Protein AF-0000000076646404 (afdb_homodimer)

Foldseek 3Di:
DPPLDAQDDFPCQVVVVVLCVLAPFNKWKKKFWADDPPDIDIDIDIFGWQDFQLDGPADPQQPADDFPSWKGFSKIKTKFFLLDCCQLRQACVSDRDQAKFGFHKMWIWDQRPVQRKIKIFIGHKIKHAQCCVPPVVVVVCVVVVSGIDTDPDDDPDDDDDNSSQLSSLSRDFQQVLLVLLAARPPDDPPDDGDPSHHHRGGDPDSPPPSSRSGMIMMIGDGAKMKMWGCNDVVDIWIKIWGQDPSYIDIDIDDD/DPPLDAQDDFPCQVVVVVLCVLAPFNKWKKKFWADDPPDIDIDIDIFGWQDFQLDGPADPQQPADHDPSWKGFSKIKTKFFLLDCCQLRQACRSDRDQAKFGFHKMWIWDQRPVQRKIKIFIGHKIKHAQCCQPPVVVVVCVVVVSGIDTDPDPPPDDDDDNSSQLSSLSRDFQQVLLVLLAARPPDDPPDDGDPSHHHRGGDPDSPPPSSRSGMIMMIGDGAKMKMWGCNDVVDIWIKIWGQDPSYIDIDIDDD

Organism: Fusarium proliferatum (strain ET1) (NCBI:txid1227346)

Sequence (510 aa):
MSAHHPTPAAPWRSAFLSHVDKMESPTFVLSTLHHRGSSVTPRSRTVVYRGTWAEIPVNPKNQAPLNPSLYESDLLTITTDARMEKVPELSTDGEGIPQSGGGGPVEAVFWVVETKTQWRLRGRAYLLGQDIDHPSASHVRQEIEKHMRLKSNDDSGCWNWGKEITAHFGNLSPGMRGSFRNPPPATKRDEKPAPGFGLGQKVEDLDDEIARKNFRVVVIVPEEVDQVDLSDPEDGRRWNYQLKDGSWEKTELWPMSAHHPTPAAPWRSAFLSHVDKMESPTFVLSTLHHRGSSVTPRSRTVVYRGTWAEIPVNPKNQAPLNPSLYESDLLTITTDARMEKVPELSTDGEGIPQSGGGGPVEAVFWVVETKTQWRLRGRAYLLGQDIDHPSASHVRQEIEKHMRLKSNDDSGCWNWGKEITAHFGNLSPGMRGSFRNPPPATKRDEKPAPGFGLGQKVEDLDDEIARKNFRVVVIVPEEVDQVDLSDPEDGRRWNYQLKDGSWEKTELWP

pLDDT: mean 94.89, std 9.04, range [30.95, 98.94]

Structure (mmCIF, N/CA/C/O backbone):
data_AF-0000000076646404-model_v1
#
loop_
_entity.id
_entity.type
_entity.pdbx_description
1 polymer "Pyridoxamine 5'-phosphate oxidase Alr4036 family FMN-binding domain-containing protein"
#
loop_
_atom_site.group_PDB
_atom_site.id
_atom_site.type_symbol
_atom_site.label_atom_id
_atom_site.label_alt_id
_atom_site.label_comp_id
_atom_site.label_asym_id
_atom_site.label_entity_id
_atom_site.label_seq_id
_atom_site.pdbx_PDB_ins_code
_atom_site.Cartn_x
_atom_site.Cartn_y
_atom_site.Cartn_z
_atom_site.occupancy
_atom_site.B_iso_or_equiv
_atom_site.auth_seq_id
_atom_site.auth_comp_id
_atom_site.auth_asym_id
_atom_site.auth_atom_id
_atom_site.pdbx_PDB_model_num
ATOM 1 N N . MET A 1 1 ? -15.586 -38.125 7.906 1 30.95 1 MET A N 1
ATOM 2 C CA . MET A 1 1 ? -14.781 -37.156 7.168 1 30.95 1 MET A CA 1
ATOM 3 C C . MET A 1 1 ? -15.594 -35.875 6.883 1 30.95 1 MET A C 1
ATOM 5 O O . MET A 1 1 ? -16.562 -35.906 6.121 1 30.95 1 MET A O 1
ATOM 9 N N . SER A 1 2 ? -15.82 -35.062 7.762 1 38.59 2 SER A N 1
ATOM 10 C CA . SER A 1 2 ? -16.812 -34 7.641 1 38.59 2 SER A CA 1
ATOM 11 C C . SER A 1 2 ? -16.703 -33.281 6.293 1 38.59 2 SER A C 1
ATOM 13 O O . SER A 1 2 ? -15.625 -32.844 5.902 1 38.59 2 SER A O 1
ATOM 15 N N . ALA A 1 3 ? -17.453 -33.531 5.309 1 46.56 3 ALA A N 1
ATOM 16 C CA . ALA A 1 3 ? -17.547 -33 3.947 1 46.56 3 ALA A CA 1
ATOM 17 C C . ALA A 1 3 ? -17.328 -31.5 3.928 1 46.56 3 ALA A C 1
ATOM 19 O O . ALA A 1 3 ? -18.172 -30.734 4.395 1 46.56 3 ALA A O 1
ATOM 20 N N . HIS A 1 4 ? -16.062 -30.969 4.211 1 62 4 HIS A N 1
ATOM 21 C CA . HIS A 1 4 ? -15.789 -29.547 4.262 1 62 4 HIS A CA 1
ATOM 22 C C . HIS A 1 4 ? -16.391 -28.828 3.057 1 62 4 HIS A C 1
ATOM 24 O O . HIS A 1 4 ? -16.125 -29.203 1.913 1 62 4 HIS A O 1
ATOM 30 N N . HIS A 1 5 ? -17.516 -28.297 3.236 1 79.19 5 HIS A N 1
ATOM 31 C CA . HIS A 1 5 ? -18.125 -27.469 2.203 1 79.19 5 HIS A CA 1
ATOM 32 C C . HIS A 1 5 ? -17.266 -26.234 1.917 1 79.19 5 HIS A C 1
ATOM 34 O O . HIS A 1 5 ? -16.781 -25.578 2.844 1 79.19 5 HIS A O 1
ATOM 40 N N . PRO A 1 6 ? -16.953 -26.125 0.671 1 86.69 6 PRO A N 1
ATOM 41 C CA . PRO A 1 6 ? -16.156 -24.953 0.316 1 86.69 6 PRO A CA 1
ATOM 42 C C . PRO A 1 6 ? -16.797 -23.641 0.734 1 86.69 6 PRO A C 1
ATOM 44 O O . PRO A 1 6 ? -18.031 -23.578 0.866 1 86.69 6 PRO A O 1
ATOM 47 N N . THR A 1 7 ? -16 -22.703 1.05 1 89.94 7 THR A N 1
ATOM 48 C CA . THR A 1 7 ? -16.5 -21.359 1.352 1 89.94 7 THR A CA 1
ATOM 49 C C . THR A 1 7 ? -17.391 -20.844 0.225 1 89.94 7 THR A C 1
ATOM 51 O O . THR A 1 7 ? -17.031 -20.922 -0.95 1 89.94 7 THR A O 1
ATOM 54 N N . PRO A 1 8 ? -18.547 -20.422 0.534 1 90.94 8 PRO A N 1
ATOM 55 C CA . PRO A 1 8 ? -19.422 -19.859 -0.5 1 90.94 8 PRO A CA 1
ATOM 56 C C . PRO A 1 8 ? -18.812 -18.641 -1.188 1 90.94 8 PRO A C 1
ATOM 58 O O . PRO A 1 8 ? -17.922 -17.984 -0.626 1 90.94 8 PRO A O 1
ATOM 61 N N . ALA A 1 9 ? -19.297 -18.375 -2.371 1 93.88 9 ALA A N 1
ATOM 62 C CA . ALA A 1 9 ? -18.828 -17.203 -3.119 1 93.88 9 ALA A CA 1
ATOM 63 C C . ALA A 1 9 ? -18.984 -15.93 -2.303 1 93.88 9 ALA A C 1
ATOM 65 O O . ALA A 1 9 ? -20.047 -15.688 -1.717 1 93.88 9 ALA A O 1
ATOM 66 N N . ALA A 1 10 ? -17.969 -15.164 -2.254 1 97.69 10 ALA A N 1
ATOM 67 C CA . ALA A 1 10 ? -18.016 -13.938 -1.469 1 97.69 10 ALA A CA 1
ATOM 68 C C . ALA A 1 10 ? -19 -12.938 -2.066 1 97.69 10 ALA A C 1
ATOM 70 O O . ALA A 1 10 ? -19.031 -12.742 -3.285 1 97.69 10 ALA A O 1
ATOM 71 N N . PRO A 1 11 ? -19.766 -12.242 -1.27 1 98.25 11 PRO A N 1
ATOM 72 C CA . PRO A 1 11 ? -20.734 -11.258 -1.772 1 98.25 11 PRO A CA 1
ATOM 73 C C . PRO A 1 11 ? -20.062 -10.07 -2.455 1 98.25 11 PRO A C 1
ATOM 75 O O . PRO A 1 11 ? -20.719 -9.328 -3.193 1 98.25 11 PRO A O 1
ATOM 78 N N . TRP A 1 12 ? -18.812 -9.844 -2.248 1 98.69 12 TRP A N 1
ATOM 79 C CA . TRP A 1 12 ? -18.094 -8.711 -2.822 1 98.69 12 TRP A CA 1
ATOM 80 C C . TRP A 1 12 ? -17.453 -9.086 -4.152 1 98.69 12 TRP A C 1
ATOM 82 O O . TRP A 1 12 ? -17 -8.219 -4.898 1 98.69 12 TRP A O 1
ATOM 92 N N . ARG A 1 13 ? -17.391 -10.32 -4.52 1 98.25 13 ARG A N 1
ATOM 93 C CA . ARG A 1 13 ? -16.578 -10.852 -5.609 1 98.25 13 ARG A CA 1
ATOM 94 C C . ARG A 1 13 ? -16.953 -10.195 -6.938 1 98.25 13 ARG A C 1
ATOM 96 O O . ARG A 1 13 ? -16.094 -9.703 -7.66 1 98.25 13 ARG A O 1
ATOM 103 N N . SER A 1 14 ? -18.219 -10.242 -7.273 1 98.19 14 SER A N 1
ATOM 104 C CA . SER A 1 14 ? -18.672 -9.758 -8.578 1 98.19 14 SER A CA 1
ATOM 105 C C . SER A 1 14 ? -18.375 -8.266 -8.742 1 98.19 14 SER A C 1
ATOM 107 O O . SER A 1 14 ? -17.859 -7.848 -9.789 1 98.19 14 SER A O 1
ATOM 109 N N . ALA A 1 15 ? -18.688 -7.473 -7.758 1 98.69 15 ALA A N 1
ATOM 110 C CA . ALA A 1 15 ? -18.422 -6.039 -7.816 1 98.69 15 ALA A CA 1
ATOM 111 C C . ALA A 1 15 ? -16.938 -5.758 -7.91 1 98.69 15 ALA A C 1
ATOM 113 O O . ALA A 1 15 ? -16.5 -4.918 -8.703 1 98.69 15 ALA A O 1
ATOM 114 N N . PHE A 1 16 ? -16.219 -6.453 -7.156 1 98.81 16 PHE A N 1
ATOM 115 C CA . PHE A 1 16 ? -14.773 -6.293 -7.148 1 98.81 16 PHE A CA 1
ATOM 116 C C . PHE A 1 16 ? -14.188 -6.574 -8.531 1 98.81 16 PHE A C 1
ATOM 118 O O . PHE A 1 16 ? -13.445 -5.758 -9.078 1 98.81 16 PHE A O 1
ATOM 125 N N . LEU A 1 17 ? -14.523 -7.734 -9.062 1 98.44 17 LEU A N 1
ATOM 126 C CA . LEU A 1 17 ? -13.977 -8.125 -10.352 1 98.44 17 LEU A CA 1
ATOM 127 C C . LEU A 1 17 ? -14.406 -7.145 -11.445 1 98.44 17 LEU A C 1
ATOM 129 O O . LEU A 1 17 ? -13.625 -6.828 -12.344 1 98.44 17 LEU A O 1
ATOM 133 N N . SER A 1 18 ? -15.625 -6.668 -11.391 1 98.62 18 SER A N 1
ATOM 134 C CA . SER A 1 18 ? -16.094 -5.668 -12.336 1 98.62 18 SER A CA 1
ATOM 135 C C . SER A 1 18 ? -15.266 -4.391 -12.258 1 98.62 18 SER A C 1
ATOM 137 O O . SER A 1 18 ? -14.953 -3.781 -13.281 1 98.62 18 SER A O 1
ATOM 139 N N . HIS A 1 19 ? -14.938 -3.941 -11.047 1 98.81 19 HIS A N 1
ATOM 140 C CA . HIS A 1 19 ? -14.117 -2.75 -10.852 1 98.81 19 HIS A CA 1
ATOM 141 C C . HIS A 1 19 ? -12.703 -2.965 -11.383 1 98.81 19 HIS A C 1
ATOM 143 O O . HIS A 1 19 ? -12.141 -2.084 -12.039 1 98.81 19 HIS A O 1
ATOM 149 N N . VAL A 1 20 ? -12.141 -4.141 -11.102 1 98.38 20 VAL A N 1
ATOM 150 C CA . VAL A 1 20 ? -10.797 -4.453 -11.57 1 98.38 20 VAL A CA 1
ATOM 151 C C . VAL A 1 20 ? -10.758 -4.402 -13.102 1 98.38 20 VAL A C 1
ATOM 153 O O . VAL A 1 20 ? -9.789 -3.906 -13.68 1 98.38 20 VAL A O 1
ATOM 156 N N . ASP A 1 21 ? -11.789 -4.855 -13.75 1 97.62 21 ASP A N 1
ATOM 157 C CA . ASP A 1 21 ? -11.883 -4.875 -15.203 1 97.62 21 ASP A CA 1
ATOM 158 C C . ASP A 1 21 ? -11.867 -3.459 -15.773 1 97.62 21 ASP A C 1
ATOM 160 O O . ASP A 1 21 ? -11.57 -3.262 -16.953 1 97.62 21 ASP A O 1
ATOM 164 N N . LYS A 1 22 ? -12.172 -2.467 -15 1 98 22 LYS A N 1
ATOM 165 C CA . LYS A 1 22 ? -12.234 -1.08 -15.453 1 98 22 LYS A CA 1
ATOM 166 C C . LYS A 1 22 ? -10.883 -0.388 -15.297 1 98 22 LYS A C 1
ATOM 168 O O . LYS A 1 22 ? -10.695 0.736 -15.766 1 98 22 LYS A O 1
ATOM 173 N N . MET A 1 23 ? -10 -1.063 -14.602 1 97.5 23 MET A N 1
ATOM 174 C CA . MET A 1 23 ? -8.672 -0.475 -14.414 1 97.5 23 MET A CA 1
ATOM 175 C C . MET A 1 23 ? -7.867 -0.535 -15.711 1 97.5 23 MET A C 1
ATOM 177 O O . MET A 1 23 ? -7.953 -1.511 -16.453 1 97.5 23 MET A O 1
ATOM 181 N N . GLU A 1 24 ? -7.066 0.57 -16.016 1 92.81 24 GLU A N 1
ATOM 182 C CA . GLU A 1 24 ? -6.172 0.558 -17.172 1 92.81 24 GLU A CA 1
ATOM 183 C C . GLU A 1 24 ? -5.164 -0.581 -17.078 1 92.81 24 GLU A C 1
ATOM 185 O O . GLU A 1 24 ? -4.863 -1.238 -18.062 1 92.81 24 GLU A O 1
ATOM 190 N N . SER A 1 25 ? -4.582 -0.729 -15.93 1 94.5 25 SER A N 1
ATOM 191 C CA . SER A 1 25 ? -3.721 -1.846 -15.555 1 94.5 25 SER A CA 1
ATOM 192 C C . SER A 1 25 ? -4.156 -2.461 -14.234 1 94.5 25 SER A C 1
ATOM 194 O O . SER A 1 25 ? -4.43 -1.742 -13.266 1 94.5 25 SER A O 1
ATOM 196 N N . PRO A 1 26 ? -4.234 -3.76 -14.242 1 96.31 26 PRO A N 1
ATOM 197 C CA . PRO A 1 26 ? -4.707 -4.391 -13.008 1 96.31 26 PRO A CA 1
ATOM 198 C C . PRO A 1 26 ? -3.627 -4.461 -11.93 1 96.31 26 PRO A C 1
ATOM 200 O O . PRO A 1 26 ? -3.234 -5.555 -11.516 1 96.31 26 PRO A O 1
ATOM 203 N N . THR A 1 27 ? -3.16 -3.359 -11.508 1 98.25 27 THR A N 1
ATOM 204 C CA . THR A 1 27 ? -2.139 -3.295 -10.469 1 98.25 27 THR A CA 1
ATOM 205 C C . THR A 1 27 ? -2.764 -2.979 -9.109 1 98.25 27 THR A C 1
ATOM 207 O O . THR A 1 27 ? -3.844 -2.387 -9.039 1 98.25 27 THR A O 1
ATOM 210 N N . PHE A 1 28 ? -2.182 -3.404 -8.117 1 98.81 28 PHE A N 1
ATOM 211 C CA . PHE A 1 28 ? -2.527 -3.07 -6.742 1 98.81 28 PHE A CA 1
ATOM 212 C C . PHE A 1 28 ? -1.286 -3.068 -5.855 1 98.81 28 PHE A C 1
ATOM 214 O O . PHE A 1 28 ? -0.194 -3.42 -6.309 1 98.81 28 PHE A O 1
ATOM 221 N N . VAL A 1 29 ? -1.427 -2.586 -4.66 1 98.88 29 VAL A N 1
ATOM 222 C CA . VAL A 1 29 ? -0.308 -2.572 -3.725 1 98.88 29 VAL A CA 1
ATOM 223 C C . VAL A 1 29 ? -0.473 -3.697 -2.705 1 98.88 29 VAL A C 1
ATOM 225 O O . VAL A 1 29 ? -1.533 -3.836 -2.09 1 98.88 29 VAL A O 1
ATOM 228 N N . LEU A 1 30 ? 0.536 -4.523 -2.617 1 98.94 30 LEU A N 1
ATOM 229 C CA . LEU A 1 30 ? 0.592 -5.605 -1.642 1 98.94 30 LEU A CA 1
ATOM 230 C C . LEU A 1 30 ? 1.434 -5.203 -0.434 1 98.94 30 LEU A C 1
ATOM 232 O O . LEU A 1 30 ? 2.586 -4.797 -0.583 1 98.94 30 LEU A O 1
ATOM 236 N N . SER A 1 31 ? 0.807 -5.328 0.722 1 98.81 31 SER A N 1
ATOM 237 C CA . SER A 1 31 ? 1.511 -5.004 1.96 1 98.81 31 SER A CA 1
ATOM 238 C C . SER A 1 31 ? 1.802 -6.262 2.773 1 98.81 31 SER A C 1
ATOM 240 O O . SER A 1 31 ? 0.968 -7.168 2.848 1 98.81 31 SER A O 1
ATOM 242 N N . THR A 1 32 ? 3.002 -6.32 3.314 1 98.62 32 THR A N 1
ATOM 243 C CA . THR A 1 32 ? 3.494 -7.438 4.109 1 98.62 32 THR A CA 1
ATOM 244 C C . THR A 1 32 ? 4.195 -6.938 5.367 1 98.62 32 THR A C 1
ATOM 246 O O . THR A 1 32 ? 4.207 -5.734 5.645 1 98.62 32 THR A O 1
ATOM 249 N N . LEU A 1 33 ? 4.668 -7.867 6.188 1 97.69 33 LEU A N 1
ATOM 250 C CA . LEU A 1 33 ? 5.441 -7.59 7.395 1 97.69 33 LEU A CA 1
ATOM 251 C C . LEU A 1 33 ? 6.902 -7.98 7.207 1 97.69 33 LEU A C 1
ATOM 253 O O . LEU A 1 33 ? 7.203 -9.109 6.809 1 97.69 33 LEU A O 1
ATOM 257 N N . HIS A 1 34 ? 7.738 -7.016 7.402 1 96.94 34 HIS A N 1
ATOM 258 C CA . HIS A 1 34 ? 9.172 -7.297 7.383 1 96.94 34 HIS A CA 1
ATOM 259 C C . HIS A 1 34 ? 9.711 -7.484 8.797 1 96.94 34 HIS A C 1
ATOM 261 O O . HIS A 1 34 ? 9.656 -6.566 9.617 1 96.94 34 HIS A O 1
ATOM 267 N N . HIS A 1 35 ? 10.234 -8.609 9.031 1 94 35 HIS A N 1
ATOM 268 C CA . HIS A 1 35 ? 10.766 -8.945 10.352 1 94 35 HIS A CA 1
ATOM 269 C C . HIS A 1 35 ? 12.281 -8.789 10.391 1 94 35 HIS A C 1
ATOM 271 O O . HIS A 1 35 ? 12.984 -9.281 9.508 1 94 35 HIS A O 1
ATOM 277 N N . ARG A 1 36 ? 12.75 -8.055 11.273 1 89.5 36 ARG A N 1
ATOM 278 C CA . ARG A 1 36 ? 14.164 -7.941 11.594 1 89.5 36 ARG A CA 1
ATOM 279 C C . ARG A 1 36 ? 14.398 -8.086 13.094 1 89.5 36 ARG A C 1
ATOM 281 O O . ARG A 1 36 ? 14.219 -7.133 13.852 1 89.5 36 ARG A O 1
ATOM 288 N N . GLY A 1 37 ? 14.812 -9.258 13.477 1 86.44 37 GLY A N 1
ATOM 289 C CA . GLY A 1 37 ? 14.859 -9.523 14.906 1 86.44 37 GLY A CA 1
ATOM 290 C C . GLY A 1 37 ? 13.5 -9.438 15.57 1 86.44 37 GLY A C 1
ATOM 291 O O . GLY A 1 37 ? 12.555 -10.117 15.156 1 86.44 37 GLY A O 1
ATOM 292 N N . SER A 1 38 ? 13.414 -8.578 16.547 1 85.06 38 SER A N 1
ATOM 293 C CA . SER A 1 38 ? 12.156 -8.414 17.266 1 85.06 38 SER A CA 1
ATOM 294 C C . SER A 1 38 ? 11.32 -7.277 16.672 1 85.06 38 SER A C 1
ATOM 296 O O . SER A 1 38 ? 10.172 -7.066 17.078 1 85.06 38 SER A O 1
ATOM 298 N N . SER A 1 39 ? 11.883 -6.688 15.695 1 90.19 39 SER A N 1
ATOM 299 C CA . SER A 1 39 ? 11.195 -5.539 15.109 1 90.19 39 SER A CA 1
ATOM 300 C C . SER A 1 39 ? 10.414 -5.938 13.859 1 90.19 39 SER A C 1
ATOM 302 O O . SER A 1 39 ? 10.797 -6.879 13.164 1 90.19 39 SER A O 1
ATOM 304 N N . VAL A 1 40 ? 9.312 -5.352 13.695 1 94.56 40 VAL A N 1
ATOM 305 C CA . VAL A 1 40 ? 8.477 -5.539 12.516 1 94.56 40 VAL A CA 1
ATOM 306 C C . VAL A 1 40 ? 8.195 -4.188 11.852 1 94.56 40 VAL A C 1
ATOM 308 O O . VAL A 1 40 ? 7.906 -3.207 12.539 1 94.56 40 VAL A O 1
ATOM 311 N N . THR A 1 41 ? 8.398 -4.086 10.562 1 96.88 41 THR A N 1
ATOM 312 C CA . THR A 1 41 ? 8.078 -2.879 9.82 1 96.88 41 THR A CA 1
ATOM 313 C C . THR A 1 41 ? 7.156 -3.199 8.641 1 96.88 41 THR A C 1
ATOM 315 O O . THR A 1 41 ? 7.168 -4.32 8.125 1 96.88 41 THR A O 1
ATOM 318 N N . PRO A 1 42 ? 6.312 -2.299 8.266 1 98 42 PRO A N 1
ATOM 319 C CA . PRO A 1 42 ? 5.473 -2.535 7.086 1 98 42 PRO A CA 1
ATOM 320 C C . PRO A 1 42 ? 6.246 -2.426 5.777 1 98 42 PRO A C 1
ATOM 322 O O . PRO A 1 42 ? 7.164 -1.609 5.664 1 98 42 PRO A O 1
ATOM 325 N N . ARG A 1 43 ? 5.922 -3.277 4.879 1 98.31 43 ARG A N 1
ATOM 326 C CA . ARG A 1 43 ? 6.426 -3.223 3.512 1 98.31 43 ARG A CA 1
ATOM 327 C C . ARG A 1 43 ? 5.281 -3.238 2.504 1 98.31 43 ARG A C 1
ATOM 329 O O . ARG A 1 43 ? 4.207 -3.771 2.787 1 98.31 43 ARG A O 1
ATOM 336 N N . SER A 1 44 ? 5.484 -2.576 1.412 1 98.12 44 SER A N 1
ATOM 337 C CA . SER A 1 44 ? 4.477 -2.574 0.357 1 98.12 44 SER A CA 1
ATOM 338 C C . SER A 1 44 ? 5.117 -2.404 -1.018 1 98.12 44 SER A C 1
ATOM 340 O O . SER A 1 44 ? 6.199 -1.823 -1.138 1 98.12 44 SER A O 1
ATOM 342 N N . ARG A 1 45 ? 4.516 -2.938 -1.985 1 98.56 45 ARG A N 1
ATOM 343 C CA . ARG A 1 45 ? 4.949 -2.773 -3.369 1 98.56 45 ARG A CA 1
ATOM 344 C C . ARG A 1 45 ? 3.777 -2.945 -4.332 1 98.56 45 ARG A C 1
ATOM 346 O O . ARG A 1 45 ? 2.814 -3.652 -4.027 1 98.56 45 ARG A O 1
ATOM 353 N N . THR A 1 46 ? 3.92 -2.271 -5.441 1 98.62 46 THR A N 1
ATOM 354 C CA . THR A 1 46 ? 2.941 -2.445 -6.512 1 98.62 46 THR A CA 1
ATOM 355 C C . THR A 1 46 ? 3.168 -3.768 -7.238 1 98.62 46 THR A C 1
ATOM 357 O O . THR A 1 46 ? 4.301 -4.109 -7.578 1 98.62 46 THR A O 1
ATOM 360 N N . VAL A 1 47 ? 2.105 -4.512 -7.402 1 98.69 47 VAL A N 1
ATOM 361 C CA . VAL A 1 47 ? 2.146 -5.789 -8.109 1 98.69 47 VAL A CA 1
ATOM 362 C C . VAL A 1 47 ? 1.002 -5.863 -9.117 1 98.69 47 VAL A C 1
ATOM 364 O O . VAL A 1 47 ? 0.115 -5.004 -9.117 1 98.69 47 VAL A O 1
ATOM 367 N N . VAL A 1 48 ? 1.102 -6.844 -9.992 1 98.44 48 VAL A N 1
ATOM 368 C CA . VAL A 1 48 ? 0.081 -7.027 -11.016 1 98.44 48 VAL A CA 1
ATOM 369 C C . VAL A 1 48 ? -0.854 -8.164 -10.609 1 98.44 48 VAL A C 1
ATOM 371 O O . VAL A 1 48 ? -0.398 -9.258 -10.258 1 98.44 48 VAL A O 1
ATOM 374 N N . TYR A 1 49 ? -2.105 -7.824 -10.602 1 98.81 49 TYR A N 1
ATOM 375 C CA . TYR A 1 49 ? -3.133 -8.844 -10.43 1 98.81 49 TYR A CA 1
ATOM 376 C C . TYR A 1 49 ? -3.174 -9.781 -11.633 1 98.81 49 TYR A C 1
ATOM 378 O O . TYR A 1 49 ? -3.434 -9.352 -12.758 1 98.81 49 TYR A O 1
ATOM 386 N N . ARG A 1 50 ? -2.982 -11.094 -11.375 1 98.5 50 ARG A N 1
ATOM 387 C CA . ARG A 1 50 ? -2.852 -12.039 -12.484 1 98.5 50 ARG A CA 1
ATOM 388 C C . ARG A 1 50 ? -4.098 -12.914 -12.609 1 98.5 50 ARG A C 1
ATOM 390 O O . ARG A 1 50 ? -4.051 -13.984 -13.219 1 98.5 50 ARG A O 1
ATOM 397 N N . GLY A 1 51 ? -5.203 -12.438 -11.945 1 97.94 51 GLY A N 1
ATOM 398 C CA . GLY A 1 51 ? -6.461 -13.156 -12.031 1 97.94 51 GLY A CA 1
ATOM 399 C C . GLY A 1 51 ? -6.82 -13.883 -10.75 1 97.94 51 GLY A C 1
ATOM 400 O O . GLY A 1 51 ? -6.082 -13.82 -9.766 1 97.94 51 GLY A O 1
ATOM 401 N N . THR A 1 52 ? -7.984 -14.578 -10.789 1 98.38 52 THR A N 1
ATOM 402 C CA . THR A 1 52 ? -8.477 -15.352 -9.664 1 98.38 52 THR A CA 1
ATOM 403 C C . THR A 1 52 ? -7.992 -16.797 -9.75 1 98.38 52 THR A C 1
ATOM 405 O O . THR A 1 52 ? -7.988 -17.391 -10.828 1 98.38 52 THR A O 1
ATOM 408 N N . TRP A 1 53 ? -7.523 -17.328 -8.641 1 98.69 53 TRP A N 1
ATOM 409 C CA . TRP A 1 53 ? -7 -18.688 -8.625 1 98.69 53 TRP A CA 1
ATOM 410 C C . TRP A 1 53 ? -8.023 -19.672 -9.188 1 98.69 53 TRP A C 1
ATOM 412 O O . TRP A 1 53 ? -9.203 -19.625 -8.828 1 98.69 53 TRP A O 1
ATOM 422 N N . ALA A 1 54 ? -7.613 -20.547 -10.07 1 97.06 54 ALA A N 1
ATOM 423 C CA . ALA A 1 54 ? -8.383 -21.578 -10.742 1 97.06 54 ALA A CA 1
ATOM 424 C C . ALA A 1 54 ? -9.227 -21 -11.875 1 97.06 54 ALA A C 1
ATOM 426 O O . ALA A 1 54 ? -10.023 -21.703 -12.492 1 97.06 54 ALA A O 1
ATOM 427 N N . GLU A 1 55 ? -9.109 -19.672 -12.086 1 96.44 55 GLU A N 1
ATOM 428 C CA . GLU A 1 55 ? -9.797 -18.984 -13.18 1 96.44 55 GLU A CA 1
ATOM 429 C C . GLU A 1 55 ? -8.852 -18.047 -13.93 1 96.44 55 GLU A C 1
ATOM 431 O O . GLU A 1 55 ? -9.211 -16.922 -14.242 1 96.44 55 GLU A O 1
ATOM 436 N N . ILE A 1 56 ? -7.723 -18.484 -14.195 1 95.31 56 ILE A N 1
ATOM 437 C CA . ILE A 1 56 ? -6.695 -17.703 -14.875 1 95.31 56 ILE A CA 1
ATOM 438 C C . ILE A 1 56 ? -7.258 -17.141 -16.188 1 95.31 56 ILE A C 1
ATOM 440 O O . ILE A 1 56 ? -7.875 -17.875 -16.969 1 95.31 56 ILE A O 1
ATOM 444 N N . PRO A 1 57 ? -7.184 -15.797 -16.359 1 95.25 57 PRO A N 1
ATOM 445 C CA . PRO A 1 57 ? -7.484 -15.266 -17.688 1 95.25 57 PRO A CA 1
ATOM 446 C C . PRO A 1 57 ? -6.418 -15.617 -18.719 1 95.25 57 PRO A C 1
ATOM 448 O O . PRO A 1 57 ? -5.387 -14.945 -18.812 1 95.25 57 PRO A O 1
ATOM 451 N N . VAL A 1 58 ? -6.648 -16.484 -19.484 1 96 58 VAL A N 1
ATOM 452 C CA . VAL A 1 58 ? -5.617 -17.094 -20.328 1 96 58 VAL A CA 1
ATOM 453 C C . VAL A 1 58 ? -5.227 -16.141 -21.453 1 96 58 VAL A C 1
ATOM 455 O O . VAL A 1 58 ? -6.09 -15.68 -22.203 1 96 58 VAL A O 1
ATOM 458 N N . ASN A 1 59 ? -3.945 -15.891 -21.438 1 96.5 59 ASN A N 1
ATOM 459 C CA . ASN A 1 59 ? -3.352 -15.227 -22.594 1 96.5 59 ASN A CA 1
ATOM 460 C C . ASN A 1 59 ? -3.434 -16.094 -23.844 1 96.5 59 ASN A C 1
ATOM 462 O O . ASN A 1 59 ? -3.057 -17.266 -23.828 1 96.5 59 ASN A O 1
ATOM 466 N N . PRO A 1 60 ? -3.93 -15.516 -24.953 1 96.25 60 PRO A N 1
ATOM 467 C CA . PRO A 1 60 ? -4.047 -16.312 -26.172 1 96.25 60 PRO A CA 1
ATOM 468 C C . PRO A 1 60 ? -2.715 -16.906 -26.625 1 96.25 60 PRO A C 1
ATOM 470 O O . PRO A 1 60 ? -2.689 -17.922 -27.312 1 96.25 60 PRO A O 1
ATOM 473 N N . LYS A 1 61 ? -1.626 -16.281 -26.219 1 96.69 61 LYS A N 1
ATOM 474 C CA . LYS A 1 61 ? -0.303 -16.75 -26.625 1 96.69 61 LYS A CA 1
ATOM 475 C C . LYS A 1 61 ? 0.24 -17.797 -25.641 1 96.69 61 LYS A C 1
ATOM 477 O O . LYS A 1 61 ? 1.354 -18.281 -25.812 1 96.69 61 LYS A O 1
ATOM 482 N N . ASN A 1 62 ? -0.507 -18.031 -24.562 1 97.75 62 ASN A N 1
ATOM 483 C CA . ASN A 1 62 ? -0.09 -19.031 -23.578 1 97.75 62 ASN A CA 1
ATOM 484 C C . ASN A 1 62 ? -0.059 -20.438 -24.188 1 97.75 62 ASN A C 1
ATOM 486 O O . ASN A 1 62 ? -1.09 -20.953 -24.625 1 97.75 62 ASN A O 1
ATOM 490 N N . GLN A 1 63 ? 1.068 -21.125 -24.125 1 96.75 63 GLN A N 1
ATOM 491 C CA . GLN A 1 63 ? 1.229 -22.453 -24.734 1 96.75 63 GLN A CA 1
ATOM 492 C C . GLN A 1 63 ? 1.164 -23.547 -23.672 1 96.75 63 GLN A C 1
ATOM 494 O O . GLN A 1 63 ? 1.308 -24.734 -24 1 96.75 63 GLN A O 1
ATOM 499 N N . ALA A 1 64 ? 1.009 -23.188 -22.469 1 97.81 64 ALA A N 1
ATOM 500 C CA . ALA A 1 64 ? 0.955 -24.172 -21.375 1 97.81 64 ALA A CA 1
ATOM 501 C C . ALA A 1 64 ? -0.329 -24.984 -21.453 1 97.81 64 ALA A C 1
ATOM 503 O O . ALA A 1 64 ? -1.366 -24.5 -21.906 1 97.81 64 ALA A O 1
ATOM 504 N N . PRO A 1 65 ? -0.204 -26.312 -21.016 1 95.25 65 PRO A N 1
ATOM 505 C CA . PRO A 1 65 ? -1.462 -27.031 -20.812 1 95.25 65 PRO A CA 1
ATOM 506 C C . PRO A 1 65 ? -2.369 -26.359 -19.797 1 95.25 65 PRO A C 1
ATOM 508 O O . PRO A 1 65 ? -1.885 -25.828 -18.781 1 95.25 65 PRO A O 1
ATOM 511 N N . LEU A 1 66 ? -3.66 -26.375 -20.078 1 95.62 66 LEU A N 1
ATOM 512 C CA . LEU A 1 66 ? -4.602 -25.672 -19.219 1 95.62 66 LEU A CA 1
ATOM 513 C C . LEU A 1 66 ? -5.508 -26.656 -18.484 1 95.62 66 LEU A C 1
ATOM 515 O O . LEU A 1 66 ? -5.883 -27.688 -19.047 1 95.62 66 LEU A O 1
ATOM 519 N N . ASN A 1 67 ? -5.773 -26.375 -17.234 1 95.62 67 ASN A N 1
ATOM 520 C CA . ASN A 1 67 ? -6.816 -27.094 -16.5 1 95.62 67 ASN A CA 1
ATOM 521 C C . ASN A 1 67 ? -8.195 -26.828 -17.109 1 95.62 67 ASN A C 1
ATOM 523 O O . ASN A 1 67 ? -8.438 -25.766 -17.688 1 95.62 67 ASN A O 1
ATOM 527 N N . PRO A 1 68 ? -9.078 -27.859 -16.984 1 92.81 68 PRO A N 1
ATOM 528 C CA . PRO A 1 68 ? -10.469 -27.516 -17.281 1 92.81 68 PRO A CA 1
ATOM 529 C C . PRO A 1 68 ? -11.047 -26.469 -16.328 1 92.81 68 PRO A C 1
ATOM 531 O O . PRO A 1 68 ? -10.555 -26.312 -15.211 1 92.81 68 PRO A O 1
ATOM 534 N N . SER A 1 69 ? -12.016 -25.734 -16.828 1 91.88 69 SER A N 1
ATOM 535 C CA . SER A 1 69 ? -12.703 -24.75 -16.016 1 91.88 69 SER A CA 1
ATOM 536 C C . SER A 1 69 ? -13.586 -25.422 -14.969 1 91.88 69 SER A C 1
ATOM 538 O O . SER A 1 69 ? -14.812 -25.312 -15.016 1 91.88 69 SER A O 1
ATOM 540 N N . LEU A 1 70 ? -12.984 -26.031 -13.984 1 93 70 LEU A N 1
ATOM 541 C CA . LEU A 1 70 ? -13.672 -26.875 -13.023 1 93 70 LEU A CA 1
ATOM 542 C C . LEU A 1 70 ? -13.977 -26.109 -11.734 1 93 70 LEU A C 1
ATOM 544 O O . LEU A 1 70 ? -14.992 -26.375 -11.078 1 93 70 LEU A O 1
ATOM 548 N N . TYR A 1 71 ? -13.117 -25.188 -11.359 1 94.88 71 TYR A N 1
ATOM 549 C CA . TYR A 1 71 ? -13.242 -24.516 -10.07 1 94.88 71 TYR A CA 1
ATOM 550 C C . TYR A 1 71 ? -13.359 -23 -10.242 1 94.88 71 TYR A C 1
ATOM 552 O O . TYR A 1 71 ? -12.875 -22.453 -11.234 1 94.88 71 TYR A O 1
ATOM 560 N N . GLU A 1 72 ? -14.062 -22.391 -9.305 1 95.5 72 GLU A N 1
ATOM 561 C CA . GLU A 1 72 ? -14.039 -20.938 -9.062 1 95.5 72 GLU A CA 1
ATOM 562 C C . GLU A 1 72 ? -13.57 -20.625 -7.648 1 95.5 72 GLU A C 1
ATOM 564 O O . GLU A 1 72 ? -13.664 -21.469 -6.754 1 95.5 72 GLU A O 1
ATOM 569 N N . SER A 1 73 ? -12.992 -19.469 -7.457 1 97.56 73 SER A N 1
ATOM 570 C CA . SER A 1 73 ? -12.57 -19.031 -6.129 1 97.56 73 SER A CA 1
ATOM 571 C C . SER A 1 73 ? -12.648 -17.516 -5.988 1 97.56 73 SER A C 1
ATOM 573 O O . SER A 1 73 ? -13.086 -16.828 -6.91 1 97.56 73 SER A O 1
ATOM 575 N N . ASP A 1 74 ? -12.367 -17.031 -4.812 1 98.12 74 ASP A N 1
ATOM 576 C CA . ASP A 1 74 ? -12.258 -15.594 -4.535 1 98.12 74 ASP A CA 1
ATOM 577 C C . ASP A 1 74 ? -10.812 -15.203 -4.238 1 98.12 74 ASP A C 1
ATOM 579 O O . ASP A 1 74 ? -10.562 -14.195 -3.568 1 98.12 74 ASP A O 1
ATOM 583 N N . LEU A 1 75 ? -9.898 -16.047 -4.652 1 98.88 75 LEU A N 1
ATOM 584 C CA . LEU A 1 75 ? -8.492 -15.906 -4.289 1 98.88 75 LEU A CA 1
ATOM 585 C C . LEU A 1 75 ? -7.727 -15.148 -5.363 1 98.88 75 LEU A C 1
ATOM 587 O O . LEU A 1 75 ? -7.828 -15.469 -6.551 1 98.88 75 LEU A O 1
ATOM 591 N N . LEU A 1 76 ? -7.004 -14.125 -4.969 1 98.94 76 LEU A N 1
ATOM 592 C CA . LEU A 1 76 ? -6.211 -13.336 -5.902 1 98.94 76 LEU A CA 1
ATOM 593 C C . LEU A 1 76 ? -4.867 -14 -6.18 1 98.94 76 LEU A C 1
ATOM 595 O O . LEU A 1 76 ? -4.32 -14.68 -5.309 1 98.94 76 LEU A O 1
ATOM 599 N N . THR A 1 77 ? -4.32 -13.75 -7.367 1 98.94 77 THR A N 1
ATOM 600 C CA . THR A 1 77 ? -3 -14.305 -7.645 1 98.94 77 THR A CA 1
ATOM 601 C C . THR A 1 77 ? -2.057 -13.219 -8.148 1 98.94 77 THR A C 1
ATOM 603 O O . THR A 1 77 ? -2.486 -12.281 -8.828 1 98.94 77 THR A O 1
ATOM 606 N N . ILE A 1 78 ? -0.865 -13.336 -7.785 1 98.88 78 ILE A N 1
ATOM 607 C CA . ILE A 1 78 ? 0.27 -12.656 -8.398 1 98.88 78 ILE A CA 1
ATOM 608 C C . ILE A 1 78 ? 1.39 -13.656 -8.672 1 98.88 78 ILE A C 1
ATOM 610 O O . ILE A 1 78 ? 1.289 -14.828 -8.289 1 98.88 78 ILE A O 1
ATOM 614 N N . THR A 1 79 ? 2.385 -13.25 -9.367 1 98.75 79 THR A N 1
ATOM 615 C CA . THR A 1 79 ? 3.619 -14.016 -9.5 1 98.75 79 THR A CA 1
ATOM 616 C C . THR A 1 79 ? 4.781 -13.289 -8.836 1 98.75 79 THR A C 1
ATOM 618 O O . THR A 1 79 ? 4.727 -12.07 -8.641 1 98.75 79 THR A O 1
ATOM 621 N N . THR A 1 80 ? 5.758 -14.031 -8.422 1 98.5 80 THR A N 1
ATOM 622 C CA . THR A 1 80 ? 6.895 -13.422 -7.738 1 98.5 80 THR A CA 1
ATOM 623 C C . THR A 1 80 ? 8.156 -14.242 -7.949 1 98.5 80 THR A C 1
ATOM 625 O O . THR A 1 80 ? 8.094 -15.391 -8.398 1 98.5 80 THR A O 1
ATOM 628 N N . ASP A 1 81 ? 9.289 -13.633 -7.836 1 98.25 81 ASP A N 1
ATOM 629 C CA . ASP A 1 81 ? 10.602 -14.273 -7.785 1 98.25 81 ASP A CA 1
ATOM 630 C C . ASP A 1 81 ? 10.914 -14.773 -6.375 1 98.25 81 ASP A C 1
ATOM 632 O O . ASP A 1 81 ? 10.812 -14.016 -5.41 1 98.25 81 ASP A O 1
ATOM 636 N N . ALA A 1 82 ? 11.25 -16.016 -6.25 1 97.88 82 ALA A N 1
ATOM 637 C CA . ALA A 1 82 ? 11.484 -16.672 -4.969 1 97.88 82 ALA A CA 1
ATOM 638 C C . ALA A 1 82 ? 12.586 -15.977 -4.18 1 97.88 82 ALA A C 1
ATOM 640 O O . ALA A 1 82 ? 12.727 -16.188 -2.973 1 97.88 82 ALA A O 1
ATOM 641 N N . ARG A 1 83 ? 13.438 -15.203 -4.82 1 96.94 83 ARG A N 1
ATOM 642 C CA . ARG A 1 83 ? 14.609 -14.594 -4.207 1 96.94 83 ARG A CA 1
ATOM 643 C C . ARG A 1 83 ? 14.281 -13.195 -3.68 1 96.94 83 ARG A C 1
ATOM 645 O O . ARG A 1 83 ? 15.117 -12.555 -3.045 1 96.94 83 ARG A O 1
ATOM 652 N N . MET A 1 84 ? 13.039 -12.719 -3.869 1 96.88 84 MET A N 1
ATOM 653 C CA . MET A 1 84 ? 12.633 -11.383 -3.449 1 96.88 84 MET A CA 1
ATOM 654 C C . MET A 1 84 ? 12.391 -11.336 -1.944 1 96.88 84 MET A C 1
ATOM 656 O O . MET A 1 84 ? 11.984 -12.336 -1.344 1 96.88 84 MET A O 1
ATOM 660 N N . GLU A 1 85 ? 12.492 -10.133 -1.412 1 94.25 85 GLU A N 1
ATOM 661 C CA . GLU A 1 85 ? 12.367 -9.914 0.026 1 94.25 85 GLU A CA 1
ATOM 662 C C . GLU A 1 85 ? 10.945 -10.195 0.506 1 94.25 85 GLU A C 1
ATOM 664 O O . GLU A 1 85 ? 10.734 -10.508 1.68 1 94.25 85 GLU A O 1
ATOM 669 N N . LYS A 1 86 ? 9.906 -10.117 -0.407 1 96.5 86 LYS A N 1
ATOM 670 C CA . LYS A 1 86 ? 8.531 -10.344 0.038 1 96.5 86 LYS A CA 1
ATOM 671 C C . LYS A 1 86 ? 8.297 -11.82 0.336 1 96.5 86 LYS A C 1
ATOM 673 O O . LYS A 1 86 ? 7.316 -12.18 0.998 1 96.5 86 LYS A O 1
ATOM 678 N N . VAL A 1 87 ? 9.141 -12.727 -0.144 1 97.31 87 VAL A N 1
ATOM 679 C CA . VAL A 1 87 ? 8.898 -14.156 -0.014 1 97.31 87 VAL A CA 1
ATOM 680 C C . VAL A 1 87 ? 8.953 -14.562 1.458 1 97.31 87 VAL A C 1
ATOM 682 O O . VAL A 1 87 ? 7.988 -15.094 1.998 1 97.31 87 VAL A O 1
ATOM 685 N N . PRO A 1 88 ? 10.07 -14.258 2.213 1 96.69 88 PRO A N 1
ATOM 686 C CA . PRO A 1 88 ? 10.016 -14.57 3.645 1 96.69 88 PRO A CA 1
ATOM 687 C C . PRO A 1 88 ? 8.93 -13.789 4.379 1 96.69 88 PRO A C 1
ATOM 689 O O . PRO A 1 88 ? 8.406 -14.258 5.391 1 96.69 88 PRO A O 1
ATOM 692 N N . GLU A 1 89 ? 8.555 -12.641 3.875 1 97.5 89 GLU A N 1
ATOM 693 C CA . GLU A 1 89 ? 7.531 -11.82 4.508 1 97.5 89 GLU A CA 1
ATOM 694 C C . GLU A 1 89 ? 6.16 -12.477 4.41 1 97.5 89 GLU A C 1
ATOM 696 O O . GLU A 1 89 ? 5.23 -12.102 5.129 1 97.5 89 GLU A O 1
ATOM 701 N N . LEU A 1 90 ? 5.996 -13.43 3.508 1 97.75 90 LEU A N 1
ATOM 702 C CA . LEU A 1 90 ? 4.734 -14.148 3.34 1 97.75 90 LEU A CA 1
ATOM 703 C C . LEU A 1 90 ? 4.621 -15.289 4.344 1 97.75 90 LEU A C 1
ATOM 705 O O . LEU A 1 90 ? 3.576 -15.938 4.434 1 97.75 90 LEU A O 1
ATOM 709 N N . SER A 1 91 ? 5.711 -15.531 5.078 1 94.88 91 SER A N 1
ATOM 710 C CA . SER A 1 91 ? 5.656 -16.547 6.121 1 94.88 91 SER A CA 1
ATOM 711 C C . SER A 1 91 ? 4.996 -16.016 7.387 1 94.88 91 SER A C 1
ATOM 713 O O . SER A 1 91 ? 4.883 -14.797 7.562 1 94.88 91 SER A O 1
ATOM 715 N N . THR A 1 92 ? 4.602 -16.891 8.281 1 88.5 92 THR A N 1
ATOM 716 C CA . THR A 1 92 ? 3.945 -16.5 9.523 1 88.5 92 THR A CA 1
ATOM 717 C C . THR A 1 92 ? 4.953 -15.914 10.508 1 88.5 92 THR A C 1
ATOM 719 O O . THR A 1 92 ? 4.594 -15.102 11.359 1 88.5 92 THR A O 1
ATOM 722 N N . ASP A 1 93 ? 6.164 -16.266 10.328 1 83.25 93 ASP A N 1
ATOM 723 C CA . ASP A 1 93 ? 7.152 -15.852 11.32 1 83.25 93 ASP A CA 1
ATOM 724 C C . ASP A 1 93 ? 8.352 -15.18 10.656 1 83.25 93 ASP A C 1
ATOM 726 O O . ASP A 1 93 ? 9.391 -14.992 11.281 1 83.25 93 ASP A O 1
ATOM 730 N N . GLY A 1 94 ? 8.242 -14.953 9.398 1 84.88 94 GLY A N 1
ATOM 731 C CA . GLY A 1 94 ? 9.305 -14.266 8.688 1 84.88 94 GLY A CA 1
ATOM 732 C C . GLY A 1 94 ? 10.422 -15.195 8.242 1 84.88 94 GLY A C 1
ATOM 733 O O . GLY A 1 94 ? 11.461 -14.742 7.766 1 84.88 94 GLY A O 1
ATOM 734 N N . GLU A 1 95 ? 10.188 -16.453 8.391 1 85.88 95 GLU A N 1
ATOM 735 C CA . GLU A 1 95 ? 11.195 -17.422 7.977 1 85.88 95 GLU A CA 1
ATOM 736 C C . GLU A 1 95 ? 11.141 -17.672 6.473 1 85.88 95 GLU A C 1
ATOM 738 O O . GLU A 1 95 ? 10.102 -17.484 5.84 1 85.88 95 GLU A O 1
ATOM 743 N N . GLY A 1 96 ? 12.219 -18.094 5.988 1 87.69 96 GLY A N 1
ATOM 744 C CA . GLY A 1 96 ? 12.281 -18.422 4.57 1 87.69 96 GLY A CA 1
ATOM 745 C C . GLY A 1 96 ? 11.312 -19.516 4.16 1 87.69 96 GLY A C 1
ATOM 746 O O . GLY A 1 96 ? 10.992 -20.391 4.957 1 87.69 96 GLY A O 1
ATOM 747 N N . ILE A 1 97 ? 10.828 -19.359 2.906 1 86.94 97 ILE A N 1
ATOM 748 C CA . ILE A 1 97 ? 9.961 -20.359 2.289 1 86.94 97 ILE A CA 1
ATOM 749 C C . ILE A 1 97 ? 10.68 -21.016 1.11 1 86.94 97 ILE A C 1
ATOM 751 O O . ILE A 1 97 ? 10.703 -20.453 0.006 1 86.94 97 ILE A O 1
ATOM 755 N N . PRO A 1 98 ? 11.211 -22.109 1.296 1 81.88 98 PRO A N 1
ATOM 756 C CA . PRO A 1 98 ? 12.047 -22.688 0.239 1 81.88 98 PRO A CA 1
ATOM 757 C C . PRO A 1 98 ? 11.258 -23.031 -1.019 1 81.88 98 PRO A C 1
ATOM 759 O O . PRO A 1 98 ? 11.766 -22.891 -2.133 1 81.88 98 PRO A O 1
ATOM 762 N N . GLN A 1 99 ? 10.133 -23.531 -0.805 1 89.88 99 GLN A N 1
ATOM 763 C CA . GLN A 1 99 ? 9.297 -23.875 -1.953 1 89.88 99 GLN A CA 1
ATOM 764 C C . GLN A 1 99 ? 7.859 -23.422 -1.747 1 89.88 99 GLN A C 1
ATOM 766 O O . GLN A 1 99 ? 7.594 -22.219 -1.664 1 89.88 99 GLN A O 1
ATOM 771 N N . SER A 1 100 ? 6.883 -24.297 -1.67 1 97.69 100 SER A N 1
ATOM 772 C CA . SER A 1 100 ? 5.5 -23.922 -1.398 1 97.69 100 SER A CA 1
ATOM 773 C C . SER A 1 100 ? 5.25 -23.766 0.098 1 97.69 100 SER A C 1
ATOM 775 O O . SER A 1 100 ? 5.773 -24.531 0.904 1 97.69 100 SER A O 1
ATOM 777 N N . GLY A 1 101 ? 4.594 -22.766 0.494 1 97.75 101 GLY A N 1
ATOM 778 C CA . GLY A 1 101 ? 4.309 -22.5 1.895 1 97.75 101 GLY A CA 1
ATOM 779 C C . GLY A 1 101 ? 3.654 -21.156 2.123 1 97.75 101 GLY A C 1
ATOM 780 O O . GLY A 1 101 ? 2.807 -20.734 1.336 1 97.75 101 GLY A O 1
ATOM 781 N N . GLY A 1 102 ? 4.012 -20.531 3.229 1 97.31 102 GLY A N 1
ATOM 782 C CA . GLY A 1 102 ? 3.482 -19.219 3.547 1 97.31 102 GLY A CA 1
ATOM 783 C C . GLY A 1 102 ? 2.344 -19.266 4.547 1 97.31 102 GLY A C 1
ATOM 784 O O . GLY A 1 102 ? 2.396 -20.016 5.527 1 97.31 102 GLY A O 1
ATOM 785 N N . GLY A 1 103 ? 1.44 -18.344 4.324 1 97.44 103 GLY A N 1
ATOM 786 C CA . GLY A 1 103 ? 0.321 -18.203 5.242 1 97.44 103 GLY A CA 1
ATOM 787 C C . GLY A 1 103 ? 0.416 -16.969 6.117 1 97.44 103 GLY A C 1
ATOM 788 O O . GLY A 1 103 ? -0.323 -16.844 7.098 1 97.44 103 GLY A O 1
ATOM 789 N N . GLY A 1 104 ? 1.345 -16.156 5.832 1 97.12 104 GLY A N 1
ATOM 790 C CA . GLY A 1 104 ? 1.484 -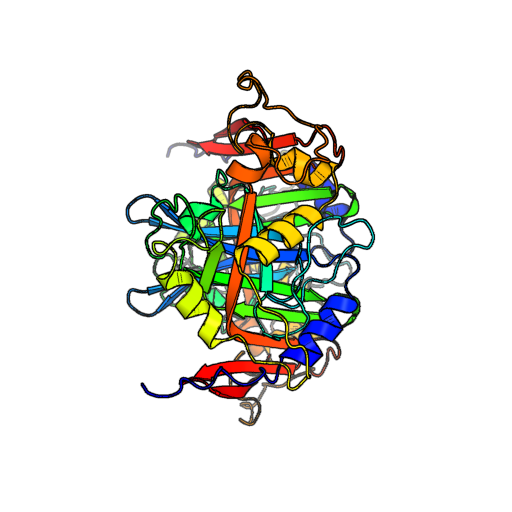14.914 6.578 1 97.12 104 GLY A CA 1
ATOM 791 C C . GLY A 1 104 ? 0.449 -13.867 6.195 1 97.12 104 GLY A C 1
ATOM 792 O O . GLY A 1 104 ? -0.185 -13.969 5.145 1 97.12 104 GLY A O 1
ATOM 793 N N . PRO A 1 105 ? 0.239 -12.891 7.078 1 98.06 105 PRO A N 1
ATOM 794 C CA . PRO A 1 105 ? -0.782 -11.875 6.828 1 98.06 105 PRO A CA 1
ATOM 795 C C . PRO A 1 105 ? -0.371 -10.875 5.746 1 98.06 105 PRO A C 1
ATOM 797 O O . PRO A 1 105 ? 0.796 -10.484 5.676 1 98.06 105 PRO A O 1
ATOM 800 N N . VAL A 1 106 ? -1.298 -10.508 4.906 1 98.81 106 VAL A N 1
ATOM 801 C CA . VAL A 1 106 ? -1.09 -9.508 3.871 1 98.81 106 VAL A CA 1
ATOM 802 C C . VAL A 1 106 ? -2.32 -8.609 3.766 1 98.81 106 VAL A C 1
ATOM 804 O O . VAL A 1 106 ? -3.369 -8.914 4.34 1 98.81 106 VAL A O 1
ATOM 807 N N . GLU A 1 107 ? -2.18 -7.523 3.105 1 98.88 107 GLU A N 1
ATOM 808 C CA . GLU A 1 107 ? -3.289 -6.695 2.645 1 98.88 107 GLU A CA 1
ATOM 809 C C . GLU A 1 107 ? -3.053 -6.199 1.22 1 98.88 107 GLU A C 1
ATOM 811 O O . GLU A 1 107 ? -1.951 -5.754 0.887 1 98.88 107 GLU A O 1
ATOM 816 N N . ALA A 1 108 ? -4.023 -6.363 0.379 1 98.94 108 ALA A N 1
ATOM 817 C CA . ALA A 1 108 ? -4.039 -5.887 -1.002 1 98.94 108 ALA A CA 1
ATOM 818 C C . ALA A 1 108 ? -4.941 -4.664 -1.151 1 98.94 108 ALA A C 1
ATOM 820 O O . ALA A 1 108 ? -6.113 -4.699 -0.769 1 98.94 108 ALA A O 1
ATOM 821 N N . VAL A 1 109 ? -4.398 -3.598 -1.716 1 98.94 109 VAL A N 1
ATOM 822 C CA . VAL A 1 109 ? -5.18 -2.379 -1.883 1 98.94 109 VAL A CA 1
ATOM 823 C C . VAL A 1 109 ? -5.312 -2.047 -3.367 1 98.94 109 VAL A C 1
ATOM 825 O O . VAL A 1 109 ? -4.309 -1.909 -4.07 1 98.94 109 VAL A O 1
ATOM 828 N N . PHE A 1 110 ? -6.539 -1.96 -3.82 1 98.88 110 PHE A N 1
ATOM 829 C CA . PHE A 1 110 ? -6.879 -1.486 -5.156 1 98.88 110 PHE A CA 1
ATOM 830 C C . PHE A 1 110 ? -7.531 -0.11 -5.094 1 98.88 110 PHE A C 1
ATOM 832 O O . PHE A 1 110 ? -8.445 0.114 -4.297 1 98.88 110 PHE A O 1
ATOM 839 N N . TRP A 1 111 ? -7.031 0.783 -5.801 1 98.5 111 TRP A N 1
ATOM 840 C CA . TRP A 1 111 ? -7.742 2.027 -6.078 1 98.5 111 TRP A CA 1
ATOM 841 C C . TRP A 1 111 ? -8.219 2.074 -7.527 1 98.5 111 TRP A C 1
ATOM 843 O O . TRP A 1 111 ? -7.402 2.16 -8.453 1 98.5 111 TRP A O 1
ATOM 853 N N . VAL A 1 112 ? -9.508 2.025 -7.691 1 98.56 112 VAL A N 1
ATOM 854 C CA . VAL A 1 112 ? -10.102 2.049 -9.023 1 98.56 112 VAL A CA 1
ATOM 855 C C . VAL A 1 112 ? -10.531 3.473 -9.375 1 98.56 112 VAL A C 1
ATOM 857 O O . VAL A 1 112 ? -11.602 3.926 -8.961 1 98.56 112 VAL A O 1
ATOM 860 N N . VAL A 1 113 ? -9.758 4.102 -10.203 1 97.31 113 VAL A N 1
ATOM 861 C CA . VAL A 1 113 ? -9.914 5.523 -10.5 1 97.31 113 VAL A CA 1
ATOM 862 C C . VAL A 1 113 ? -11.281 5.773 -11.125 1 97.31 113 VAL A C 1
ATOM 864 O O . VAL A 1 113 ? -12.008 6.676 -10.711 1 97.31 113 VAL A O 1
ATOM 867 N N . GLU A 1 114 ? -11.711 4.969 -12.102 1 97.31 114 GLU A N 1
ATOM 868 C CA . GLU A 1 114 ? -12.938 5.176 -12.859 1 97.31 114 GLU A CA 1
ATOM 869 C C . GLU A 1 114 ? -14.156 5.188 -11.945 1 97.31 114 GLU A C 1
ATOM 871 O O . GLU A 1 114 ? -15.07 5.996 -12.125 1 97.31 114 GLU A O 1
ATOM 876 N N . THR A 1 115 ? -14.125 4.289 -10.977 1 98.31 115 THR A N 1
ATOM 877 C CA . THR A 1 115 ? -15.297 4.172 -10.117 1 98.31 115 THR A CA 1
ATOM 878 C C . THR A 1 115 ? -15.086 4.922 -8.797 1 98.31 115 THR A C 1
ATOM 880 O O . THR A 1 115 ? -15.992 5 -7.969 1 98.31 115 THR A O 1
ATOM 883 N N . LYS A 1 116 ? -13.867 5.449 -8.609 1 98.06 116 LYS A N 1
ATOM 884 C CA . LYS A 1 116 ? -13.484 6.109 -7.367 1 98.06 116 LYS A CA 1
ATOM 885 C C . LYS A 1 116 ? -13.766 5.215 -6.164 1 98.06 116 LYS A C 1
ATOM 887 O O . LYS A 1 116 ? -14.398 5.645 -5.195 1 98.06 116 LYS A O 1
ATOM 892 N N . THR A 1 117 ? -13.297 3.988 -6.242 1 98.75 117 THR A N 1
ATOM 893 C CA . THR A 1 117 ? -13.531 2.982 -5.211 1 98.75 117 THR A CA 1
ATOM 894 C C . THR A 1 117 ? -12.211 2.371 -4.742 1 98.75 117 THR A C 1
ATOM 896 O O . THR A 1 117 ? -11.352 2.041 -5.559 1 98.75 117 THR A O 1
ATOM 899 N N . GLN A 1 118 ? -12.039 2.33 -3.463 1 98.88 118 GLN A N 1
ATOM 900 C CA . GLN A 1 118 ? -10.93 1.576 -2.881 1 98.88 118 GLN A CA 1
ATOM 901 C C . GLN A 1 118 ? -11.398 0.212 -2.381 1 98.88 118 GLN A C 1
ATOM 903 O O . GLN A 1 118 ? -12.414 0.112 -1.69 1 98.88 118 GLN A O 1
ATOM 908 N N . TRP A 1 119 ? -10.672 -0.828 -2.773 1 98.94 119 TRP A N 1
ATOM 909 C CA . TRP A 1 119 ? -10.828 -2.168 -2.217 1 98.94 119 TRP A CA 1
ATOM 910 C C . TRP A 1 119 ? -9.602 -2.557 -1.393 1 98.94 119 TRP A C 1
ATOM 912 O O . TRP A 1 119 ? -8.469 -2.408 -1.849 1 98.94 119 TRP A O 1
ATOM 922 N N . ARG A 1 120 ? -9.836 -2.965 -0.189 1 98.94 120 ARG A N 1
ATOM 923 C CA . ARG A 1 120 ? -8.781 -3.525 0.656 1 98.94 120 ARG A CA 1
ATOM 924 C C . ARG A 1 120 ? -9.102 -4.969 1.038 1 98.94 120 ARG A C 1
ATOM 926 O O . ARG A 1 120 ? -10.109 -5.234 1.688 1 98.94 120 ARG A O 1
ATOM 933 N N . LEU A 1 121 ? -8.305 -5.852 0.586 1 98.94 121 LEU A N 1
ATOM 934 C CA . LEU A 1 121 ? -8.469 -7.27 0.884 1 98.94 121 LEU A CA 1
ATOM 935 C C . LEU A 1 121 ? -7.387 -7.754 1.847 1 98.94 121 LEU A C 1
ATOM 937 O O . LEU A 1 121 ? -6.203 -7.773 1.498 1 98.94 121 LEU A O 1
ATOM 941 N N . ARG A 1 122 ? -7.855 -8.141 3.037 1 98.62 122 ARG A N 1
ATOM 942 C CA . ARG A 1 122 ? -6.973 -8.641 4.09 1 98.62 122 ARG A CA 1
ATOM 943 C C . ARG A 1 122 ? -7.094 -10.148 4.238 1 98.62 122 ARG A C 1
ATOM 945 O O . ARG A 1 122 ? -8.195 -10.703 4.148 1 98.62 122 ARG A O 1
ATOM 952 N N . GLY A 1 123 ? -5.957 -10.727 4.453 1 98.5 123 GLY A N 1
ATOM 953 C CA . GLY A 1 123 ? -5.949 -12.164 4.676 1 98.5 123 GLY A CA 1
ATOM 954 C C . GLY A 1 123 ? -4.551 -12.75 4.73 1 98.5 123 GLY A C 1
ATOM 955 O O . GLY A 1 123 ? -3.66 -12.188 5.363 1 98.5 123 GLY A O 1
ATOM 956 N N . ARG A 1 124 ? -4.402 -13.922 4.129 1 98.25 124 ARG A N 1
ATOM 957 C CA . ARG A 1 124 ? -3.145 -14.656 4.121 1 98.25 124 ARG A CA 1
ATOM 958 C C . ARG A 1 124 ? -2.688 -14.945 2.695 1 98.25 124 ARG A C 1
ATOM 960 O O . ARG A 1 124 ? -3.51 -15.062 1.785 1 98.25 124 ARG A O 1
ATOM 967 N N . ALA A 1 125 ? -1.435 -15.055 2.562 1 98.69 125 ALA A N 1
ATOM 968 C CA . ALA A 1 125 ? -0.893 -15.359 1.241 1 98.69 125 ALA A CA 1
ATOM 969 C C . ALA A 1 125 ? -0.067 -16.641 1.273 1 98.69 125 ALA A C 1
ATOM 971 O O . ALA A 1 125 ? 0.68 -16.891 2.225 1 98.69 125 ALA A O 1
ATOM 972 N N . TYR A 1 126 ? -0.197 -17.422 0.27 1 98.75 126 TYR A N 1
ATOM 973 C CA . TYR A 1 126 ? 0.524 -18.672 0.115 1 98.75 126 TYR A CA 1
ATOM 974 C C . TYR A 1 126 ? 1.381 -18.656 -1.145 1 98.75 126 TYR A C 1
ATOM 976 O O . TYR A 1 126 ? 0.965 -18.141 -2.18 1 98.75 126 TYR A O 1
ATOM 984 N N . LEU A 1 127 ? 2.502 -19.219 -1.012 1 98.56 127 LEU A N 1
ATOM 985 C CA . LEU A 1 127 ? 3.455 -19.359 -2.105 1 98.56 127 LEU A CA 1
ATOM 986 C C . LEU A 1 127 ? 3.379 -20.766 -2.713 1 98.56 127 LEU A C 1
ATOM 988 O O . LEU A 1 127 ? 3.414 -21.766 -1.989 1 98.56 127 LEU A O 1
ATOM 992 N N . LEU A 1 128 ? 3.27 -20.812 -4.043 1 98.75 128 LEU A N 1
ATOM 993 C CA . LEU A 1 128 ? 3.215 -22.094 -4.758 1 98.75 128 LEU A CA 1
ATOM 994 C C . LEU A 1 128 ? 4.41 -22.234 -5.695 1 98.75 128 LEU A C 1
ATOM 996 O O . LEU A 1 128 ? 4.598 -21.422 -6.602 1 98.75 128 LEU A O 1
ATOM 1000 N N . GLY A 1 129 ? 5.168 -23.266 -5.477 1 98 129 GLY A N 1
ATOM 1001 C CA . GLY A 1 129 ? 6.316 -23.578 -6.312 1 98 129 GLY A CA 1
ATOM 1002 C C . GLY A 1 129 ? 6.195 -24.906 -7.027 1 98 129 GLY A C 1
ATOM 1003 O O . GLY A 1 129 ? 5.098 -25.453 -7.145 1 98 129 GLY A O 1
ATOM 1004 N N . GLN A 1 130 ? 7.262 -25.359 -7.543 1 96.75 130 GLN A N 1
ATOM 1005 C CA . GLN A 1 130 ? 7.281 -26.547 -8.391 1 96.75 130 GLN A CA 1
ATOM 1006 C C . GLN A 1 130 ? 6.969 -27.797 -7.578 1 96.75 130 GLN A C 1
ATOM 1008 O O . GLN A 1 130 ? 6.617 -28.844 -8.141 1 96.75 130 GLN A O 1
ATOM 1013 N N . ASP A 1 131 ? 7.02 -27.734 -6.305 1 97.69 131 ASP A N 1
ATOM 1014 C CA . ASP A 1 131 ? 6.789 -28.891 -5.445 1 97.69 131 ASP A CA 1
ATOM 1015 C C . ASP A 1 131 ? 5.312 -29.016 -5.078 1 97.69 131 ASP A C 1
ATOM 1017 O O . ASP A 1 131 ? 4.945 -29.844 -4.238 1 97.69 131 ASP A O 1
ATOM 1021 N N . ILE A 1 132 ? 4.453 -28.266 -5.652 1 98.31 132 ILE A N 1
ATOM 1022 C CA . ILE A 1 132 ? 3.08 -28.109 -5.184 1 98.31 132 ILE A CA 1
ATOM 1023 C C . ILE A 1 132 ? 2.354 -29.453 -5.223 1 98.31 132 ILE A C 1
ATOM 1025 O O . ILE A 1 132 ? 1.434 -29.688 -4.438 1 98.31 132 ILE A O 1
ATOM 1029 N N . ASP A 1 133 ? 2.781 -30.328 -6.105 1 97.69 133 ASP A N 1
ATOM 1030 C CA . ASP A 1 133 ? 2.127 -31.625 -6.207 1 97.69 133 ASP A CA 1
ATOM 1031 C C . ASP A 1 133 ? 2.775 -32.656 -5.266 1 97.69 133 ASP A C 1
ATOM 1033 O O . ASP A 1 133 ? 2.283 -33.781 -5.117 1 97.69 133 ASP A O 1
ATOM 1037 N N . HIS A 1 134 ? 3.842 -32.281 -4.695 1 97.25 134 HIS A N 1
ATOM 1038 C CA . HIS A 1 134 ? 4.516 -33.156 -3.744 1 97.25 134 HIS A CA 1
ATOM 1039 C C . HIS A 1 134 ? 3.787 -33.188 -2.404 1 97.25 134 HIS A C 1
ATOM 1041 O O . HIS A 1 134 ? 3.201 -32.188 -1.996 1 97.25 134 HIS A O 1
ATOM 1047 N N . PRO A 1 135 ? 3.867 -34.25 -1.661 1 96.81 135 PRO A N 1
ATOM 1048 C CA . PRO A 1 135 ? 3.195 -34.344 -0.364 1 96.81 135 PRO A CA 1
ATOM 1049 C C . PRO A 1 135 ? 3.643 -33.281 0.62 1 96.81 135 PRO A C 1
ATOM 1051 O O . PRO A 1 135 ? 2.881 -32.906 1.515 1 96.81 135 PRO A O 1
ATOM 1054 N N . SER A 1 136 ? 4.785 -32.781 0.455 1 95.25 136 SER A N 1
ATOM 1055 C CA . SER A 1 136 ? 5.312 -31.766 1.357 1 95.25 136 SER A CA 1
ATOM 1056 C C . SER A 1 136 ? 4.516 -30.469 1.26 1 95.25 136 SER A C 1
ATOM 1058 O O . SER A 1 136 ? 4.551 -29.641 2.172 1 95.25 136 SER A O 1
ATOM 1060 N N . ALA A 1 137 ? 3.797 -30.281 0.154 1 97.44 137 ALA A N 1
ATOM 1061 C CA . ALA A 1 137 ? 3.033 -29.062 -0.051 1 97.44 137 ALA A CA 1
ATOM 1062 C C . ALA A 1 137 ? 1.551 -29.281 0.236 1 97.44 137 ALA A C 1
ATOM 1064 O O . ALA A 1 137 ? 0.72 -28.406 -0.043 1 97.44 137 ALA A O 1
ATOM 1065 N N . SER A 1 138 ? 1.233 -30.438 0.836 1 97.38 138 SER A N 1
ATOM 1066 C CA . SER A 1 138 ? -0.159 -30.812 1.062 1 97.38 138 SER A CA 1
ATOM 1067 C C . SER A 1 138 ? -0.87 -29.797 1.943 1 97.38 138 SER A C 1
ATOM 1069 O O . SER A 1 138 ? -2.055 -29.516 1.746 1 97.38 138 SER A O 1
ATOM 1071 N N . HIS A 1 139 ? -0.154 -29.266 2.904 1 95.88 139 HIS A N 1
ATOM 1072 C CA . HIS A 1 139 ? -0.766 -28.312 3.814 1 95.88 139 HIS A CA 1
ATOM 1073 C C . HIS A 1 139 ? -1.207 -27.047 3.074 1 95.88 139 HIS A C 1
ATOM 1075 O O . HIS A 1 139 ? -2.254 -26.484 3.383 1 95.88 139 HIS A O 1
ATOM 1081 N N . VAL A 1 140 ? -0.467 -26.609 2.102 1 97.88 140 VAL A N 1
ATOM 1082 C CA . VAL A 1 140 ? -0.794 -25.422 1.304 1 97.88 140 VAL A CA 1
ATOM 1083 C C . VAL A 1 140 ? -2.018 -25.719 0.438 1 97.88 140 VAL A C 1
ATOM 1085 O O . VAL A 1 140 ? -2.959 -24.922 0.399 1 97.88 140 VAL A O 1
ATOM 1088 N N . ARG A 1 141 ? -2.047 -26.859 -0.231 1 98.12 141 ARG A N 1
ATOM 1089 C CA . ARG A 1 141 ? -3.184 -27.25 -1.059 1 98.12 141 ARG A CA 1
ATOM 1090 C C . ARG A 1 141 ? -4.461 -27.328 -0.231 1 98.12 141 ARG A C 1
ATOM 1092 O O . ARG A 1 141 ? -5.512 -26.828 -0.648 1 98.12 141 ARG A O 1
ATOM 1099 N N . GLN A 1 142 ? -4.34 -27.875 0.936 1 97.25 142 GLN A N 1
ATOM 1100 C CA . GLN A 1 142 ? -5.5 -28.062 1.801 1 97.25 142 GL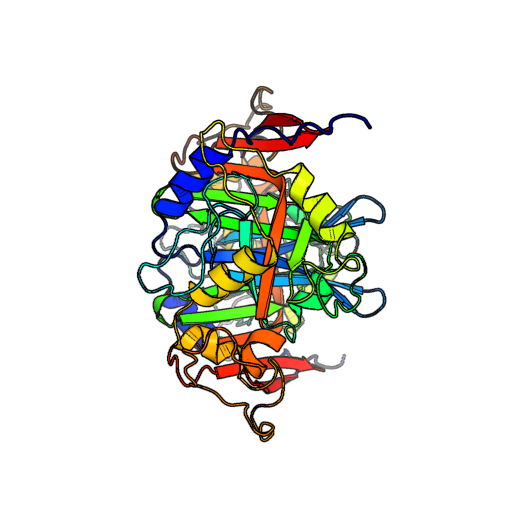N A CA 1
ATOM 1101 C C . GLN A 1 142 ? -6.098 -26.719 2.205 1 97.25 142 GLN A C 1
ATOM 1103 O O . GLN A 1 142 ? -7.32 -26.547 2.203 1 97.25 142 GLN A O 1
ATOM 1108 N N . GLU A 1 143 ? -5.234 -25.797 2.506 1 96.81 143 GLU A N 1
ATOM 1109 C CA . GLU A 1 143 ? -5.711 -24.469 2.91 1 96.81 143 GLU A CA 1
ATOM 1110 C C . GLU A 1 143 ? -6.434 -23.781 1.764 1 96.81 143 GLU A C 1
ATOM 1112 O O . GLU A 1 143 ? -7.496 -23.188 1.961 1 96.81 143 GLU A O 1
ATOM 1117 N N . ILE A 1 144 ? -5.902 -23.859 0.612 1 98 144 ILE A N 1
ATOM 1118 C CA . ILE A 1 144 ? -6.438 -23.156 -0.548 1 98 144 ILE A CA 1
ATOM 1119 C C . ILE A 1 144 ? -7.707 -23.844 -1.034 1 98 144 ILE A C 1
ATOM 1121 O O . ILE A 1 144 ? -8.672 -23.188 -1.42 1 98 144 ILE A O 1
ATOM 1125 N N . GLU A 1 145 ? -7.711 -25.156 -0.964 1 96.81 145 GLU A N 1
ATOM 1126 C CA . GLU A 1 145 ? -8.828 -25.969 -1.457 1 96.81 145 GLU A CA 1
ATOM 1127 C C . GLU A 1 145 ? -10.117 -25.625 -0.714 1 96.81 145 GLU A C 1
ATOM 1129 O O . GLU A 1 145 ? -11.211 -25.766 -1.269 1 96.81 145 GLU A O 1
ATOM 1134 N N . LYS A 1 146 ? -10.008 -25.188 0.525 1 95.88 146 LYS A N 1
ATOM 1135 C CA . LYS A 1 146 ? -11.172 -24.797 1.318 1 95.88 146 LYS A CA 1
ATOM 1136 C C . LYS A 1 146 ? -11.977 -23.703 0.622 1 95.88 146 LYS A C 1
ATOM 1138 O O . LYS A 1 146 ? -13.148 -23.5 0.934 1 95.88 146 LYS A O 1
ATOM 1143 N N . HIS A 1 147 ? -11.297 -23.031 -0.291 1 96.81 147 HIS A N 1
ATOM 1144 C CA . HIS A 1 147 ? -11.914 -21.859 -0.886 1 96.81 147 HIS A CA 1
ATOM 1145 C C . HIS A 1 147 ? -12.18 -22.062 -2.373 1 96.81 147 HIS A C 1
ATOM 1147 O O . HIS A 1 147 ? -12.5 -21.109 -3.09 1 96.81 147 HIS A O 1
ATOM 1153 N N . MET A 1 148 ? -11.938 -23.234 -2.857 1 95.75 148 MET A N 1
ATOM 1154 C CA . MET A 1 148 ? -12.203 -23.609 -4.246 1 95.75 148 MET A CA 1
ATOM 1155 C C . MET A 1 148 ? -13.57 -24.281 -4.375 1 95.75 148 MET A C 1
ATOM 1157 O O . MET A 1 148 ? -13.828 -25.297 -3.738 1 95.75 148 MET A O 1
ATOM 1161 N N . ARG A 1 149 ? -14.391 -23.672 -5.191 1 95.06 149 ARG A N 1
ATOM 1162 C CA . ARG A 1 149 ? -15.734 -24.203 -5.398 1 95.06 149 ARG A CA 1
ATOM 1163 C C . ARG A 1 149 ? -15.859 -24.859 -6.766 1 95.06 149 ARG A C 1
ATOM 1165 O O . ARG A 1 149 ? -15.453 -24.297 -7.781 1 95.06 149 ARG A O 1
ATOM 1172 N N . LEU A 1 150 ? -16.344 -26.109 -6.746 1 92 150 LEU A N 1
ATOM 1173 C CA . LEU A 1 150 ? -16.609 -26.797 -8.008 1 92 150 LEU A CA 1
ATOM 1174 C C . LEU A 1 150 ? -17.688 -26.078 -8.805 1 92 150 LEU A C 1
ATOM 1176 O O . LEU A 1 150 ? -18.734 -25.703 -8.266 1 92 150 LEU A O 1
ATOM 1180 N N . LYS A 1 151 ? -17.25 -25.859 -9.984 1 85.81 151 LYS A N 1
ATOM 1181 C CA . LYS A 1 151 ? -18.266 -25.312 -10.883 1 85.81 151 LYS A CA 1
ATOM 1182 C C . LYS A 1 151 ? -19.172 -26.422 -11.406 1 85.81 151 LYS A C 1
ATOM 1184 O O . LYS A 1 151 ? -18.766 -27.578 -11.508 1 85.81 151 LYS A O 1
ATOM 1189 N N . SER A 1 152 ? -20.672 -26.359 -11.258 1 65.06 152 SER A N 1
ATOM 1190 C CA . SER A 1 152 ? -21.656 -27.375 -11.625 1 65.06 152 SER A CA 1
ATOM 1191 C C . SER A 1 152 ? -21.109 -28.312 -12.688 1 65.06 152 SER A C 1
ATOM 1193 O O . SER A 1 152 ? -21.438 -29.5 -12.703 1 65.06 152 SER A O 1
ATOM 1195 N N . ASN A 1 153 ? -20.656 -27.859 -13.758 1 56.12 153 ASN A N 1
ATOM 1196 C CA . ASN A 1 153 ? -20.844 -28.562 -15.016 1 56.12 153 ASN A CA 1
ATOM 1197 C C . ASN A 1 153 ? -20 -29.828 -15.078 1 56.12 153 ASN A C 1
ATOM 1199 O O . ASN A 1 153 ? -19.062 -30 -14.289 1 56.12 153 ASN A O 1
ATOM 1203 N N . ASP A 1 154 ? -20.031 -30.422 -16.375 1 54.56 154 ASP A N 1
ATOM 1204 C CA . ASP A 1 154 ? -19.844 -31.578 -17.25 1 54.56 154 ASP A CA 1
ATOM 1205 C C . ASP A 1 154 ? -18.359 -31.906 -17.422 1 54.56 154 ASP A C 1
ATOM 1207 O O . ASP A 1 154 ? -18 -32.812 -18.172 1 54.56 154 ASP A O 1
ATOM 1211 N N . ASP A 1 155 ? -17.484 -30.969 -16.672 1 58.06 155 ASP A N 1
ATOM 1212 C CA . ASP A 1 155 ? -16.188 -31.234 -17.297 1 58.06 155 ASP A CA 1
ATOM 1213 C C . ASP A 1 155 ? -15.438 -32.312 -16.516 1 58.06 155 ASP A C 1
ATOM 1215 O O . ASP A 1 155 ? -15.195 -32.188 -15.32 1 58.06 155 ASP A O 1
ATOM 1219 N N . SER A 1 156 ? -15.461 -33.531 -17.062 1 60 156 SER A N 1
ATOM 1220 C CA . SER A 1 156 ? -14.914 -34.844 -16.703 1 60 156 SER A CA 1
ATOM 1221 C C . SER A 1 156 ? -13.398 -34.781 -16.531 1 60 156 SER A C 1
ATOM 1223 O O . SER A 1 156 ? -12.766 -35.781 -16.219 1 60 156 SER A O 1
ATOM 1225 N N . GLY A 1 157 ? -12.773 -33.531 -16.625 1 71 157 GLY A N 1
ATOM 1226 C CA . GLY A 1 157 ? -11.328 -33.688 -16.578 1 71 157 GLY A CA 1
ATOM 1227 C C . GLY A 1 157 ? -10.742 -33.469 -15.195 1 71 157 GLY A C 1
ATOM 1228 O O . GLY A 1 157 ? -11.445 -33.062 -14.273 1 71 157 GLY A O 1
ATOM 1229 N N . CYS A 1 158 ? -9.539 -34 -14.93 1 86.75 158 CYS A N 1
ATOM 1230 C CA . CYS A 1 158 ? -8.781 -33.875 -13.688 1 86.75 158 CYS A CA 1
ATOM 1231 C C . CYS A 1 158 ? -8.094 -32.531 -13.578 1 86.75 158 CYS A C 1
ATOM 1233 O O . CYS A 1 158 ? -7.574 -32 -14.57 1 86.75 158 CYS A O 1
ATOM 1235 N N . TRP A 1 159 ? -8.258 -31.875 -12.477 1 93.38 159 TRP A N 1
ATOM 1236 C CA . TRP A 1 159 ? -7.594 -30.609 -12.18 1 93.38 159 TRP A CA 1
ATOM 1237 C C . TRP A 1 159 ? -6.277 -30.844 -11.445 1 93.38 159 TRP A C 1
ATOM 1239 O O . TRP A 1 159 ? -6.215 -31.641 -10.508 1 93.38 159 TRP A O 1
ATOM 1249 N N . ASN A 1 160 ? -5.242 -30.188 -11.93 1 96.44 160 ASN A N 1
ATOM 1250 C CA . ASN A 1 160 ? -3.898 -30.406 -11.406 1 96.44 160 ASN A CA 1
ATOM 1251 C C . ASN A 1 160 ? -3.23 -29.109 -10.977 1 96.44 160 ASN A C 1
ATOM 1253 O O . ASN A 1 160 ? -3.256 -28.125 -11.719 1 96.44 160 ASN A O 1
ATOM 1257 N N . TRP A 1 161 ? -2.635 -29.094 -9.828 1 98.06 161 TRP A N 1
ATOM 1258 C CA . TRP A 1 161 ? -2.033 -27.891 -9.258 1 98.06 161 TRP A CA 1
ATOM 1259 C C . TRP A 1 161 ? -0.819 -27.453 -10.078 1 98.06 161 TRP A C 1
ATOM 1261 O O . TRP A 1 161 ? -0.684 -26.281 -10.414 1 98.06 161 TRP A O 1
ATOM 1271 N N . GLY A 1 162 ? 0.06 -28.359 -10.289 1 97.69 162 GLY A N 1
ATOM 1272 C CA . GLY A 1 162 ? 1.244 -28.047 -11.078 1 97.69 162 GLY A CA 1
ATOM 1273 C C . GLY A 1 162 ? 0.92 -27.484 -12.445 1 97.69 162 GLY A C 1
ATOM 1274 O O . GLY A 1 162 ? 1.597 -26.578 -12.922 1 97.69 162 GLY A O 1
ATOM 1275 N N . LYS A 1 163 ? -0.066 -28.078 -13.07 1 97.31 163 LYS A N 1
ATOM 1276 C CA . LYS A 1 163 ? -0.535 -27.578 -14.359 1 97.31 163 LYS A CA 1
ATOM 1277 C C . LYS A 1 163 ? -0.97 -26.109 -14.242 1 97.31 163 LYS A C 1
ATOM 1279 O O . LYS A 1 163 ? -0.682 -25.312 -15.133 1 97.31 163 LYS A O 1
ATOM 1284 N N . GLU A 1 164 ? -1.692 -25.734 -13.188 1 98.25 164 GLU A N 1
ATOM 1285 C CA . GLU A 1 164 ? -2.139 -24.375 -12.961 1 98.25 164 GLU A CA 1
ATOM 1286 C C . GLU A 1 164 ? -0.951 -23.422 -12.805 1 98.25 164 GLU A C 1
ATOM 1288 O O . GLU A 1 164 ? -0.944 -22.328 -13.383 1 98.25 164 GLU A O 1
ATOM 1293 N N . ILE A 1 165 ? 0.065 -23.797 -12.07 1 98.44 165 ILE A N 1
ATOM 1294 C CA . ILE A 1 165 ? 1.26 -22.984 -11.875 1 98.44 165 ILE A CA 1
ATOM 1295 C C . ILE A 1 165 ? 1.953 -22.766 -13.219 1 98.44 165 ILE A C 1
ATOM 1297 O O . ILE A 1 165 ? 2.354 -21.641 -13.539 1 98.44 165 ILE A O 1
ATOM 1301 N N . THR A 1 166 ? 2.064 -23.812 -13.984 1 98.56 166 THR A N 1
ATOM 1302 C CA . THR A 1 166 ? 2.688 -23.703 -15.297 1 98.56 166 THR A CA 1
ATOM 1303 C C . THR A 1 166 ? 1.88 -22.781 -16.203 1 98.56 166 THR A C 1
ATOM 1305 O O . THR A 1 166 ? 2.449 -22.016 -16.984 1 98.56 166 THR A O 1
ATOM 1308 N N . ALA A 1 167 ? 0.585 -22.891 -16.109 1 98.56 167 ALA A N 1
ATOM 1309 C CA . ALA A 1 167 ? -0.275 -22 -16.891 1 98.56 167 ALA A CA 1
ATOM 1310 C C . ALA A 1 167 ? -0.025 -20.547 -16.531 1 98.56 167 ALA A C 1
ATOM 1312 O O . ALA A 1 167 ? -0.008 -19.672 -17.422 1 98.56 167 ALA A O 1
ATOM 1313 N N . HIS A 1 168 ? 0.144 -20.234 -15.25 1 98.81 168 HIS A N 1
ATOM 1314 C CA . HIS A 1 168 ? 0.474 -18.875 -14.836 1 98.81 168 HIS A CA 1
ATOM 1315 C C . HIS A 1 168 ? 1.81 -18.438 -15.43 1 98.81 168 HIS A C 1
ATOM 1317 O O . HIS A 1 168 ? 1.95 -17.281 -15.859 1 98.81 168 HIS A O 1
ATOM 1323 N N . PHE A 1 169 ? 2.783 -19.344 -15.438 1 98.81 169 PHE A N 1
ATOM 1324 C CA . PHE A 1 169 ? 4.074 -19.031 -16.047 1 98.81 169 PHE A CA 1
ATOM 1325 C C . PHE A 1 169 ? 3.92 -18.766 -17.531 1 98.81 169 PHE A C 1
ATOM 1327 O O . PHE A 1 169 ? 4.441 -17.781 -18.047 1 98.81 169 PHE A O 1
ATOM 1334 N N . GLY A 1 170 ? 3.178 -19.625 -18.156 1 98.69 170 GLY A N 1
ATOM 1335 C CA . GLY A 1 170 ? 2.947 -19.5 -19.578 1 98.69 170 GLY A CA 1
ATOM 1336 C C . GLY A 1 170 ? 2.156 -18.25 -19.953 1 98.69 170 GLY A C 1
ATOM 1337 O O . GLY A 1 170 ? 2.232 -17.781 -21.078 1 98.69 170 GLY A O 1
ATOM 1338 N N . ASN A 1 171 ? 1.329 -17.75 -19.031 1 98.62 171 ASN A N 1
ATOM 1339 C CA . ASN A 1 171 ? 0.497 -16.578 -19.25 1 98.62 171 ASN A CA 1
ATOM 1340 C C . ASN A 1 171 ? 1.333 -15.305 -19.312 1 98.62 171 ASN A C 1
ATOM 1342 O O . ASN A 1 171 ? 0.854 -14.266 -19.781 1 98.62 171 ASN A O 1
ATOM 1346 N N . LEU A 1 172 ? 2.572 -15.328 -18.797 1 98.31 172 LEU A N 1
ATOM 1347 C CA . LEU A 1 172 ? 3.48 -14.188 -18.844 1 98.31 172 LEU A CA 1
ATOM 1348 C C . LEU A 1 172 ? 4.125 -14.062 -20.219 1 98.31 172 LEU A C 1
ATOM 1350 O O . LEU A 1 172 ? 4.332 -15.062 -20.906 1 98.31 172 LEU A O 1
ATOM 1354 N N . SER A 1 173 ? 4.449 -12.859 -20.594 1 97.31 173 SER A N 1
ATOM 1355 C CA . SER A 1 173 ? 5.219 -12.656 -21.828 1 97.31 173 SER A CA 1
ATOM 1356 C C . SER A 1 173 ? 6.609 -13.273 -21.703 1 97.31 173 SER A C 1
ATOM 1358 O O . SER A 1 173 ? 7.121 -13.461 -20.594 1 97.31 173 SER A O 1
ATOM 1360 N N . PRO A 1 174 ? 7.211 -13.57 -22.828 1 98 174 PRO A N 1
ATOM 1361 C CA . PRO A 1 174 ? 8.578 -14.094 -22.781 1 98 174 PRO A CA 1
ATOM 1362 C C . PRO A 1 174 ? 9.539 -13.172 -22.031 1 98 174 PRO A C 1
ATOM 1364 O O . PRO A 1 174 ? 10.438 -13.648 -21.328 1 98 174 PRO A O 1
ATOM 1367 N N . GLY A 1 175 ? 9.398 -11.891 -22.219 1 97.12 175 GLY A N 1
ATOM 1368 C CA . GLY A 1 175 ? 10.211 -10.945 -21.469 1 97.12 175 GLY A CA 1
ATOM 1369 C C . GLY A 1 175 ? 10.023 -11.039 -19.969 1 97.12 175 GLY A C 1
ATOM 1370 O O . GLY A 1 175 ? 10.992 -11.008 -19.219 1 97.12 175 GLY A O 1
ATOM 1371 N N . MET A 1 176 ? 8.766 -11.117 -19.547 1 97.31 176 MET A N 1
ATOM 1372 C CA . MET A 1 176 ? 8.484 -11.25 -18.109 1 97.31 176 MET A CA 1
ATOM 1373 C C . MET A 1 176 ? 9.008 -12.586 -17.578 1 97.31 176 MET A C 1
ATOM 1375 O O . MET A 1 176 ? 9.547 -12.648 -16.484 1 97.31 176 MET A O 1
ATOM 1379 N N . ARG A 1 177 ? 8.828 -13.695 -18.344 1 98.56 177 ARG A N 1
ATOM 1380 C CA . ARG A 1 177 ? 9.422 -14.961 -17.938 1 98.56 177 ARG A CA 1
ATOM 1381 C C . ARG A 1 177 ? 10.938 -14.836 -17.812 1 98.56 177 ARG A C 1
ATOM 1383 O O . ARG A 1 177 ? 11.539 -15.414 -16.906 1 98.56 177 ARG A O 1
ATOM 1390 N N . GLY A 1 178 ? 11.5 -14.055 -18.672 1 98.25 178 GLY A N 1
ATOM 1391 C CA . GLY A 1 178 ? 12.93 -13.82 -18.625 1 98.25 178 GLY A CA 1
ATOM 1392 C C . GLY A 1 178 ? 13.391 -13.125 -17.359 1 98.25 178 GLY A C 1
ATOM 1393 O O . GLY A 1 178 ? 14.547 -13.273 -16.953 1 98.25 178 GLY A O 1
ATOM 1394 N N . SER A 1 179 ? 12.516 -12.359 -16.703 1 97.75 179 SER A N 1
ATOM 1395 C CA . SER A 1 179 ? 12.883 -11.633 -15.484 1 97.75 179 SER A CA 1
ATOM 1396 C C . SER A 1 179 ? 13.242 -12.586 -14.352 1 97.75 179 SER A C 1
ATOM 1398 O O . SER A 1 179 ? 13.977 -12.219 -13.438 1 97.75 179 SER A O 1
ATOM 1400 N N . PHE A 1 180 ? 12.852 -13.828 -14.445 1 98.38 180 PHE A N 1
ATOM 1401 C CA . PHE A 1 180 ? 13.195 -14.828 -13.43 1 98.38 180 PHE A CA 1
ATOM 1402 C C . PHE A 1 180 ? 14.609 -15.344 -13.633 1 98.38 180 PHE A C 1
ATOM 1404 O O . PHE A 1 180 ? 15.133 -16.078 -12.797 1 98.38 180 PHE A O 1
ATOM 1411 N N . ARG A 1 181 ? 15.25 -14.906 -14.711 1 98.12 181 ARG A N 1
ATOM 1412 C CA . ARG A 1 181 ? 16.656 -15.18 -14.977 1 98.12 181 ARG A CA 1
ATOM 1413 C C . ARG A 1 181 ? 17.531 -13.977 -14.648 1 98.12 181 ARG A C 1
ATOM 1415 O O . ARG A 1 181 ? 18.734 -13.984 -14.891 1 98.12 181 ARG A O 1
ATOM 1422 N N . ASN A 1 182 ? 16.938 -12.906 -14.188 1 97.81 182 ASN A N 1
ATOM 1423 C CA . ASN A 1 182 ? 17.734 -11.758 -13.75 1 97.81 182 ASN A CA 1
ATOM 1424 C C . ASN A 1 182 ? 18.641 -12.125 -12.586 1 97.81 182 ASN A C 1
ATOM 1426 O O . ASN A 1 182 ? 18.406 -13.109 -11.883 1 97.81 182 ASN A O 1
ATOM 1430 N N . PRO A 1 183 ? 19.719 -11.312 -12.398 1 97.38 183 PRO A N 1
ATOM 1431 C CA . PRO A 1 183 ? 20.438 -11.492 -11.133 1 97.38 183 PRO A CA 1
ATOM 1432 C C . PRO A 1 183 ? 19.531 -11.344 -9.914 1 97.38 183 PRO A C 1
ATOM 1434 O O . PRO A 1 183 ? 18.469 -10.727 -10 1 97.38 183 PRO A O 1
ATOM 1437 N N . PRO A 1 184 ? 19.922 -12.008 -8.781 1 96.19 184 PRO A N 1
ATOM 1438 C CA . PRO A 1 184 ? 19.047 -11.906 -7.613 1 96.19 184 PRO A CA 1
ATOM 1439 C C . PRO A 1 184 ? 18.688 -10.461 -7.27 1 96.19 184 PRO A C 1
ATOM 1441 O O . PRO A 1 184 ? 19.562 -9.609 -7.184 1 96.19 184 PRO A O 1
ATOM 1444 N N . PRO A 1 185 ? 17.422 -10.242 -7.09 1 95.75 185 PRO A N 1
ATOM 1445 C CA . PRO A 1 185 ? 16.984 -8.883 -6.77 1 95.75 185 PRO A CA 1
ATOM 1446 C C . PRO A 1 185 ? 17.656 -8.328 -5.512 1 95.75 185 PRO A C 1
ATOM 1448 O O . PRO A 1 185 ? 17.859 -9.07 -4.543 1 95.75 185 PRO A O 1
ATOM 1451 N N . ALA A 1 186 ? 18.031 -6.992 -5.543 1 95.5 186 ALA A N 1
ATO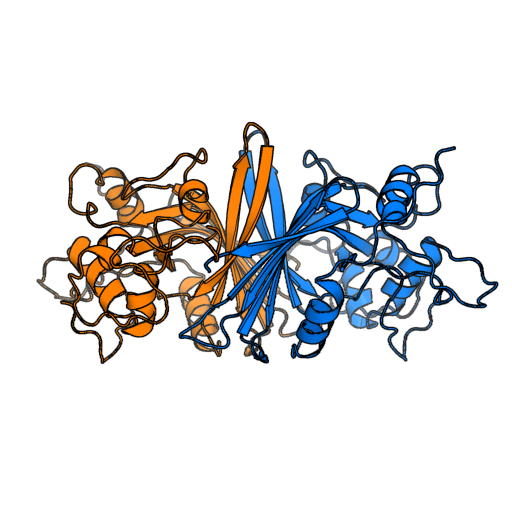M 1452 C CA . ALA A 1 186 ? 18.531 -6.223 -4.406 1 95.5 186 ALA A CA 1
ATOM 1453 C C . ALA A 1 186 ? 20.016 -6.527 -4.152 1 95.5 186 ALA A C 1
ATOM 1455 O O . ALA A 1 186 ? 20.578 -6.094 -3.145 1 95.5 186 ALA A O 1
ATOM 1456 N N . THR A 1 187 ? 20.609 -7.316 -5.051 1 96.19 187 THR A N 1
ATOM 1457 C CA . THR A 1 187 ? 22.062 -7.422 -5.004 1 96.19 187 THR A CA 1
ATOM 1458 C C . THR A 1 187 ? 22.719 -6.273 -5.766 1 96.19 187 THR A C 1
ATOM 1460 O O . THR A 1 187 ? 22.062 -5.605 -6.574 1 96.19 187 THR A O 1
ATOM 1463 N N . LYS A 1 188 ? 23.984 -6.062 -5.469 1 96.75 188 LYS A N 1
ATOM 1464 C CA . LYS A 1 188 ? 24.672 -4.906 -6.039 1 96.75 188 LYS A CA 1
ATOM 1465 C C . LYS A 1 188 ? 24.781 -5.027 -7.555 1 96.75 188 LYS A C 1
ATOM 1467 O O . LYS A 1 188 ? 25.156 -6.086 -8.07 1 96.75 188 LYS A O 1
ATOM 1472 N N . ARG A 1 189 ? 24.531 -3.98 -8.203 1 96.5 189 ARG A N 1
ATOM 1473 C CA . ARG A 1 189 ? 24.516 -3.959 -9.656 1 96.5 189 ARG A CA 1
ATOM 1474 C C . ARG A 1 189 ? 25.922 -4.199 -10.227 1 96.5 189 ARG A C 1
ATOM 1476 O O . ARG A 1 189 ? 26.062 -4.699 -11.344 1 96.5 189 ARG A O 1
ATOM 1483 N N . ASP A 1 190 ? 26.922 -3.818 -9.516 1 94.75 190 ASP A N 1
ATOM 1484 C CA . ASP A 1 190 ? 28.281 -3.922 -10.023 1 94.75 190 ASP A CA 1
ATOM 1485 C C . ASP A 1 190 ? 28.844 -5.332 -9.828 1 94.75 190 ASP A C 1
ATOM 1487 O O . ASP A 1 190 ? 29.953 -5.633 -10.258 1 94.75 190 ASP A O 1
ATOM 1491 N N . GLU A 1 191 ? 28.094 -6.203 -9.227 1 93.69 191 GLU A N 1
ATOM 1492 C CA . GLU A 1 191 ? 28.484 -7.605 -9.117 1 93.69 191 GLU A CA 1
ATOM 1493 C C . GLU A 1 191 ? 28.109 -8.375 -10.375 1 93.69 191 GLU A C 1
ATOM 1495 O O . GLU A 1 191 ? 26.938 -8.359 -10.805 1 93.69 191 GLU A O 1
ATOM 1500 N N . LYS A 1 192 ? 29.062 -9.031 -10.906 1 91.88 192 LYS A N 1
ATOM 1501 C CA . LYS A 1 192 ? 28.828 -9.82 -12.117 1 91.88 192 LYS A CA 1
ATOM 1502 C C . LYS A 1 192 ? 27.844 -10.945 -11.852 1 91.88 192 LYS A C 1
ATOM 1504 O O . LYS A 1 192 ? 28 -11.711 -10.898 1 91.88 192 LYS A O 1
ATOM 1509 N N . PRO A 1 193 ? 26.922 -10.961 -12.664 1 94.5 193 PRO A N 1
ATOM 1510 C CA . PRO A 1 193 ? 25.953 -12.047 -12.453 1 94.5 193 PRO A CA 1
ATOM 1511 C C . PRO A 1 193 ? 26.562 -13.43 -12.703 1 94.5 193 PRO A C 1
ATOM 1513 O O . PRO A 1 193 ? 27.516 -13.555 -13.492 1 94.5 193 PRO A O 1
ATOM 1516 N N . ALA A 1 194 ? 26.094 -14.414 -12.031 1 94.81 194 ALA A N 1
ATOM 1517 C CA . ALA A 1 194 ? 26.469 -15.797 -12.305 1 94.81 194 ALA A CA 1
ATOM 1518 C C . ALA A 1 194 ? 26.047 -16.203 -13.711 1 94.81 194 ALA A C 1
ATOM 1520 O O . ALA A 1 194 ? 25.203 -15.547 -14.336 1 94.81 194 ALA A O 1
ATOM 1521 N N . PRO A 1 195 ? 26.719 -17.281 -14.25 1 95.06 195 PRO A N 1
ATOM 1522 C CA . PRO A 1 195 ? 26.328 -17.75 -15.586 1 95.06 195 PRO A CA 1
ATOM 1523 C C . PRO A 1 195 ? 24.828 -18.047 -15.688 1 95.06 195 PRO A C 1
ATOM 1525 O O . PRO A 1 195 ? 24.25 -18.625 -14.773 1 95.06 195 PRO A O 1
ATOM 1528 N N . GLY A 1 196 ? 24.203 -17.531 -16.781 1 95.75 196 GLY A N 1
ATOM 1529 C CA . GLY A 1 196 ? 22.797 -17.797 -17.016 1 95.75 196 GLY A CA 1
ATOM 1530 C C . GLY A 1 196 ? 21.891 -16.672 -16.531 1 95.75 196 GLY A C 1
ATOM 1531 O O . GLY A 1 196 ? 20.719 -16.609 -16.906 1 95.75 196 GLY A O 1
ATOM 1532 N N . PHE A 1 197 ? 22.469 -15.875 -15.688 1 97.25 197 PHE A N 1
ATOM 1533 C CA . PHE A 1 197 ? 21.703 -14.75 -15.156 1 97.25 197 PHE A CA 1
ATOM 1534 C C . PHE A 1 197 ? 22.047 -13.461 -15.906 1 97.25 197 PHE A C 1
ATOM 1536 O O . PHE A 1 197 ? 23.203 -13.219 -16.234 1 97.25 197 PHE A O 1
ATOM 1543 N N . GLY A 1 198 ? 21 -12.711 -16.172 1 96.12 198 GLY A N 1
ATOM 1544 C CA . GLY A 1 198 ? 21.172 -11.438 -16.859 1 96.12 198 GLY A CA 1
ATOM 1545 C C . GLY A 1 198 ? 19.859 -10.734 -17.156 1 96.12 198 GLY A C 1
ATOM 1546 O O . GLY A 1 198 ? 18.812 -11.375 -17.219 1 96.12 198 GLY A O 1
ATOM 1547 N N . LEU A 1 199 ? 19.953 -9.477 -17.406 1 95.62 199 LEU A N 1
ATOM 1548 C CA . LEU A 1 199 ? 18.766 -8.688 -17.703 1 95.62 199 LEU A CA 1
ATOM 1549 C C . LEU A 1 199 ? 18.375 -8.812 -19.172 1 95.62 199 LEU A C 1
ATOM 1551 O O . LEU A 1 199 ? 19.219 -9.117 -20.016 1 95.62 199 LEU A O 1
ATOM 1555 N N . GLY A 1 200 ? 17.125 -8.617 -19.406 1 95.5 200 GLY A N 1
ATOM 1556 C CA . GLY A 1 200 ? 16.641 -8.445 -20.766 1 95.5 200 GLY A CA 1
ATOM 1557 C C . GLY A 1 200 ? 16.469 -9.766 -21.5 1 95.5 200 GLY A C 1
ATOM 1558 O O . GLY A 1 200 ? 16.234 -9.773 -22.719 1 95.5 200 GLY A O 1
ATOM 1559 N N . GLN A 1 201 ? 16.594 -10.828 -20.812 1 97.12 201 GLN A N 1
ATOM 1560 C CA . GLN A 1 201 ? 16.438 -12.133 -21.453 1 97.12 201 GLN A CA 1
ATOM 1561 C C . GLN A 1 201 ? 14.961 -12.438 -21.719 1 97.12 201 GLN A C 1
ATOM 1563 O O . GLN A 1 201 ? 14.078 -11.93 -21.031 1 97.12 201 GLN A O 1
ATOM 1568 N N . LYS A 1 202 ? 14.789 -13.227 -22.766 1 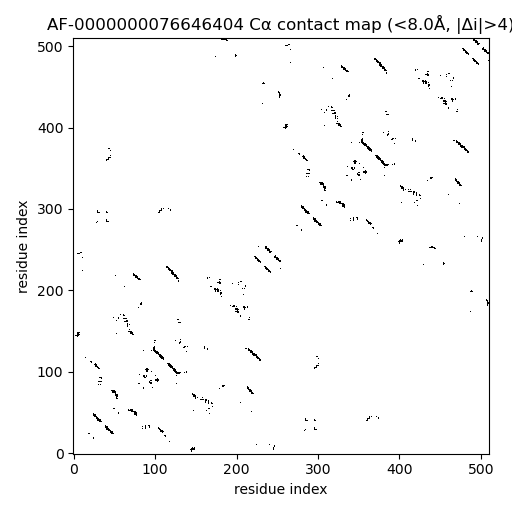97.94 202 LYS A N 1
ATOM 1569 C CA . LYS A 1 202 ? 13.469 -13.758 -23.094 1 97.94 202 LYS A CA 1
ATOM 1570 C C . LYS A 1 202 ? 13.43 -15.273 -22.938 1 97.94 202 LYS A C 1
ATOM 1572 O O . LYS A 1 202 ? 14.375 -15.969 -23.312 1 97.94 202 LYS A O 1
ATOM 1577 N N . VAL A 1 203 ? 12.367 -15.734 -22.359 1 98.25 203 VAL A N 1
ATOM 1578 C CA . VAL A 1 203 ? 12.203 -17.172 -22.141 1 98.25 203 VAL A CA 1
ATOM 1579 C C . VAL A 1 203 ? 10.938 -17.656 -22.828 1 98.25 203 VAL A C 1
ATOM 1581 O O . VAL A 1 203 ? 9.836 -17.203 -22.5 1 98.25 203 VAL A O 1
ATOM 1584 N N . GLU A 1 204 ? 11.055 -18.531 -23.781 1 97.69 204 GLU A N 1
ATOM 1585 C CA . GLU A 1 204 ? 9.93 -19.141 -24.484 1 97.69 204 GLU A CA 1
ATOM 1586 C C . GLU A 1 204 ? 9.625 -20.531 -23.938 1 97.69 204 GLU A C 1
ATOM 1588 O O . GLU A 1 204 ? 8.477 -20.984 -23.969 1 97.69 204 GLU A O 1
ATOM 1593 N N . ASP A 1 205 ? 10.656 -21.172 -23.469 1 97.88 205 ASP A N 1
ATOM 1594 C CA . ASP A 1 205 ? 10.547 -22.531 -22.953 1 97.88 205 ASP A CA 1
ATOM 1595 C C . ASP A 1 205 ? 9.805 -22.547 -21.609 1 97.88 205 ASP A C 1
ATOM 1597 O O . ASP A 1 205 ? 10.273 -21.969 -20.625 1 97.88 205 ASP A O 1
ATOM 1601 N N . LEU A 1 206 ? 8.75 -23.219 -21.516 1 98 206 LEU A N 1
ATOM 1602 C CA . LEU A 1 206 ? 7.93 -23.281 -20.312 1 98 206 LEU A CA 1
ATOM 1603 C C . LEU A 1 206 ? 8.641 -24.078 -19.219 1 98 206 LEU A C 1
ATOM 1605 O O . LEU A 1 206 ? 8.25 -24.031 -18.047 1 98 206 LEU A O 1
ATOM 1609 N N . ASP A 1 207 ? 9.672 -24.812 -19.594 1 97.5 207 ASP A N 1
ATOM 1610 C CA . ASP A 1 207 ? 10.391 -25.641 -18.625 1 97.5 207 ASP A CA 1
ATOM 1611 C C . ASP A 1 207 ? 11.812 -25.109 -18.406 1 97.5 207 ASP A C 1
ATOM 1613 O O . ASP A 1 207 ? 12.703 -25.875 -18.016 1 97.5 207 ASP A O 1
ATOM 1617 N N . ASP A 1 208 ? 11.977 -23.875 -18.75 1 98.31 208 ASP A N 1
ATOM 1618 C CA . ASP A 1 208 ? 13.289 -23.297 -18.516 1 98.31 208 ASP A CA 1
ATOM 1619 C C . ASP A 1 208 ? 13.727 -23.5 -17.062 1 98.31 208 ASP A C 1
ATOM 1621 O O . ASP A 1 208 ? 13.062 -23.031 -16.141 1 98.31 208 ASP A O 1
ATOM 1625 N N . GLU A 1 209 ? 14.805 -24.125 -16.875 1 97.88 209 GLU A N 1
ATOM 1626 C CA . GLU A 1 209 ? 15.227 -24.578 -15.555 1 97.88 209 GLU A CA 1
ATOM 1627 C C . GLU A 1 209 ? 15.469 -23.391 -14.617 1 97.88 209 GLU A C 1
ATOM 1629 O O . GLU A 1 209 ? 14.969 -23.391 -13.484 1 97.88 209 GLU A O 1
ATOM 1634 N N . ILE A 1 210 ? 16.172 -22.391 -15.008 1 97.94 210 ILE A N 1
ATOM 1635 C CA . ILE A 1 210 ? 16.531 -21.25 -14.164 1 97.94 210 ILE A CA 1
ATOM 1636 C C . ILE A 1 210 ? 15.281 -20.438 -13.828 1 97.94 210 ILE A C 1
ATOM 1638 O O . ILE A 1 210 ? 15.016 -20.156 -12.656 1 97.94 210 ILE A O 1
ATOM 1642 N N . ALA A 1 211 ? 14.492 -20.078 -14.836 1 98.56 211 ALA A N 1
ATOM 1643 C CA . ALA A 1 211 ? 13.297 -19.25 -14.625 1 98.56 211 ALA A CA 1
ATOM 1644 C C . ALA A 1 211 ? 12.289 -19.969 -13.727 1 98.56 211 ALA A C 1
ATOM 1646 O O . ALA A 1 211 ? 11.75 -19.359 -12.797 1 98.56 211 ALA A O 1
ATOM 1647 N N . ARG A 1 212 ? 12.117 -21.266 -13.984 1 98.38 212 ARG A N 1
ATOM 1648 C CA . ARG A 1 212 ? 11.109 -22.016 -13.234 1 98.38 212 ARG A CA 1
ATOM 1649 C C . ARG A 1 212 ? 11.547 -22.203 -11.781 1 98.38 212 ARG A C 1
ATOM 1651 O O . ARG A 1 212 ? 10.711 -22.25 -10.875 1 98.38 212 ARG A O 1
ATOM 1658 N N . LYS A 1 213 ? 12.82 -22.328 -11.578 1 97.81 213 LYS A N 1
ATOM 1659 C CA . LYS A 1 213 ? 13.336 -22.453 -10.219 1 97.81 213 LYS A CA 1
ATOM 1660 C C . LYS A 1 213 ? 13.008 -21.219 -9.383 1 97.81 213 LYS A C 1
ATOM 1662 O O . LYS A 1 213 ? 12.758 -21.328 -8.18 1 97.81 213 LYS A O 1
ATOM 1667 N N . ASN A 1 214 ? 12.953 -20.078 -9.992 1 98.12 214 ASN A N 1
ATOM 1668 C CA . ASN A 1 214 ? 12.766 -18.812 -9.289 1 98.12 214 ASN A CA 1
ATOM 1669 C C . ASN A 1 214 ? 11.305 -18.375 -9.312 1 98.12 214 ASN A C 1
ATOM 1671 O O . ASN A 1 214 ? 10.898 -17.5 -8.531 1 98.12 214 ASN A O 1
ATOM 1675 N N . PHE A 1 215 ? 10.531 -19 -10.172 1 98.69 215 PHE A N 1
ATOM 1676 C CA . PHE A 1 215 ? 9.148 -18.578 -10.391 1 98.69 215 PHE A CA 1
ATOM 1677 C C . PHE A 1 215 ? 8.242 -19.156 -9.305 1 98.69 215 PHE A C 1
ATOM 1679 O O . PHE A 1 215 ? 8.328 -20.328 -8.969 1 98.69 215 PHE A O 1
ATOM 1686 N N . ARG A 1 216 ? 7.355 -18.266 -8.758 1 98.81 216 ARG A N 1
ATOM 1687 C CA . ARG A 1 216 ? 6.312 -18.688 -7.832 1 98.81 216 ARG A CA 1
ATOM 1688 C C . ARG A 1 216 ? 4.984 -18.016 -8.156 1 98.81 216 ARG A C 1
ATOM 1690 O O . ARG A 1 216 ? 4.961 -16.906 -8.719 1 98.81 216 ARG A O 1
ATOM 1697 N N . VAL A 1 217 ? 3.926 -18.672 -7.867 1 98.81 217 VAL A N 1
ATOM 1698 C CA . VAL A 1 217 ? 2.604 -18.062 -7.809 1 98.81 217 VAL A CA 1
ATOM 1699 C C . VAL A 1 217 ? 2.238 -17.75 -6.359 1 98.81 217 VAL A C 1
ATOM 1701 O O . VAL A 1 217 ? 2.471 -18.578 -5.469 1 98.81 217 VAL A O 1
ATOM 1704 N N . VAL A 1 218 ? 1.769 -16.594 -6.117 1 98.88 218 VAL A N 1
ATOM 1705 C CA . VAL A 1 218 ? 1.23 -16.234 -4.809 1 98.88 218 VAL A CA 1
ATOM 1706 C C . VAL A 1 218 ? -0.296 -16.219 -4.863 1 98.88 218 VAL A C 1
ATOM 1708 O O . VAL A 1 218 ? -0.887 -15.633 -5.77 1 98.88 218 VAL A O 1
ATOM 1711 N N . VAL A 1 219 ? -0.871 -16.906 -3.93 1 98.94 219 VAL A N 1
ATOM 1712 C CA . VAL A 1 219 ? -2.322 -16.938 -3.785 1 98.94 219 VAL A CA 1
ATOM 1713 C C . VAL A 1 219 ? -2.727 -16.203 -2.502 1 98.94 219 VAL A C 1
ATOM 1715 O O . VAL A 1 219 ? -2.271 -16.562 -1.413 1 98.94 219 VAL A O 1
ATOM 1718 N N . ILE A 1 220 ? -3.562 -15.234 -2.641 1 98.94 220 ILE A N 1
ATOM 1719 C CA . ILE A 1 220 ? -4.055 -14.453 -1.509 1 98.94 220 ILE A CA 1
ATOM 1720 C C . ILE A 1 220 ? -5.465 -14.914 -1.142 1 98.94 220 ILE A C 1
ATOM 1722 O O . ILE A 1 220 ? -6.363 -14.914 -1.987 1 98.94 220 ILE A O 1
ATOM 1726 N N . VAL A 1 221 ? -5.613 -15.305 0.068 1 98.75 221 VAL A N 1
ATOM 1727 C CA . VAL A 1 221 ? -6.895 -15.75 0.612 1 98.75 221 VAL A CA 1
ATOM 1728 C C . VAL A 1 221 ? -7.504 -14.648 1.471 1 98.75 221 VAL A C 1
ATOM 1730 O O . VAL A 1 221 ? -7.113 -14.469 2.627 1 98.75 221 VAL A O 1
ATOM 1733 N N . PRO A 1 222 ? -8.508 -13.953 0.896 1 98.69 222 PRO A N 1
ATOM 1734 C CA . PRO A 1 222 ? -9.117 -12.875 1.683 1 98.69 222 PRO A CA 1
ATOM 1735 C C . PRO A 1 222 ? -9.953 -13.398 2.85 1 98.69 222 PRO A C 1
ATOM 1737 O O . PRO A 1 222 ? -10.695 -14.375 2.695 1 98.69 222 PRO A O 1
ATOM 1740 N N . GLU A 1 223 ? -9.82 -12.734 3.982 1 98.25 223 GLU A N 1
ATOM 1741 C CA . GLU A 1 223 ? -10.617 -13.023 5.168 1 98.25 223 GLU A CA 1
ATOM 1742 C C . GLU A 1 223 ? -11.453 -11.82 5.582 1 98.25 223 GLU A C 1
ATOM 1744 O O . GLU A 1 223 ? -12.422 -11.953 6.328 1 98.25 223 GLU A O 1
ATOM 1749 N N . GLU A 1 224 ? -11.031 -10.688 5.199 1 98.69 224 GLU A N 1
ATOM 1750 C CA . GLU A 1 224 ? -11.734 -9.43 5.391 1 98.69 224 GLU A CA 1
ATOM 1751 C C . GLU A 1 224 ? -11.562 -8.508 4.184 1 98.69 224 GLU A C 1
ATOM 1753 O O . GLU A 1 224 ? -10.461 -8.383 3.646 1 98.69 224 GLU A O 1
ATOM 1758 N N . VAL A 1 225 ? -12.672 -7.914 3.719 1 98.88 225 VAL A N 1
ATOM 1759 C CA . VAL A 1 225 ? -12.633 -7.012 2.572 1 98.88 225 VAL A CA 1
ATOM 1760 C C . VAL A 1 225 ? -13.352 -5.707 2.918 1 98.88 225 VAL A C 1
ATOM 1762 O O . VAL A 1 225 ? -14.445 -5.723 3.49 1 98.88 225 VAL A O 1
ATOM 1765 N N . ASP A 1 226 ? -12.703 -4.602 2.676 1 98.88 226 ASP A N 1
ATOM 1766 C CA . ASP A 1 226 ? -13.242 -3.262 2.895 1 98.88 226 ASP A CA 1
ATOM 1767 C C . ASP A 1 226 ? -13.406 -2.516 1.572 1 98.88 226 ASP A C 1
ATOM 1769 O O . ASP A 1 226 ? -12.477 -2.438 0.775 1 98.88 226 ASP A O 1
ATOM 1773 N N . GLN A 1 227 ? -14.594 -2.1 1.304 1 98.88 227 GLN A N 1
ATOM 1774 C CA . GLN A 1 227 ? -14.93 -1.338 0.104 1 98.88 227 GLN A CA 1
ATOM 1775 C C . GLN A 1 227 ? -15.344 0.088 0.456 1 98.88 227 GLN A C 1
ATOM 1777 O O . GLN A 1 227 ? -16.266 0.297 1.237 1 98.88 227 GLN A O 1
ATOM 1782 N N . VAL A 1 228 ? -14.641 1.069 -0.037 1 98.75 228 VAL A N 1
ATOM 1783 C CA . VAL A 1 228 ? -15.023 2.471 0.112 1 98.75 228 VAL A CA 1
ATOM 1784 C C . VAL A 1 228 ? -15.328 3.072 -1.258 1 98.75 228 VAL A C 1
ATOM 1786 O O . VAL A 1 228 ? -14.469 3.1 -2.137 1 98.75 228 VAL A O 1
ATOM 1789 N N . ASP A 1 229 ? -16.531 3.48 -1.468 1 98.69 229 ASP A N 1
ATOM 1790 C CA . ASP A 1 229 ? -17.031 4.102 -2.693 1 98.69 229 ASP A CA 1
ATOM 1791 C C . ASP A 1 229 ? -17.156 5.617 -2.529 1 98.69 229 ASP A C 1
ATOM 1793 O O . ASP A 1 229 ? -18.016 6.098 -1.792 1 98.69 229 ASP A O 1
ATOM 1797 N N . LEU A 1 230 ? -16.312 6.348 -3.23 1 97.62 230 LEU A N 1
ATOM 1798 C CA . LEU A 1 230 ? -16.281 7.801 -3.102 1 97.62 230 LEU A CA 1
ATOM 1799 C C . LEU A 1 230 ? -16.812 8.469 -4.363 1 97.62 230 LEU A C 1
ATOM 1801 O O . LEU A 1 230 ? -16.484 9.625 -4.648 1 97.62 230 LEU A O 1
ATOM 1805 N N . SER A 1 231 ? -17.578 7.773 -5.141 1 97.62 231 SER A N 1
ATOM 1806 C CA . SER A 1 231 ? -18.094 8.297 -6.402 1 97.62 231 SER A CA 1
ATOM 1807 C C . SER A 1 231 ? -19.047 9.461 -6.168 1 97.62 231 SER A C 1
ATOM 1809 O O . SER A 1 231 ? -19.141 10.367 -7 1 97.62 231 SER A O 1
ATOM 1811 N N . ASP A 1 232 ? -19.766 9.43 -5.066 1 96.81 232 ASP A N 1
ATOM 1812 C CA . ASP A 1 232 ? -20.594 10.562 -4.641 1 96.81 232 ASP A CA 1
ATOM 1813 C C . ASP A 1 232 ? -19.906 11.328 -3.506 1 96.81 232 ASP A C 1
ATOM 1815 O O . ASP A 1 232 ? -19.891 10.867 -2.363 1 96.81 232 ASP A O 1
ATOM 1819 N N . PRO A 1 233 ? -19.406 12.469 -3.783 1 91.81 233 PRO A N 1
ATOM 1820 C CA . PRO A 1 233 ? -18.656 13.211 -2.766 1 91.81 233 PRO A CA 1
ATOM 1821 C C . PRO A 1 233 ? -19.516 13.586 -1.561 1 91.81 233 PRO A C 1
ATOM 1823 O O . PRO A 1 233 ? -18.984 13.836 -0.475 1 91.81 233 PRO A O 1
ATOM 1826 N N . GLU A 1 234 ? -20.781 13.602 -1.728 1 94.75 234 GLU A N 1
ATOM 1827 C CA . GLU A 1 234 ? -21.672 14.008 -0.636 1 94.75 234 GLU A CA 1
ATOM 1828 C C . GLU A 1 234 ? -22.188 12.797 0.136 1 94.75 234 GLU A C 1
ATOM 1830 O O . GLU A 1 234 ? -22.781 12.945 1.202 1 94.75 234 GLU A O 1
ATOM 1835 N N . ASP A 1 235 ? -21.953 11.664 -0.477 1 95.81 235 ASP A N 1
ATOM 1836 C CA . ASP A 1 235 ? -22.438 10.453 0.175 1 95.81 235 ASP A CA 1
ATOM 1837 C C . ASP A 1 235 ? -21.484 9.289 -0.055 1 95.81 235 ASP A C 1
ATOM 1839 O O . ASP A 1 235 ? -21.859 8.281 -0.659 1 95.81 235 ASP A O 1
ATOM 1843 N N . GLY A 1 236 ? -20.281 9.414 0.477 1 96.44 236 GLY A N 1
ATOM 1844 C CA . GLY A 1 236 ? -19.375 8.281 0.465 1 96.44 236 GLY A CA 1
ATOM 1845 C C . GLY A 1 236 ? -19.922 7.066 1.189 1 96.44 236 GLY A C 1
ATOM 1846 O O . GLY A 1 236 ? -20.562 7.199 2.23 1 96.44 236 GLY A O 1
ATOM 1847 N N . ARG A 1 237 ? -19.688 5.898 0.618 1 98.12 237 ARG A N 1
ATOM 1848 C CA . ARG A 1 237 ? -20.203 4.668 1.207 1 98.12 237 ARG A CA 1
ATOM 1849 C C . ARG A 1 237 ? -19.078 3.695 1.521 1 98.12 237 ARG A C 1
ATOM 1851 O O . ARG A 1 237 ? -18.016 3.734 0.884 1 98.12 237 ARG A O 1
ATOM 1858 N N . ARG A 1 238 ? -19.344 2.934 2.484 1 98.62 238 ARG A N 1
ATOM 1859 C CA . ARG A 1 238 ? -18.344 1.965 2.916 1 98.62 238 ARG A CA 1
ATOM 1860 C C . ARG A 1 238 ? -19 0.673 3.393 1 98.62 238 ARG A C 1
ATOM 1862 O O . ARG A 1 238 ? -19.984 0.708 4.129 1 98.62 238 ARG A O 1
ATOM 1869 N N . TRP A 1 239 ? -18.469 -0.441 2.924 1 98.88 239 TRP A N 1
ATOM 1870 C CA . TRP A 1 239 ? -18.875 -1.762 3.379 1 98.88 239 TRP A CA 1
ATOM 1871 C C . TRP A 1 239 ? -17.688 -2.584 3.848 1 98.88 239 TRP A C 1
ATOM 1873 O O . TRP A 1 239 ? -16.625 -2.553 3.225 1 98.88 239 TRP A O 1
ATOM 1883 N N . ASN A 1 240 ? -17.875 -3.266 4.926 1 98.75 240 ASN A N 1
ATOM 1884 C CA . ASN A 1 240 ? -16.922 -4.246 5.426 1 98.75 240 ASN A CA 1
ATOM 1885 C C . ASN A 1 240 ? -17.469 -5.664 5.34 1 98.75 240 ASN A C 1
ATOM 1887 O O . ASN A 1 240 ? -18.625 -5.906 5.688 1 98.75 240 ASN A O 1
ATOM 1891 N N . TYR A 1 241 ? -16.688 -6.551 4.785 1 98.81 241 TYR A N 1
ATOM 1892 C CA . TYR A 1 241 ? -17.016 -7.969 4.68 1 98.81 241 TYR A CA 1
ATOM 1893 C C . TYR A 1 241 ? -16.047 -8.805 5.508 1 98.81 241 TYR A C 1
ATOM 1895 O O . TYR A 1 241 ? -14.82 -8.688 5.355 1 98.81 241 TYR A O 1
ATOM 1903 N N . GLN A 1 242 ? -16.531 -9.656 6.355 1 98.31 242 GLN A N 1
ATOM 1904 C CA . GLN A 1 242 ? -15.703 -10.531 7.176 1 98.31 242 GLN A CA 1
ATOM 1905 C C . GLN A 1 242 ? -16.078 -12 6.977 1 98.31 242 GLN A C 1
ATOM 1907 O O . GLN A 1 242 ? -17.25 -12.352 6.988 1 98.31 242 GLN A O 1
ATOM 1912 N N . LEU A 1 243 ? -15.117 -12.773 6.711 1 97.5 243 LEU A N 1
ATOM 1913 C CA . LEU A 1 243 ? -15.312 -14.219 6.664 1 97.5 243 LEU A CA 1
ATOM 1914 C C . LEU A 1 243 ? -15.258 -14.82 8.062 1 97.5 243 LEU A C 1
ATOM 1916 O O . LEU A 1 243 ? -14.203 -14.836 8.695 1 97.5 243 LEU A O 1
ATOM 1920 N N . LYS A 1 244 ? -16.344 -15.242 8.555 1 94.62 244 LYS A N 1
ATOM 1921 C CA . LYS A 1 244 ? -16.469 -15.852 9.875 1 94.62 244 LYS A CA 1
ATOM 1922 C C . LYS A 1 244 ? -17.078 -17.25 9.781 1 94.62 244 LYS A C 1
ATOM 1924 O O . LYS A 1 244 ? -18.219 -17.391 9.336 1 94.62 244 LYS A O 1
ATOM 1929 N N . ASP A 1 245 ? -16.312 -18.219 10.211 1 91.19 245 ASP A N 1
ATOM 1930 C CA . ASP A 1 245 ? -16.781 -19.594 10.266 1 91.19 245 ASP A CA 1
ATOM 1931 C C . ASP A 1 245 ? -17.328 -20.031 8.906 1 91.19 245 ASP A C 1
ATOM 1933 O O . ASP A 1 245 ? -18.438 -20.578 8.82 1 91.19 245 ASP A O 1
ATOM 1937 N N . GLY A 1 246 ? -16.641 -19.625 7.934 1 90 246 GLY A N 1
ATOM 1938 C CA . GLY A 1 246 ? -16.969 -20.109 6.605 1 90 246 GLY A CA 1
ATOM 1939 C C . GLY A 1 246 ? -18.047 -19.297 5.914 1 90 246 GLY A C 1
ATOM 1940 O O . GLY A 1 246 ? -18.5 -19.656 4.824 1 90 246 GLY A O 1
ATOM 1941 N N . SER A 1 247 ? -18.484 -18.234 6.551 1 93.44 247 SER A N 1
ATOM 1942 C CA . SER A 1 247 ? -19.5 -17.391 5.957 1 93.44 247 SER A CA 1
ATOM 1943 C C . SER A 1 247 ? -19.109 -15.914 6 1 93.44 247 SER A C 1
ATOM 1945 O O . SER A 1 247 ? -18.406 -15.484 6.926 1 93.44 247 SER A O 1
ATOM 1947 N N . TRP A 1 248 ? -19.625 -15.188 5.004 1 97.06 248 TRP A N 1
ATOM 1948 C CA . TRP A 1 248 ? -19.312 -13.758 4.926 1 97.06 248 TRP A CA 1
ATOM 1949 C C . TRP A 1 248 ? -20.375 -12.93 5.617 1 97.06 248 TRP A C 1
ATOM 1951 O O . TRP A 1 248 ? -21.578 -13.164 5.434 1 97.06 248 TRP A O 1
ATOM 1961 N N . GLU A 1 249 ? -19.953 -12.055 6.426 1 97.81 249 GLU A N 1
ATOM 1962 C CA . GLU A 1 249 ? -20.828 -11.055 7.035 1 97.81 249 GLU A CA 1
ATOM 1963 C C . GLU A 1 249 ? -20.547 -9.664 6.473 1 97.81 249 GLU A C 1
ATOM 1965 O O . GLU A 1 249 ? -19.391 -9.227 6.41 1 97.81 249 GLU A O 1
ATOM 1970 N N . LYS A 1 250 ? -21.609 -9.039 6.055 1 98.12 250 LYS A N 1
ATOM 1971 C CA . LYS A 1 250 ? -21.5 -7.707 5.465 1 98.12 250 LYS A CA 1
ATOM 1972 C C . LYS A 1 250 ? -22.047 -6.645 6.414 1 98.12 250 LYS A C 1
ATOM 1974 O O . LYS A 1 250 ? -23.125 -6.809 6.98 1 98.12 250 LYS A O 1
ATOM 1979 N N . THR A 1 251 ? -21.312 -5.562 6.59 1 98.25 251 THR A N 1
ATOM 1980 C CA . THR A 1 251 ? -21.734 -4.422 7.395 1 98.25 251 THR A CA 1
ATOM 1981 C C . THR A 1 251 ? -21.484 -3.113 6.656 1 98.25 251 THR A C 1
ATOM 1983 O O . THR A 1 251 ? -20.406 -2.918 6.086 1 98.25 251 THR A O 1
ATOM 1986 N N . GLU A 1 252 ? -22.469 -2.277 6.609 1 98.38 252 GLU A N 1
ATOM 1987 C CA . GLU A 1 252 ? -22.25 -0.938 6.07 1 98.38 252 GLU A CA 1
ATOM 1988 C C . GLU A 1 252 ? -21.75 0.018 7.152 1 98.38 252 GLU A C 1
ATOM 1990 O O . GLU A 1 252 ? -22.281 0.038 8.266 1 98.38 252 GLU A O 1
ATOM 1995 N N . LEU A 1 253 ? -20.75 0.76 6.855 1 98.25 253 LEU A N 1
ATOM 1996 C CA . LEU A 1 253 ? -20.078 1.646 7.801 1 98.25 253 LEU A CA 1
ATOM 1997 C C . LEU A 1 253 ? -20.016 3.074 7.266 1 98.25 253 LEU A C 1
ATOM 1999 O O . LEU A 1 253 ? -20.156 3.295 6.059 1 98.25 253 LEU A O 1
ATOM 2003 N N . TRP A 1 254 ? -19.906 4.016 8.195 1 96.5 254 TRP A N 1
ATOM 2004 C CA . TRP A 1 254 ? -19.531 5.359 7.766 1 96.5 254 TRP A CA 1
ATOM 2005 C C . TRP A 1 254 ? -18.125 5.379 7.176 1 96.5 254 TRP A C 1
ATOM 2007 O O . TRP A 1 254 ? -17.219 4.73 7.699 1 96.5 254 TRP A O 1
ATOM 2017 N N . PRO A 1 255 ? -17.953 6.129 6.145 1 95 255 PRO A N 1
ATOM 2018 C CA . PRO A 1 255 ? -16.656 6.137 5.484 1 95 255 PRO A CA 1
ATOM 2019 C C . PRO A 1 255 ? -15.594 6.891 6.281 1 95 255 PRO A C 1
ATOM 2021 O O . PRO A 1 255 ? -15.922 7.723 7.129 1 95 255 PRO A O 1
ATOM 2024 N N . MET B 1 1 ? 26 23.078 23.156 1 31.31 1 MET B N 1
ATOM 2025 C CA . MET B 1 1 ? 24.75 22.797 22.469 1 31.31 1 MET B CA 1
ATOM 2026 C C . MET B 1 1 ? 25.016 22.312 21.031 1 31.31 1 MET B C 1
ATOM 2028 O O . MET B 1 1 ? 25.484 23.078 20.203 1 31.31 1 MET B O 1
ATOM 2032 N N . SER B 1 2 ? 25.453 21.203 20.812 1 38.78 2 SER B N 1
ATOM 2033 C CA . SER B 1 2 ? 26.016 20.781 19.531 1 38.78 2 SER B CA 1
ATOM 2034 C C . SER B 1 2 ? 25.125 21.219 18.375 1 38.78 2 SER B C 1
ATOM 2036 O O . SER B 1 2 ? 23.906 20.969 18.391 1 38.78 2 SER B O 1
ATOM 2038 N N . ALA B 1 3 ? 25.344 22.25 17.688 1 46 3 ALA B N 1
ATOM 2039 C CA . ALA B 1 3 ? 24.656 22.859 16.562 1 46 3 ALA B CA 1
ATOM 2040 C C . ALA B 1 3 ? 24.141 21.812 15.586 1 46 3 ALA B C 1
ATOM 2042 O O . ALA B 1 3 ? 24.906 21.172 14.875 1 46 3 ALA B O 1
ATOM 2043 N N . HIS B 1 4 ? 23.094 20.984 15.945 1 61.81 4 HIS B N 1
ATOM 2044 C CA . HIS B 1 4 ? 22.562 19.922 15.102 1 61.81 4 HIS B CA 1
ATOM 2045 C C . HIS B 1 4 ? 22.344 20.422 13.672 1 61.81 4 HIS B C 1
ATOM 2047 O O . HIS B 1 4 ? 21.656 21.422 13.469 1 61.81 4 HIS B O 1
ATOM 2053 N N . HIS B 1 5 ? 23.266 20.188 12.844 1 78.69 5 HIS B N 1
ATOM 2054 C CA . HIS B 1 5 ? 23.094 20.484 11.43 1 78.69 5 HIS B CA 1
ATOM 2055 C C . HIS B 1 5 ? 21.953 19.672 10.82 1 78.69 5 HIS B C 1
ATOM 2057 O O . HIS B 1 5 ? 21.859 18.469 11.062 1 78.69 5 HIS B O 1
ATOM 2063 N N . PRO B 1 6 ? 21.062 20.406 10.242 1 86.31 6 PRO B N 1
ATOM 2064 C CA . PRO B 1 6 ? 19.953 19.688 9.617 1 86.31 6 PRO B CA 1
ATOM 2065 C C . PRO B 1 6 ? 20.406 18.641 8.594 1 86.31 6 PRO B C 1
ATOM 2067 O O . PRO B 1 6 ? 21.5 18.781 8.031 1 86.31 6 PRO B O 1
ATOM 2070 N N . THR B 1 7 ? 19.672 17.609 8.477 1 89.56 7 THR B N 1
ATOM 2071 C CA . THR B 1 7 ? 19.938 16.609 7.449 1 89.56 7 THR B CA 1
ATOM 2072 C C . THR B 1 7 ? 20.047 17.266 6.07 1 89.56 7 THR B C 1
ATOM 2074 O O . THR B 1 7 ? 19.188 18.062 5.695 1 89.56 7 THR B O 1
ATOM 2077 N N . PRO B 1 8 ? 21.094 17.016 5.375 1 90.56 8 PRO B N 1
ATOM 2078 C CA . PRO B 1 8 ? 21.203 17.562 4.023 1 90.56 8 PRO B CA 1
ATOM 2079 C C . PRO B 1 8 ? 20.094 17.094 3.096 1 90.56 8 PRO B C 1
ATOM 2081 O O . PRO B 1 8 ? 19.469 16.062 3.352 1 90.56 8 PRO B O 1
ATOM 2084 N N . ALA B 1 9 ? 19.875 17.844 2.053 1 93.75 9 ALA B N 1
ATOM 2085 C CA . ALA B 1 9 ? 18.844 17.484 1.073 1 93.75 9 ALA B CA 1
ATOM 2086 C C . ALA B 1 9 ? 19.094 16.078 0.521 1 93.75 9 ALA B C 1
ATOM 2088 O O . ALA B 1 9 ? 20.219 15.742 0.15 1 93.75 9 ALA B O 1
ATOM 2089 N N . ALA B 1 10 ? 18.094 15.312 0.499 1 97.62 10 ALA B N 1
ATOM 2090 C CA . ALA B 1 10 ? 18.234 13.938 0.022 1 97.62 10 ALA B CA 1
ATOM 2091 C C . ALA B 1 10 ? 18.562 13.906 -1.468 1 97.62 10 ALA B C 1
ATOM 2093 O O . ALA B 1 10 ? 17.953 14.641 -2.258 1 97.62 10 ALA B O 1
ATOM 2094 N N . PRO B 1 11 ? 19.438 13.047 -1.908 1 98.25 11 PRO B N 1
ATOM 2095 C CA . PRO B 1 11 ? 19.797 12.953 -3.324 1 98.25 11 PRO B CA 1
ATOM 2096 C C . PRO B 1 11 ? 18.641 12.484 -4.199 1 98.25 11 PRO B C 1
ATOM 2098 O O . PRO B 1 11 ? 18.672 12.656 -5.422 1 98.25 11 PRO B O 1
ATOM 2101 N N . TRP B 1 12 ? 17.625 11.914 -3.648 1 98.69 12 TRP B N 1
ATOM 2102 C CA . TRP B 1 12 ? 16.484 11.398 -4.402 1 98.69 12 TRP B CA 1
ATOM 2103 C C . TRP B 1 12 ? 15.391 12.445 -4.523 1 98.69 12 TRP B C 1
ATOM 2105 O O . TRP B 1 12 ? 14.453 12.281 -5.309 1 98.69 12 TRP B O 1
ATOM 2115 N N . ARG B 1 13 ? 15.438 13.523 -3.824 1 98.25 13 ARG B N 1
ATOM 2116 C CA . ARG B 1 13 ? 14.344 14.469 -3.631 1 98.25 13 ARG B CA 1
ATOM 2117 C C . ARG B 1 13 ? 13.883 15.047 -4.965 1 98.25 13 ARG B C 1
ATOM 2119 O O . ARG B 1 13 ? 12.688 15.031 -5.273 1 98.25 13 ARG B O 1
ATOM 2126 N N . SER B 1 14 ? 14.805 15.594 -5.711 1 98.19 14 SER B N 1
ATOM 2127 C CA . SER B 1 14 ? 14.453 16.281 -6.949 1 98.19 14 SER B CA 1
ATOM 2128 C C . SER B 1 14 ? 13.789 15.328 -7.941 1 98.19 14 SER B C 1
ATOM 2130 O O . SER B 1 14 ? 12.766 15.672 -8.539 1 98.19 14 SER B O 1
ATOM 2132 N N . ALA B 1 15 ? 14.352 14.164 -8.141 1 98.69 15 ALA B N 1
ATOM 2133 C CA . ALA B 1 15 ? 13.781 13.18 -9.055 1 98.69 15 ALA B CA 1
ATOM 2134 C C . ALA B 1 15 ? 12.406 12.727 -8.586 1 98.69 15 ALA B C 1
ATOM 2136 O O . ALA B 1 15 ? 11.469 12.625 -9.383 1 98.69 15 ALA B O 1
ATOM 2137 N N . PHE B 1 16 ? 12.312 12.508 -7.363 1 98.81 16 PHE B N 1
ATOM 2138 C CA . PHE B 1 16 ? 11.047 12.07 -6.777 1 98.81 16 PHE B CA 1
ATOM 2139 C C . PHE B 1 16 ? 9.961 13.109 -7.02 1 98.81 16 PHE B C 1
ATOM 2141 O O . PHE B 1 16 ? 8.883 12.781 -7.527 1 98.81 16 PHE B O 1
ATOM 2148 N N . LEU B 1 17 ? 10.242 14.344 -6.633 1 98.44 17 LEU B N 1
ATOM 2149 C CA . LEU B 1 17 ? 9.25 15.398 -6.773 1 98.44 17 LEU B CA 1
ATOM 2150 C C . LEU B 1 17 ? 8.875 15.602 -8.242 1 98.44 17 LEU B C 1
ATOM 2152 O O . LEU B 1 17 ? 7.711 15.852 -8.562 1 98.44 17 LEU B O 1
ATOM 2156 N N . SER B 1 18 ? 9.828 15.5 -9.133 1 98.62 18 SER B N 1
ATOM 2157 C CA . SER B 1 18 ? 9.555 15.602 -10.562 1 98.62 18 SER B CA 1
ATOM 2158 C C . SER B 1 18 ? 8.609 14.5 -11.023 1 98.62 18 SER B C 1
ATOM 2160 O O . SER B 1 18 ? 7.715 14.742 -11.836 1 98.62 18 SER B O 1
ATOM 2162 N N . HIS B 1 19 ? 8.797 13.266 -10.539 1 98.81 19 HIS B N 1
ATOM 2163 C CA . HIS B 1 19 ? 7.934 12.148 -10.883 1 98.81 19 HIS B CA 1
ATOM 2164 C C . HIS B 1 19 ? 6.527 12.344 -10.328 1 98.81 19 HIS B C 1
ATOM 2166 O O . HIS B 1 19 ? 5.539 12.086 -11.023 1 98.81 19 HIS B O 1
ATOM 2172 N N . VAL B 1 20 ? 6.449 12.828 -9.094 1 98.31 20 VAL B N 1
ATOM 2173 C CA . VAL B 1 20 ? 5.152 13.078 -8.477 1 98.31 20 VAL B CA 1
ATOM 2174 C C . VAL B 1 20 ? 4.375 14.102 -9.289 1 98.31 20 VAL B C 1
ATOM 2176 O O . VAL B 1 20 ? 3.164 13.969 -9.484 1 98.31 20 VAL B O 1
ATOM 2179 N N . ASP B 1 21 ? 5.043 15.102 -9.812 1 97.62 21 ASP B N 1
ATOM 2180 C CA . ASP B 1 21 ? 4.426 16.156 -10.602 1 97.62 21 ASP B CA 1
ATOM 2181 C C . ASP B 1 21 ? 3.826 15.602 -11.891 1 97.62 21 ASP B C 1
ATOM 2183 O O . ASP B 1 21 ? 2.963 16.234 -12.508 1 97.62 21 ASP B O 1
ATOM 2187 N N . LYS B 1 22 ? 4.238 14.445 -12.328 1 98 22 LYS B N 1
ATOM 2188 C CA . LYS B 1 22 ? 3.77 13.844 -13.57 1 98 22 LYS B CA 1
ATOM 2189 C C . LYS B 1 22 ? 2.543 12.969 -13.328 1 98 22 LYS B C 1
ATOM 2191 O O . LYS B 1 22 ? 1.915 12.492 -14.273 1 98 22 LYS B O 1
ATOM 2196 N N . MET B 1 23 ? 2.271 12.742 -12.062 1 97.44 23 MET B N 1
ATOM 2197 C CA . MET B 1 23 ? 1.104 11.922 -11.742 1 97.44 23 MET B CA 1
ATOM 2198 C C . MET B 1 23 ? -0.186 12.695 -11.992 1 97.44 23 MET B C 1
ATOM 2200 O O . MET B 1 23 ? -0.253 13.898 -11.727 1 97.44 23 MET B O 1
ATOM 2204 N N . GLU B 1 24 ? -1.247 11.992 -12.547 1 92.88 24 GLU B N 1
ATOM 2205 C CA . GLU B 1 24 ? -2.555 12.617 -12.719 1 92.88 24 GLU B CA 1
ATOM 2206 C C . GLU B 1 24 ? -3.119 13.094 -11.383 1 92.88 24 GLU B C 1
ATOM 2208 O O . GLU B 1 24 ? -3.707 14.172 -11.297 1 92.88 24 GLU B O 1
ATOM 2213 N N . SER B 1 25 ? -3.037 12.258 -10.406 1 94.44 25 SER B N 1
ATOM 2214 C CA . SER B 1 25 ? -3.346 12.555 -9.008 1 94.44 25 SER B CA 1
ATOM 2215 C C . SER B 1 25 ? -2.205 12.133 -8.094 1 94.44 25 SER B C 1
ATOM 2217 O O . SER B 1 25 ? -1.672 11.023 -8.227 1 94.44 25 SER B O 1
ATOM 2219 N N . PRO B 1 26 ? -1.868 13.023 -7.215 1 96.25 26 PRO B N 1
ATOM 2220 C CA . PRO B 1 26 ? -0.737 12.688 -6.348 1 96.25 26 PRO B CA 1
ATOM 2221 C C . PRO B 1 26 ? -1.122 11.734 -5.223 1 96.25 26 PRO B C 1
ATOM 2223 O O . PRO B 1 26 ? -1.02 12.086 -4.043 1 96.25 26 PRO B O 1
ATOM 2226 N N . THR B 1 27 ? -1.551 10.586 -5.551 1 98.25 27 THR B N 1
ATOM 2227 C CA . THR B 1 27 ? -1.932 9.586 -4.566 1 98.25 27 THR B CA 1
ATOM 2228 C C . THR B 1 27 ? -0.818 8.555 -4.383 1 98.25 27 THR B C 1
ATOM 2230 O O . THR B 1 27 ? -0.002 8.352 -5.281 1 98.25 27 THR B O 1
ATOM 2233 N N . PHE B 1 28 ? -0.735 8.016 -3.283 1 98.81 28 PHE B N 1
ATOM 2234 C CA . PHE B 1 28 ? 0.144 6.898 -2.965 1 98.81 28 PHE B CA 1
ATOM 2235 C C . PHE B 1 28 ? -0.487 5.996 -1.912 1 98.81 28 PHE B C 1
ATOM 2237 O O . PHE B 1 28 ? -1.557 6.305 -1.383 1 98.81 28 PHE B O 1
ATOM 2244 N N . VAL B 1 29 ? 0.105 4.859 -1.693 1 98.88 29 VAL B N 1
ATOM 2245 C CA . VAL B 1 29 ? -0.398 3.938 -0.679 1 98.88 29 VAL B CA 1
ATOM 2246 C C . VAL B 1 29 ? 0.48 4.012 0.568 1 98.88 29 VAL B C 1
ATOM 2248 O O . VAL B 1 29 ? 1.705 3.91 0.479 1 98.88 29 VAL B O 1
ATOM 2251 N N . LEU B 1 30 ? -0.151 4.281 1.678 1 98.94 30 LEU B N 1
ATOM 2252 C CA . LEU B 1 30 ? 0.51 4.305 2.979 1 98.94 30 LEU B CA 1
ATOM 2253 C C . LEU B 1 30 ? 0.289 2.996 3.725 1 98.94 30 LEU B C 1
ATOM 2255 O O . LEU B 1 30 ? -0.852 2.568 3.912 1 98.94 30 LEU B O 1
ATOM 2259 N N . SER B 1 31 ? 1.396 2.4 4.109 1 98.81 31 SER B N 1
ATOM 2260 C CA . SER B 1 31 ? 1.321 1.152 4.863 1 98.81 31 SER B CA 1
ATOM 2261 C C . SER B 1 31 ? 1.738 1.358 6.316 1 98.81 31 SER B C 1
ATOM 2263 O O . SER B 1 31 ? 2.682 2.1 6.598 1 98.81 31 SER B O 1
ATOM 2265 N N . THR B 1 32 ? 0.997 0.751 7.215 1 98.62 32 THR B N 1
ATOM 2266 C CA . THR B 1 32 ? 1.203 0.833 8.656 1 98.62 32 THR B CA 1
ATOM 2267 C C . THR B 1 32 ? 1.095 -0.547 9.297 1 98.62 32 THR B C 1
ATOM 2269 O O . THR B 1 32 ? 0.945 -1.552 8.602 1 98.62 32 THR B O 1
ATOM 2272 N N . LEU B 1 33 ? 1.295 -0.602 10.609 1 97.75 33 LEU B N 1
ATOM 2273 C CA . LEU B 1 33 ? 1.155 -1.81 11.414 1 97.75 33 LEU B CA 1
ATOM 2274 C C . LEU B 1 33 ? -0.09 -1.735 12.289 1 97.75 33 LEU B C 1
ATOM 2276 O O . LEU B 1 33 ? -0.282 -0.762 13.023 1 97.75 33 LEU B O 1
ATOM 2280 N N . HIS B 1 34 ? -0.916 -2.707 12.117 1 97 34 HIS B N 1
ATOM 2281 C CA . HIS B 1 34 ? -2.078 -2.818 12.992 1 97 34 HIS B CA 1
ATOM 2282 C C . HIS B 1 34 ? -1.825 -3.811 14.117 1 97 34 HIS B C 1
ATOM 2284 O O . HIS B 1 34 ? -1.591 -4.996 13.867 1 97 34 HIS B O 1
ATOM 2290 N N . HIS B 1 35 ? -1.899 -3.338 15.289 1 94.12 35 HIS B N 1
ATOM 2291 C CA . HIS B 1 35 ? -1.641 -4.156 16.469 1 94.12 35 HIS B CA 1
ATOM 2292 C C . HIS B 1 35 ? -2.943 -4.633 17.109 1 94.12 35 HIS B C 1
ATOM 2294 O O . HIS B 1 35 ? -3.857 -3.838 17.328 1 94.12 35 HIS B O 1
ATOM 2300 N N . ARG B 1 36 ? -3.072 -5.855 17.266 1 89.69 36 ARG B N 1
ATOM 2301 C CA . ARG B 1 36 ? -4.148 -6.473 18.047 1 89.69 36 ARG B CA 1
ATOM 2302 C C . ARG B 1 36 ? -3.596 -7.477 19.047 1 89.69 36 ARG B C 1
ATOM 2304 O O . ARG B 1 36 ? -3.293 -8.617 18.688 1 89.69 36 ARG B O 1
ATOM 2311 N N . GLY B 1 37 ? -3.51 -7.043 20.266 1 86.69 37 GLY B N 1
ATOM 2312 C CA . GLY B 1 37 ? -2.803 -7.875 21.234 1 86.69 37 GLY B CA 1
ATOM 2313 C C . GLY B 1 37 ? -1.35 -8.102 20.859 1 86.69 37 GLY B C 1
ATOM 2314 O O . GLY B 1 37 ? -0.596 -7.152 20.656 1 86.69 37 GLY B O 1
ATOM 2315 N N . SER B 1 38 ? -0.996 -9.367 20.734 1 85.25 38 SER B N 1
ATOM 2316 C CA . SER B 1 38 ? 0.38 -9.711 20.391 1 85.25 38 SER B CA 1
ATOM 2317 C C . SER B 1 38 ? 0.546 -9.867 18.875 1 85.25 38 SER B C 1
ATOM 2319 O O . SER B 1 38 ? 1.663 -10.047 18.391 1 85.25 38 SER B O 1
ATOM 2321 N N . SER B 1 39 ? -0.535 -9.703 18.219 1 90.31 39 SER B N 1
ATOM 2322 C CA . SER B 1 39 ? -0.485 -9.914 16.766 1 90.31 39 SER B CA 1
ATOM 2323 C C . SER B 1 39 ? -0.338 -8.594 16.031 1 90.31 39 SER B C 1
ATOM 2325 O O . SER B 1 39 ? -0.781 -7.547 16.516 1 90.31 39 SER B O 1
ATOM 2327 N N . VAL B 1 40 ? 0.384 -8.617 14.984 1 94.69 40 VAL B N 1
ATOM 2328 C CA . VAL B 1 40 ? 0.568 -7.469 14.102 1 94.69 40 VAL B CA 1
ATOM 2329 C C . VAL B 1 40 ? 0.194 -7.855 12.672 1 94.69 40 VAL B C 1
ATOM 2331 O O . VAL B 1 40 ? 0.555 -8.938 12.203 1 94.69 40 VAL B O 1
ATOM 2334 N N . THR B 1 41 ? -0.611 -7.059 12.023 1 96.94 41 THR B N 1
ATOM 2335 C CA . THR B 1 41 ? -0.963 -7.273 10.625 1 96.94 41 THR B CA 1
ATOM 2336 C C . THR B 1 41 ? -0.674 -6.023 9.797 1 96.94 41 THR B C 1
ATOM 2338 O O . THR B 1 41 ? -0.677 -4.91 10.32 1 96.94 41 THR B O 1
ATOM 2341 N N . PRO B 1 42 ? -0.333 -6.18 8.555 1 98.06 42 PRO B N 1
ATOM 2342 C CA . PRO B 1 42 ? -0.13 -5.008 7.699 1 98.06 42 PRO B CA 1
ATOM 2343 C C . PRO B 1 42 ? -1.44 -4.328 7.312 1 98.06 42 PRO B C 1
ATOM 2345 O O . PRO B 1 42 ? -2.455 -5 7.117 1 98.06 42 PRO B O 1
ATOM 2348 N N . ARG B 1 43 ? -1.399 -3.053 7.293 1 98.31 43 ARG B N 1
ATOM 2349 C CA . ARG B 1 43 ? -2.496 -2.234 6.781 1 98.31 43 ARG B CA 1
ATOM 2350 C C . ARG B 1 43 ? -2.002 -1.262 5.719 1 98.31 43 ARG B C 1
ATOM 2352 O O . ARG B 1 43 ? -0.835 -0.865 5.723 1 98.31 43 ARG B O 1
ATOM 2359 N N . SER B 1 44 ? -2.852 -0.976 4.781 1 98.12 44 SER B N 1
ATOM 2360 C CA . SER B 1 44 ? -2.502 -0.008 3.746 1 98.12 44 SER B CA 1
ATOM 2361 C C . SER B 1 44 ? -3.742 0.703 3.211 1 98.12 44 SER B C 1
ATOM 2363 O O . SER B 1 44 ? -4.844 0.152 3.25 1 98.12 44 SER B O 1
ATOM 2365 N N . ARG B 1 45 ? -3.58 1.879 2.799 1 98.56 45 ARG B N 1
ATOM 2366 C CA . ARG B 1 45 ? -4.648 2.65 2.172 1 98.56 45 ARG B CA 1
ATOM 2367 C C . ARG B 1 45 ? -4.082 3.707 1.229 1 98.56 45 ARG B C 1
ATOM 2369 O O . ARG B 1 45 ? -2.965 4.188 1.43 1 98.56 45 ARG B O 1
ATOM 2376 N N . THR B 1 46 ? -4.879 3.996 0.227 1 98.69 46 THR B N 1
ATOM 2377 C CA . THR B 1 46 ? -4.523 5.086 -0.677 1 98.69 46 THR B CA 1
ATOM 2378 C C . THR B 1 46 ? -4.777 6.438 -0.019 1 98.69 46 THR B C 1
ATOM 2380 O O . THR B 1 46 ? -5.832 6.656 0.578 1 98.69 46 THR B O 1
ATOM 2383 N N . VAL B 1 47 ? -3.785 7.293 -0.082 1 98.69 47 VAL B N 1
ATOM 2384 C CA . VAL B 1 47 ? -3.881 8.641 0.474 1 98.69 47 VAL B CA 1
ATOM 2385 C C . VAL B 1 47 ? -3.373 9.656 -0.546 1 98.69 47 VAL B C 1
ATOM 2387 O O . VAL B 1 47 ? -2.803 9.281 -1.574 1 98.69 47 VAL B O 1
ATOM 2390 N N . VAL B 1 48 ? -3.664 10.914 -0.268 1 98.44 48 VAL B N 1
ATOM 2391 C CA . VAL B 1 48 ? -3.25 11.992 -1.161 1 98.44 48 VAL B CA 1
ATOM 2392 C C . VAL B 1 48 ? -2.01 12.68 -0.598 1 98.44 48 VAL B C 1
ATOM 2394 O O . VAL B 1 48 ? -1.98 13.055 0.576 1 98.44 48 VAL B O 1
ATOM 2397 N N . TYR B 1 49 ? -1.011 12.719 -1.43 1 98.81 49 TYR B N 1
ATOM 2398 C CA . TYR B 1 49 ? 0.17 13.508 -1.112 1 98.81 49 TYR B CA 1
ATOM 2399 C C . TYR B 1 49 ? -0.161 15 -1.097 1 98.81 49 TYR B C 1
ATOM 2401 O O . TYR B 1 49 ? -0.567 15.562 -2.117 1 98.81 49 TYR B O 1
ATOM 2409 N N . ARG B 1 50 ? 0.086 15.656 0.045 1 98.5 50 ARG B N 1
ATOM 2410 C CA . ARG B 1 50 ? -0.351 17.047 0.197 1 98.5 50 ARG B CA 1
ATOM 2411 C C . ARG B 1 50 ? 0.835 18 0.143 1 98.5 50 ARG B C 1
ATOM 2413 O O . ARG B 1 50 ? 0.739 19.141 0.596 1 98.5 50 ARG B O 1
ATOM 2420 N N . GLY B 1 51 ? 1.997 17.453 -0.365 1 97.88 51 GLY B N 1
ATOM 2421 C CA . GLY B 1 51 ? 3.186 18.281 -0.506 1 97.88 51 GLY B CA 1
ATOM 2422 C C . GLY B 1 51 ? 4.266 17.953 0.505 1 97.88 51 GLY B C 1
ATOM 2423 O O . GLY B 1 51 ? 4.102 17.047 1.322 1 97.88 51 GLY B O 1
ATOM 2424 N N . THR B 1 52 ? 5.379 18.703 0.419 1 98.31 52 THR B N 1
ATOM 2425 C CA . THR B 1 52 ? 6.516 18.547 1.319 1 98.31 52 THR B CA 1
ATOM 2426 C C . THR B 1 52 ? 6.383 19.469 2.527 1 98.31 52 THR B C 1
ATOM 2428 O O . THR B 1 52 ? 5.988 20.625 2.389 1 98.31 52 THR B O 1
ATOM 2431 N N . TRP B 1 53 ? 6.633 18.953 3.711 1 98.69 53 TRP B N 1
ATOM 2432 C CA . TRP B 1 53 ? 6.496 19.734 4.93 1 98.69 53 TRP B CA 1
ATOM 2433 C C . TRP B 1 53 ? 7.312 21.016 4.84 1 98.69 53 TRP B C 1
ATOM 2435 O O . TRP B 1 53 ? 8.477 21 4.43 1 98.69 53 TRP B O 1
ATOM 2445 N N . ALA B 1 54 ? 6.734 22.141 5.188 1 97.06 54 ALA B N 1
ATOM 2446 C CA . ALA B 1 54 ? 7.293 23.484 5.203 1 97.06 54 ALA B CA 1
ATOM 2447 C C . ALA B 1 54 ? 7.344 24.078 3.797 1 97.06 54 ALA B C 1
ATOM 2449 O O . ALA B 1 54 ? 7.895 25.156 3.592 1 97.06 54 ALA B O 1
ATOM 2450 N N . GLU B 1 55 ? 6.844 23.297 2.803 1 96.5 55 GLU B N 1
ATOM 2451 C CA . GLU B 1 55 ? 6.754 23.75 1.422 1 96.5 55 GLU B CA 1
ATOM 2452 C C . GLU B 1 55 ? 5.383 23.453 0.824 1 96.5 55 GLU B C 1
ATOM 2454 O O . GLU B 1 55 ? 5.285 22.984 -0.314 1 96.5 55 GLU B O 1
ATOM 2459 N N . ILE B 1 56 ? 4.395 23.688 1.536 1 95.25 56 ILE B N 1
ATOM 2460 C CA . ILE B 1 56 ? 3.021 23.422 1.121 1 95.25 56 ILE B CA 1
ATOM 2461 C C . ILE B 1 56 ? 2.748 24.094 -0.226 1 95.25 56 ILE B C 1
ATOM 2463 O O . ILE B 1 56 ? 3.064 25.266 -0.419 1 95.25 56 ILE B O 1
ATOM 2467 N N . PRO B 1 57 ? 2.295 23.281 -1.235 1 95.12 57 PRO B N 1
ATOM 2468 C CA . PRO B 1 57 ? 1.795 23.922 -2.451 1 95.12 57 PRO B CA 1
ATOM 2469 C C . PRO B 1 57 ? 0.477 24.672 -2.229 1 95.12 57 PRO B C 1
ATOM 2471 O O . PRO B 1 57 ? -0.591 24.047 -2.248 1 95.12 57 PRO B O 1
ATOM 2474 N N . VAL B 1 58 ? 0.49 25.844 -2.139 1 95.81 58 VAL B N 1
ATOM 2475 C CA . VAL B 1 58 ? -0.646 26.625 -1.651 1 95.81 58 VAL B CA 1
ATOM 2476 C C . VAL B 1 58 ? -1.728 26.688 -2.727 1 95.81 58 VAL B C 1
ATOM 2478 O O . VAL B 1 58 ? -1.463 27.094 -3.859 1 95.81 58 VAL B O 1
ATOM 2481 N N . ASN B 1 59 ? -2.873 26.219 -2.285 1 96.38 59 ASN B N 1
ATOM 2482 C CA . ASN B 1 59 ? -4.078 26.453 -3.072 1 96.38 59 ASN B CA 1
ATOM 2483 C C . ASN B 1 59 ? -4.418 27.938 -3.15 1 96.38 59 ASN B C 1
ATOM 2485 O O . ASN B 1 59 ? -4.469 28.625 -2.127 1 96.38 59 ASN B O 1
ATOM 2489 N N . PRO B 1 60 ? -4.637 28.438 -4.371 1 96.19 60 PRO B N 1
ATOM 2490 C CA . PRO B 1 60 ? -4.941 29.859 -4.5 1 96.19 60 PRO B CA 1
ATOM 2491 C C . PRO B 1 60 ? -6.164 30.281 -3.684 1 96.19 60 PRO B C 1
ATOM 2493 O O . PRO B 1 60 ? -6.297 31.453 -3.32 1 96.19 60 PRO B O 1
ATOM 2496 N N . LYS B 1 61 ? -7.031 29.344 -3.379 1 96.75 61 LYS B N 1
ATOM 2497 C CA . LYS B 1 61 ? -8.242 29.641 -2.629 1 96.75 61 LYS B CA 1
ATOM 2498 C C . LYS B 1 61 ? -8.008 29.531 -1.126 1 96.75 61 LYS B C 1
ATOM 2500 O O . LYS B 1 61 ? -8.922 29.734 -0.328 1 96.75 61 LYS B O 1
ATOM 2505 N N . ASN B 1 62 ? -6.805 29.094 -0.74 1 97.75 62 ASN B N 1
ATOM 2506 C CA . ASN B 1 62 ? -6.465 28.984 0.674 1 97.75 62 ASN B CA 1
ATOM 2507 C C . ASN B 1 62 ? -6.473 30.344 1.366 1 97.75 62 ASN B C 1
ATOM 2509 O O . ASN B 1 62 ? -5.695 31.234 1.011 1 97.75 62 ASN B O 1
ATOM 2513 N N . GLN B 1 63 ? -7.238 30.516 2.434 1 96.69 63 GLN B N 1
ATOM 2514 C CA . GLN B 1 63 ? -7.375 31.797 3.129 1 96.69 63 GLN B CA 1
ATOM 2515 C C . GLN B 1 63 ? -6.57 31.797 4.426 1 96.69 63 GLN B C 1
ATOM 2517 O O . GLN B 1 63 ? -6.586 32.781 5.164 1 96.69 63 GLN B O 1
ATOM 2522 N N . ALA B 1 64 ? -5.938 30.734 4.723 1 97.75 64 ALA B N 1
ATOM 2523 C CA . ALA B 1 64 ? -5.156 30.641 5.953 1 97.75 64 ALA B CA 1
ATOM 2524 C C . ALA B 1 64 ? -3.918 31.531 5.879 1 97.75 64 ALA B C 1
ATOM 2526 O O . ALA B 1 64 ? -3.363 31.75 4.801 1 97.75 64 ALA B O 1
ATOM 2527 N N . PRO B 1 65 ? -3.521 32.094 7.098 1 95.25 65 PRO B N 1
ATOM 2528 C CA . PRO B 1 65 ? -2.195 32.719 7.113 1 95.25 65 PRO B CA 1
ATOM 2529 C C . PRO B 1 65 ? -1.083 31.734 6.734 1 95.25 65 PRO B C 1
ATOM 2531 O O . PRO B 1 65 ? -1.123 30.562 7.129 1 95.25 65 PRO B O 1
ATOM 2534 N N . LEU B 1 66 ? -0.127 32.219 5.98 1 95.62 66 LEU B N 1
ATOM 2535 C CA . LEU B 1 66 ? 0.936 31.359 5.488 1 95.62 66 LEU B CA 1
ATOM 2536 C C . LEU B 1 66 ? 2.271 31.719 6.133 1 95.62 66 LEU B C 1
ATOM 2538 O O . LEU B 1 66 ? 2.551 32.875 6.387 1 95.62 66 LEU B O 1
ATOM 2542 N N . ASN B 1 67 ? 3.029 30.688 6.453 1 95.75 67 ASN B N 1
ATOM 2543 C CA . ASN B 1 67 ? 4.422 30.906 6.84 1 95.75 67 ASN B CA 1
ATOM 2544 C C . ASN B 1 67 ? 5.25 31.453 5.684 1 95.75 67 ASN B C 1
ATOM 2546 O O . ASN B 1 67 ? 4.938 31.203 4.516 1 95.75 67 ASN B O 1
ATOM 2550 N N . PRO B 1 68 ? 6.289 32.25 6.051 1 92.94 68 PRO B N 1
ATOM 2551 C CA . PRO B 1 68 ? 7.25 32.562 4.988 1 92.94 68 PRO B CA 1
ATOM 2552 C C . PRO B 1 68 ? 7.965 31.312 4.469 1 92.94 68 PRO B C 1
ATOM 2554 O O . PRO B 1 68 ? 8.047 30.297 5.172 1 92.94 68 PRO B O 1
ATOM 2557 N N . SER B 1 69 ? 8.383 31.391 3.209 1 92.06 69 SER B N 1
ATOM 2558 C CA . SER B 1 69 ? 9.148 30.297 2.611 1 92.06 69 SER B CA 1
ATOM 2559 C C . SER B 1 69 ? 10.547 30.219 3.215 1 92.06 69 SER B C 1
ATOM 2561 O O . SER B 1 69 ? 11.547 30.469 2.529 1 92.06 69 SER B O 1
ATOM 2563 N N . LEU B 1 70 ? 10.633 29.781 4.441 1 93.06 70 LEU B N 1
ATOM 2564 C CA . LEU B 1 70 ? 11.867 29.828 5.223 1 93.06 70 LEU B CA 1
ATOM 2565 C C . LEU B 1 70 ? 12.578 28.484 5.211 1 93.06 70 LEU B C 1
ATOM 2567 O O . LEU B 1 70 ? 13.805 28.422 5.262 1 93.06 70 LEU B O 1
ATOM 2571 N N . TYR B 1 71 ? 11.82 27.391 5.145 1 94.94 71 TYR B N 1
ATOM 2572 C CA . TYR B 1 71 ? 12.406 26.062 5.285 1 94.94 71 TYR B CA 1
ATOM 2573 C C . TYR B 1 71 ? 12.086 25.203 4.074 1 94.94 71 TYR B C 1
ATOM 2575 O O . TYR B 1 71 ? 11.07 25.406 3.402 1 94.94 71 TYR B O 1
ATOM 2583 N N . GLU B 1 72 ? 13 24.266 3.787 1 95.44 72 GLU B N 1
ATOM 2584 C CA . GLU B 1 72 ? 12.773 23.125 2.908 1 95.44 72 GLU B CA 1
ATOM 2585 C C . GLU B 1 72 ? 12.977 21.812 3.652 1 95.44 72 GLU B C 1
ATOM 2587 O O . GLU B 1 72 ? 13.672 21.766 4.672 1 95.44 72 GLU B O 1
ATOM 2592 N N . SER B 1 73 ? 12.328 20.766 3.201 1 97.5 73 SER B N 1
ATOM 2593 C CA . SER B 1 73 ? 12.508 19.438 3.795 1 97.5 73 SER B CA 1
ATOM 2594 C C . SER B 1 73 ? 12.305 18.328 2.762 1 97.5 73 SER B C 1
ATOM 2596 O O . SER B 1 73 ? 12.094 18.609 1.581 1 97.5 73 SER B O 1
ATOM 2598 N N . ASP B 1 74 ? 12.523 17.125 3.164 1 98.06 74 ASP B N 1
ATOM 2599 C CA . ASP B 1 74 ? 12.242 15.938 2.354 1 98.06 74 ASP B CA 1
ATOM 2600 C C . ASP B 1 74 ? 11.078 15.141 2.928 1 98.06 74 ASP B C 1
ATOM 2602 O O . ASP B 1 74 ? 10.969 13.93 2.697 1 98.06 74 ASP B O 1
ATOM 2606 N N . LEU B 1 75 ? 10.289 15.805 3.746 1 98.81 75 LEU B N 1
ATOM 2607 C CA . LEU B 1 75 ? 9.242 15.133 4.512 1 98.81 75 LEU B CA 1
ATOM 2608 C C . LEU B 1 75 ? 7.902 15.211 3.783 1 98.81 75 LEU B C 1
ATOM 2610 O O . LEU B 1 75 ? 7.488 16.281 3.344 1 98.81 75 LEU B O 1
ATOM 2614 N N . LEU B 1 76 ? 7.25 14.086 3.619 1 98.88 76 LEU B N 1
ATOM 2615 C CA . LEU B 1 76 ? 5.953 14.031 2.951 1 98.88 76 LEU B CA 1
ATOM 2616 C C . LEU B 1 76 ? 4.828 14.375 3.924 1 98.88 76 LEU B C 1
ATOM 2618 O O . LEU B 1 76 ? 4.934 14.102 5.121 1 98.88 76 LEU B O 1
ATOM 2622 N N . THR B 1 77 ? 3.742 14.93 3.381 1 98.94 77 THR B N 1
ATOM 2623 C CA . THR B 1 77 ? 2.607 15.203 4.258 1 98.94 77 THR B CA 1
ATOM 2624 C C . THR B 1 77 ? 1.323 14.617 3.682 1 98.94 77 THR B C 1
ATOM 2626 O O . THR B 1 77 ? 1.157 14.547 2.461 1 98.94 77 THR B O 1
ATOM 2629 N N . ILE B 1 78 ? 0.513 14.164 4.531 1 98.88 78 ILE B N 1
ATOM 2630 C CA . ILE B 1 78 ? -0.896 13.883 4.277 1 98.88 78 ILE B CA 1
ATOM 2631 C C . ILE B 1 78 ? -1.753 14.5 5.383 1 98.88 78 ILE B C 1
ATOM 2633 O O . ILE B 1 78 ? -1.225 15.039 6.359 1 98.88 78 ILE B O 1
ATOM 2637 N N . THR B 1 79 ? -3.025 14.508 5.203 1 98.75 79 THR B N 1
ATOM 2638 C CA . THR B 1 79 ? -3.965 14.836 6.27 1 98.75 79 THR B CA 1
ATOM 2639 C C . THR B 1 79 ? -4.797 13.617 6.656 1 98.75 79 THR B C 1
ATOM 2641 O O . THR B 1 79 ? -4.926 12.672 5.871 1 98.75 79 THR B O 1
ATOM 2644 N N . THR B 1 80 ? -5.27 13.602 7.863 1 98.5 80 THR B N 1
ATOM 2645 C CA . THR B 1 80 ? -6.047 12.461 8.328 1 98.5 80 THR B CA 1
ATOM 2646 C C . THR B 1 80 ? -7.039 12.883 9.406 1 98.5 80 THR B C 1
ATOM 2648 O O . THR B 1 80 ? -6.938 13.984 9.953 1 98.5 80 THR B O 1
ATOM 2651 N N . ASP B 1 81 ? -8.07 12.141 9.578 1 98.25 81 ASP B N 1
ATOM 2652 C CA . ASP B 1 81 ? -9.016 12.242 10.68 1 98.25 81 ASP B CA 1
ATOM 2653 C C . ASP B 1 81 ? -8.5 11.516 11.922 1 98.25 81 ASP B C 1
ATOM 2655 O O . ASP B 1 81 ? -8.117 10.352 11.844 1 98.25 81 ASP B O 1
ATOM 2659 N N . ALA B 1 82 ? -8.453 12.195 13.023 1 97.94 82 ALA B N 1
ATOM 2660 C CA . ALA B 1 82 ? -7.891 11.695 14.273 1 97.94 82 ALA B CA 1
ATOM 2661 C C . ALA B 1 82 ? -8.602 10.422 14.727 1 97.94 82 ALA B C 1
ATOM 2663 O O . ALA B 1 82 ? -8.086 9.68 15.562 1 97.94 82 ALA B O 1
ATOM 2664 N N . ARG B 1 83 ? -9.789 10.164 14.25 1 97 83 ARG B N 1
ATOM 2665 C CA . ARG B 1 83 ? -10.625 9.055 14.695 1 97 83 ARG B CA 1
ATOM 2666 C C . ARG B 1 83 ? -10.406 7.816 13.836 1 97 83 ARG B C 1
ATOM 2668 O O . ARG B 1 83 ? -10.953 6.75 14.117 1 97 83 ARG B O 1
ATOM 2675 N N . MET B 1 84 ? -9.562 7.898 12.805 1 96.94 84 MET B N 1
ATOM 2676 C CA . MET B 1 84 ? -9.312 6.793 11.883 1 96.94 84 MET B CA 1
ATOM 2677 C C . MET B 1 84 ? -8.398 5.754 12.523 1 96.94 84 MET B C 1
ATOM 2679 O O . MET B 1 84 ? -7.543 6.094 13.344 1 96.94 84 MET B O 1
ATOM 2683 N N . GLU B 1 85 ? -8.484 4.547 12 1 94.31 85 GLU B N 1
ATOM 2684 C CA . GLU B 1 85 ? -7.738 3.418 12.531 1 94.31 85 GLU B CA 1
ATOM 2685 C C . GLU B 1 85 ? -6.238 3.586 12.305 1 94.31 85 GLU B C 1
ATOM 2687 O O . GLU B 1 85 ? -5.426 3.021 13.031 1 94.31 85 GLU B O 1
ATOM 2692 N N . LYS B 1 86 ? -5.812 4.406 11.266 1 96.62 86 LYS B N 1
ATOM 2693 C CA . LYS B 1 86 ? -4.387 4.559 11 1 96.62 86 LYS B CA 1
ATOM 2694 C C . LYS B 1 86 ? -3.713 5.391 12.086 1 96.62 86 LYS B C 1
ATOM 2696 O O . LYS B 1 86 ? -2.486 5.379 12.219 1 96.62 86 LYS B O 1
ATOM 2701 N N . VAL B 1 87 ? -4.453 6.141 12.883 1 97.38 87 VAL B N 1
ATOM 2702 C CA . VAL B 1 87 ? -3.871 7.066 13.844 1 97.38 87 VAL B CA 1
ATOM 2703 C C . VAL B 1 87 ? -3.123 6.285 14.922 1 97.38 87 VAL B C 1
ATOM 2705 O O . VAL B 1 87 ? -1.922 6.484 15.125 1 97.38 87 VAL B O 1
ATOM 2708 N N . PRO B 1 88 ? -3.764 5.305 15.633 1 96.81 88 PRO B N 1
ATOM 2709 C CA . PRO B 1 88 ? -2.961 4.516 16.578 1 96.81 88 PRO B CA 1
ATOM 2710 C C . PRO B 1 88 ? -1.861 3.715 15.875 1 96.81 88 PRO B C 1
ATOM 2712 O O . PRO B 1 88 ? -0.825 3.432 16.484 1 96.81 88 PRO B O 1
ATOM 2715 N N . GLU B 1 89 ? -2.053 3.377 14.633 1 97.56 89 GLU B N 1
ATOM 2716 C CA . GLU B 1 89 ? -1.062 2.605 13.891 1 97.56 89 GLU B CA 1
ATOM 2717 C C . GLU B 1 89 ? 0.202 3.424 13.641 1 97.56 89 GLU B C 1
ATOM 2719 O O . GLU B 1 89 ? 1.25 2.867 13.305 1 97.56 89 GLU B O 1
ATOM 2724 N N . LEU B 1 90 ? 0.127 4.742 13.766 1 97.75 90 LEU B N 1
ATOM 2725 C CA . LEU B 1 90 ? 1.275 5.621 13.57 1 97.75 90 LEU B CA 1
ATOM 2726 C C . LEU B 1 90 ? 2.113 5.707 14.844 1 97.75 90 LEU B C 1
ATOM 2728 O O . LEU B 1 90 ? 3.191 6.305 14.844 1 97.75 90 LEU B O 1
ATOM 2732 N N . SER B 1 91 ? 1.587 5.105 15.93 1 94.94 91 SER B N 1
ATOM 2733 C CA . SER B 1 91 ? 2.361 5.059 17.156 1 94.94 91 SER B CA 1
ATOM 2734 C C . SER B 1 91 ? 3.402 3.947 17.125 1 94.94 91 SER B C 1
ATOM 2736 O O . SER B 1 91 ? 3.311 3.031 16.297 1 94.94 91 SER B O 1
ATOM 2738 N N . THR B 1 92 ? 4.359 3.988 18.016 1 88.56 92 THR B N 1
ATOM 2739 C CA . THR B 1 92 ? 5.426 2.992 18.078 1 88.56 92 THR B CA 1
ATOM 2740 C C . THR B 1 92 ? 4.902 1.678 18.656 1 88.56 92 THR B C 1
ATOM 2742 O O . THR B 1 92 ? 5.426 0.607 18.344 1 88.56 92 THR B O 1
ATOM 2745 N N . ASP B 1 93 ? 3.855 1.776 19.391 1 83.62 93 ASP B N 1
ATOM 2746 C CA . ASP B 1 93 ? 3.395 0.578 20.078 1 83.62 93 ASP B CA 1
ATOM 2747 C C . ASP B 1 93 ? 1.908 0.335 19.828 1 83.62 93 ASP B C 1
ATOM 2749 O O . ASP B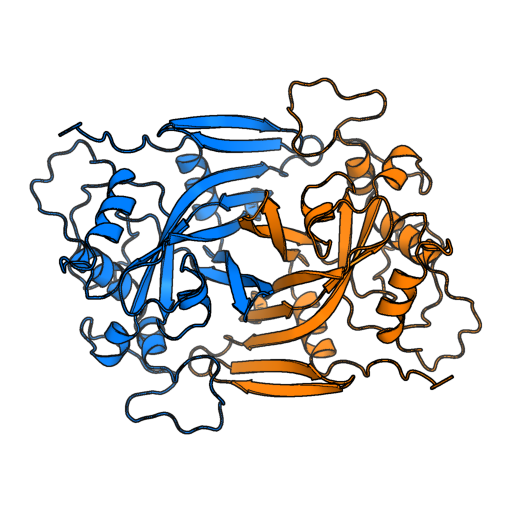 1 93 ? 1.282 -0.476 20.516 1 83.62 93 ASP B O 1
ATOM 2753 N N . GLY B 1 94 ? 1.351 1.102 18.969 1 85.56 94 GLY B N 1
ATOM 2754 C CA . GLY B 1 94 ? -0.05 0.918 18.625 1 85.56 94 GLY B CA 1
ATOM 2755 C C . GLY B 1 94 ? -0.999 1.608 19.578 1 85.56 94 GLY B C 1
ATOM 2756 O O . GLY B 1 94 ? -2.215 1.418 1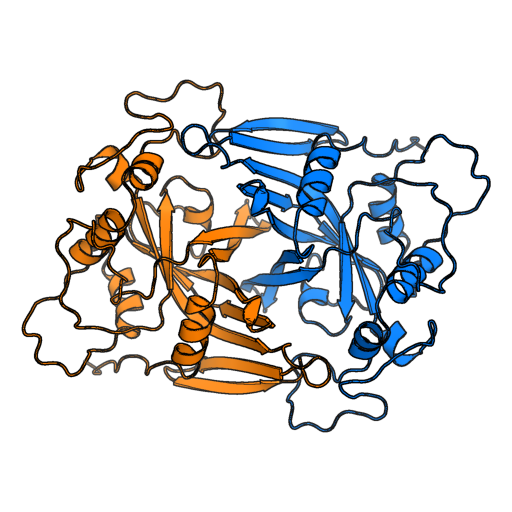9.516 1 85.56 94 GLY B O 1
ATOM 2757 N N . GLU B 1 95 ? -0.448 2.408 20.438 1 86.38 95 GLU B N 1
ATOM 2758 C CA . GLU B 1 95 ? -1.281 3.133 21.391 1 86.38 95 GLU B CA 1
ATOM 2759 C C . GLU B 1 95 ? -1.906 4.371 20.75 1 86.38 95 GLU B C 1
ATOM 2761 O O . GLU B 1 95 ? -1.366 4.918 19.797 1 86.38 95 GLU B O 1
ATOM 2766 N N . GLY B 1 96 ? -2.959 4.75 21.312 1 88.31 96 GLY B N 1
ATOM 2767 C CA . GLY B 1 96 ? -3.623 5.949 20.828 1 88.31 96 GLY B CA 1
ATOM 2768 C C . GLY B 1 96 ? -2.758 7.191 20.922 1 88.31 96 GLY B C 1
ATOM 2769 O O . GLY B 1 96 ? -1.916 7.297 21.828 1 88.31 96 GLY B O 1
ATOM 2770 N N . ILE B 1 97 ? -2.963 8.078 19.938 1 87.88 97 ILE B N 1
ATOM 2771 C CA . ILE B 1 97 ? -2.299 9.383 19.922 1 87.88 97 ILE B CA 1
ATOM 2772 C C . ILE B 1 97 ? -3.33 10.492 20.094 1 87.88 97 ILE B C 1
ATOM 2774 O O . ILE B 1 97 ? -3.988 10.898 19.141 1 87.88 97 ILE B O 1
ATOM 2778 N N . PRO B 1 98 ? -3.461 10.992 21.219 1 82.25 98 PRO B N 1
ATOM 2779 C CA . PRO B 1 98 ? -4.555 11.938 21.469 1 82.25 98 PRO B CA 1
ATOM 2780 C C . PRO B 1 98 ? -4.395 13.242 20.688 1 82.25 98 PRO B C 1
ATOM 2782 O O . PRO B 1 98 ? -5.387 13.828 20.25 1 82.25 98 PRO B O 1
ATOM 2785 N N . GLN B 1 99 ? -3.213 13.664 20.641 1 90 99 GLN B N 1
ATOM 2786 C CA . GLN B 1 99 ? -2.969 14.898 19.906 1 90 99 GLN B CA 1
ATOM 2787 C C . GLN B 1 99 ? -1.755 14.766 18.984 1 90 99 GLN B C 1
ATOM 2789 O O . GLN B 1 99 ? -1.77 13.969 18.047 1 90 99 GLN B O 1
ATOM 2794 N N . SER B 1 100 ? -0.69 15.508 19.156 1 97.69 100 SER B N 1
ATOM 2795 C CA . SER B 1 100 ? 0.532 15.367 18.375 1 97.69 100 SER B CA 1
ATOM 2796 C C . SER B 1 100 ? 1.423 14.266 18.922 1 97.69 100 SER B C 1
ATOM 2798 O O . SER B 1 100 ? 1.539 14.102 20.141 1 97.69 100 SER B O 1
ATOM 2800 N N . GLY B 1 101 ? 1.948 13.461 18.125 1 97.75 101 GLY B N 1
ATOM 2801 C CA . GLY B 1 101 ? 2.803 12.359 18.531 1 97.75 101 GLY B CA 1
ATOM 2802 C C . GLY B 1 101 ? 3.168 11.438 17.375 1 97.75 101 GLY B C 1
ATOM 2803 O O . GLY B 1 101 ? 3.412 11.891 16.266 1 97.75 101 GLY B O 1
ATOM 2804 N N . GLY B 1 102 ? 3.256 10.156 17.703 1 97.38 102 GLY B N 1
ATOM 2805 C CA . GLY B 1 102 ? 3.566 9.164 16.688 1 97.38 102 GLY B CA 1
ATOM 2806 C C . GLY B 1 102 ? 5.023 8.734 16.688 1 97.38 102 GLY B C 1
ATOM 2807 O O . GLY B 1 102 ? 5.613 8.539 17.75 1 97.38 102 GLY B O 1
ATOM 2808 N N . GLY B 1 103 ? 5.484 8.484 15.492 1 97.44 103 GLY B N 1
ATOM 2809 C CA . GLY B 1 103 ? 6.848 7.996 15.336 1 97.44 103 GLY B CA 1
ATOM 2810 C C . GLY B 1 103 ? 6.914 6.523 14.969 1 97.44 103 GLY B C 1
ATOM 2811 O O . GLY B 1 103 ? 7.98 5.914 15.031 1 97.44 103 GLY B O 1
ATOM 2812 N N . GLY B 1 104 ? 5.809 5.961 14.688 1 97.19 104 GLY B N 1
ATOM 2813 C CA . GLY B 1 104 ? 5.77 4.57 14.258 1 97.19 104 GLY B CA 1
ATOM 2814 C C . GLY B 1 104 ? 6.234 4.367 12.828 1 97.19 104 GLY B C 1
ATOM 2815 O O . GLY B 1 104 ? 6.293 5.32 12.055 1 97.19 104 GLY B O 1
ATOM 2816 N N . PRO B 1 105 ? 6.609 3.137 12.5 1 98.06 105 PRO B N 1
ATOM 2817 C CA . PRO B 1 105 ? 7.129 2.854 11.156 1 98.06 105 PRO B CA 1
ATOM 2818 C C . PRO B 1 105 ? 6.039 2.859 10.086 1 98.06 105 PRO B C 1
ATOM 2820 O O . PRO B 1 105 ? 4.926 2.387 10.336 1 98.06 105 PRO B O 1
ATOM 2823 N N . VAL B 1 106 ? 6.34 3.416 8.953 1 98.81 106 VAL B N 1
ATOM 2824 C CA . VAL B 1 106 ? 5.445 3.422 7.801 1 98.81 106 VAL B CA 1
ATOM 2825 C C . VAL B 1 106 ? 6.238 3.166 6.523 1 98.81 106 VAL B C 1
ATOM 2827 O O . VAL B 1 106 ? 7.473 3.197 6.535 1 98.81 106 VAL B O 1
ATOM 2830 N N . GLU B 1 107 ? 5.562 2.871 5.477 1 98.88 107 GLU B N 1
ATOM 2831 C CA . GLU B 1 107 ? 6.098 2.887 4.121 1 98.88 107 GLU B CA 1
ATOM 2832 C C . GLU B 1 107 ? 5.105 3.504 3.139 1 98.88 107 GLU B C 1
ATOM 2834 O O . GLU B 1 107 ? 3.91 3.197 3.184 1 98.88 107 GLU B O 1
ATOM 2839 N N . ALA B 1 108 ? 5.562 4.422 2.357 1 98.94 108 ALA B N 1
ATOM 2840 C CA . ALA B 1 108 ? 4.809 5.078 1.292 1 98.94 108 ALA B CA 1
ATOM 2841 C C . ALA B 1 108 ? 5.23 4.555 -0.079 1 98.94 108 ALA B C 1
ATOM 2843 O O . ALA B 1 108 ? 6.418 4.562 -0.414 1 98.94 108 ALA B O 1
ATOM 2844 N N . VAL B 1 109 ? 4.262 4.117 -0.869 1 98.94 109 VAL B N 1
ATOM 2845 C CA . VAL B 1 109 ? 4.57 3.584 -2.193 1 98.94 109 VAL B CA 1
ATOM 2846 C C . VAL B 1 109 ? 3.898 4.441 -3.264 1 98.94 109 VAL B C 1
ATOM 2848 O O . VAL B 1 109 ? 2.68 4.625 -3.248 1 98.94 109 VAL B O 1
ATOM 2851 N N . PHE B 1 110 ? 4.707 4.977 -4.148 1 98.88 110 PHE B N 1
ATOM 2852 C CA . PHE B 1 110 ? 4.25 5.68 -5.34 1 98.88 110 PHE B CA 1
ATOM 2853 C C . PHE B 1 110 ? 4.527 4.855 -6.594 1 98.88 110 PHE B C 1
ATOM 2855 O O . PHE B 1 110 ? 5.637 4.352 -6.773 1 98.88 110 PHE B O 1
ATOM 2862 N N . TRP B 1 111 ? 3.562 4.645 -7.352 1 98.5 111 TRP B N 1
ATOM 2863 C CA . TRP B 1 111 ? 3.758 4.156 -8.719 1 98.5 111 TRP B CA 1
ATOM 2864 C C . TRP B 1 111 ? 3.455 5.254 -9.734 1 98.5 111 TRP B C 1
ATOM 2866 O O . TRP B 1 111 ? 2.303 5.664 -9.891 1 98.5 111 TRP B O 1
ATOM 2876 N N . VAL B 1 112 ? 4.48 5.688 -10.398 1 98.5 112 VAL B N 1
ATOM 2877 C CA . VAL B 1 112 ? 4.348 6.742 -11.398 1 98.5 112 VAL B CA 1
ATOM 2878 C C . VAL B 1 112 ? 4.227 6.125 -12.789 1 98.5 112 VAL B C 1
ATOM 2880 O O . VAL B 1 112 ? 5.234 5.777 -13.406 1 98.5 112 VAL B O 1
ATOM 2883 N N . VAL B 1 113 ? 3.033 6.109 -13.297 1 97.31 113 VAL B N 1
ATOM 2884 C CA . VAL B 1 113 ? 2.713 5.398 -14.531 1 97.31 113 VAL B CA 1
ATOM 2885 C C . VAL B 1 113 ? 3.514 5.984 -15.688 1 97.31 113 VAL B C 1
ATOM 2887 O O . VAL B 1 113 ? 4.137 5.246 -16.453 1 97.31 113 VAL B O 1
ATOM 2890 N N . GLU B 1 114 ? 3.586 7.312 -15.836 1 97.38 114 GLU B N 1
ATOM 2891 C CA . GLU B 1 114 ? 4.215 7.984 -16.969 1 97.38 114 GLU B CA 1
ATOM 2892 C C . GLU B 1 114 ? 5.688 7.598 -17.078 1 97.38 114 GLU B C 1
ATOM 2894 O O . GLU B 1 114 ? 6.195 7.395 -18.188 1 97.38 114 GLU B O 1
ATOM 2899 N N . THR B 1 115 ? 6.324 7.504 -15.938 1 98.31 115 THR B N 1
ATOM 2900 C CA . THR B 1 115 ? 7.758 7.238 -15.977 1 98.31 115 THR B CA 1
ATOM 2901 C C . THR B 1 115 ? 8.039 5.762 -15.711 1 98.31 115 THR B C 1
ATOM 2903 O O . THR B 1 115 ? 9.195 5.32 -15.773 1 98.31 115 THR B O 1
ATOM 2906 N N . LYS B 1 116 ? 6.98 5 -15.391 1 98.06 116 LYS B N 1
ATOM 2907 C CA . LYS B 1 116 ? 7.105 3.594 -15.023 1 98.06 116 LYS B CA 1
ATOM 2908 C C . LYS B 1 116 ? 8.117 3.408 -13.898 1 98.06 116 LYS B C 1
ATOM 2910 O O . LYS B 1 116 ? 9.023 2.576 -13.992 1 98.06 116 LYS B O 1
ATOM 2915 N N . THR B 1 117 ? 7.953 4.184 -12.852 1 98.75 117 THR B N 1
ATOM 2916 C CA . THR B 1 117 ? 8.867 4.188 -11.719 1 98.75 117 THR B CA 1
ATOM 2917 C C . THR B 1 117 ? 8.109 3.977 -10.406 1 98.75 117 THR B C 1
ATOM 2919 O O . THR B 1 117 ? 7.059 4.582 -10.188 1 98.75 117 THR B O 1
ATOM 2922 N N . GLN B 1 118 ? 8.594 3.059 -9.617 1 98.88 118 GLN B N 1
ATOM 2923 C CA . GLN B 1 118 ? 8.102 2.912 -8.258 1 98.88 118 GLN B CA 1
ATOM 2924 C C . GLN B 1 118 ? 9.039 3.582 -7.254 1 98.88 118 GLN B C 1
ATOM 2926 O O . GLN B 1 118 ? 10.25 3.393 -7.316 1 98.88 118 GLN B O 1
ATOM 2931 N N . TRP B 1 119 ? 8.469 4.402 -6.379 1 98.94 119 TRP B N 1
ATOM 2932 C CA . TRP B 1 119 ? 9.164 4.945 -5.215 1 98.94 119 TRP B CA 1
ATOM 2933 C C . TRP B 1 119 ? 8.602 4.352 -3.926 1 98.94 119 TRP B C 1
ATOM 2935 O O . TRP B 1 119 ? 7.387 4.32 -3.725 1 98.94 119 TRP B O 1
ATOM 2945 N N . ARG B 1 120 ? 9.469 3.824 -3.121 1 98.94 120 ARG B N 1
ATOM 2946 C CA . ARG B 1 120 ? 9.102 3.373 -1.781 1 98.94 120 ARG B CA 1
ATOM 2947 C C . ARG B 1 120 ? 9.875 4.145 -0.716 1 98.94 120 ARG B C 1
ATOM 2949 O O . ARG B 1 120 ? 11.109 4.09 -0.673 1 98.94 120 ARG B O 1
ATOM 2956 N N . LEU B 1 121 ? 9.18 4.891 0.049 1 98.94 121 LEU B N 1
ATOM 2957 C CA . LEU B 1 121 ? 9.781 5.672 1.126 1 98.94 121 LEU B CA 1
ATOM 2958 C C . LEU B 1 121 ? 9.43 5.074 2.486 1 98.94 121 LEU B C 1
ATOM 2960 O O . LEU B 1 121 ? 8.266 5.07 2.887 1 98.94 121 LEU B O 1
ATOM 2964 N N . ARG B 1 122 ? 10.484 4.605 3.162 1 98.62 122 ARG B N 1
ATOM 2965 C CA . ARG B 1 122 ? 10.352 3.998 4.48 1 98.62 122 ARG B CA 1
ATOM 2966 C C . ARG B 1 122 ? 10.867 4.934 5.57 1 98.62 122 ARG B C 1
ATOM 2968 O O . ARG B 1 122 ? 11.883 5.609 5.387 1 98.62 122 ARG B O 1
ATOM 2975 N N . GLY B 1 123 ? 10.141 4.922 6.637 1 98.44 123 GLY B N 1
ATOM 2976 C CA . GLY B 1 123 ? 10.562 5.727 7.773 1 98.44 123 GLY B CA 1
ATOM 2977 C C . GLY B 1 123 ? 9.531 5.777 8.883 1 98.44 123 GLY B C 1
ATOM 2978 O O . GLY B 1 123 ? 8.945 4.75 9.242 1 98.44 123 GLY B O 1
ATOM 2979 N N . ARG B 1 124 ? 9.375 6.949 9.461 1 98.25 124 ARG B N 1
ATOM 2980 C CA . ARG B 1 124 ? 8.469 7.172 10.586 1 98.25 124 ARG B CA 1
ATOM 2981 C C . ARG B 1 124 ? 7.457 8.266 10.266 1 98.25 124 ARG B C 1
ATOM 2983 O O . ARG B 1 124 ? 7.738 9.164 9.469 1 98.25 124 ARG B O 1
ATOM 2990 N N . ALA B 1 125 ? 6.352 8.156 10.875 1 98.69 125 ALA B N 1
ATOM 2991 C CA . ALA B 1 125 ? 5.328 9.172 10.664 1 98.69 125 ALA B CA 1
ATOM 2992 C C . ALA B 1 125 ? 4.922 9.828 11.977 1 98.69 125 ALA B C 1
ATOM 2994 O O . ALA B 1 125 ? 4.801 9.148 13 1 98.69 125 ALA B O 1
ATOM 2995 N N . TYR B 1 126 ? 4.723 11.094 11.938 1 98.75 126 TYR B N 1
ATOM 2996 C CA . TYR B 1 126 ? 4.312 11.891 13.086 1 98.75 126 TYR B CA 1
ATOM 2997 C C . TYR B 1 126 ? 2.979 12.578 12.828 1 98.75 126 TYR B C 1
ATOM 2999 O O . TYR B 1 126 ? 2.719 13.047 11.719 1 98.75 126 TYR B O 1
ATOM 3007 N N . LEU B 1 127 ? 2.211 12.602 13.828 1 98.56 127 LEU B N 1
ATOM 3008 C CA . LEU B 1 127 ? 0.909 13.258 13.82 1 98.56 127 LEU B CA 1
ATOM 3009 C C . LEU B 1 127 ? 0.995 14.641 14.453 1 98.56 127 LEU B C 1
ATOM 3011 O O . LEU B 1 127 ? 1.536 14.797 15.547 1 98.56 127 LEU B O 1
ATOM 3015 N N . LEU B 1 128 ? 0.464 15.648 13.75 1 98.75 128 LEU B N 1
ATOM 3016 C CA . LEU B 1 128 ? 0.446 17.016 14.25 1 98.75 128 LEU B CA 1
ATOM 3017 C C . LEU B 1 128 ? -0.986 17.516 14.438 1 98.75 128 LEU B C 1
ATOM 3019 O O . LEU B 1 128 ? -1.766 17.547 13.477 1 98.75 128 LEU B O 1
ATOM 3023 N N . GLY B 1 129 ? -1.289 17.891 15.641 1 98 129 GLY B N 1
ATOM 3024 C CA . GLY B 1 129 ? -2.598 18.438 15.969 1 98 129 GLY B CA 1
ATOM 3025 C C . GLY B 1 129 ? -2.541 19.859 16.484 1 98 129 GLY B C 1
ATOM 3026 O O . GLY B 1 129 ? -1.542 20.547 16.281 1 98 129 GLY B O 1
ATOM 3027 N N . GLN B 1 130 ? -3.598 20.281 17.047 1 96.69 130 GLN B N 1
ATOM 3028 C CA . GLN B 1 130 ? -3.756 21.672 17.453 1 96.69 130 GLN B CA 1
ATOM 3029 C C . GLN B 1 130 ? -2.822 22.016 18.609 1 96.69 130 GLN B C 1
ATOM 3031 O O . GLN B 1 130 ? -2.557 23.188 18.875 1 96.69 130 GLN B O 1
ATOM 3036 N N . ASP B 1 131 ? -2.277 21.062 19.25 1 97.69 131 ASP B N 1
ATOM 3037 C CA . ASP B 1 131 ? -1.411 21.281 20.406 1 97.69 131 ASP B CA 1
ATOM 3038 C C . ASP B 1 131 ? 0.046 21.438 19.984 1 97.69 131 ASP B C 1
ATOM 3040 O O . ASP B 1 131 ? 0.945 21.484 20.812 1 97.69 131 ASP B O 1
ATOM 3044 N N . ILE B 1 132 ? 0.331 21.531 18.734 1 98.31 132 ILE B N 1
ATOM 3045 C CA . ILE B 1 132 ? 1.683 21.391 18.203 1 98.31 132 ILE B CA 1
ATOM 3046 C C . ILE B 1 132 ? 2.578 22.484 18.781 1 98.31 132 ILE B C 1
ATOM 3048 O O . ILE B 1 132 ? 3.789 22.297 18.922 1 98.31 132 ILE B O 1
ATOM 3052 N N . ASP B 1 133 ? 1.992 23.625 19.156 1 97.69 133 ASP B N 1
ATOM 3053 C CA . ASP B 1 133 ? 2.789 24.719 19.703 1 97.69 133 ASP B CA 1
ATOM 3054 C C . ASP B 1 133 ? 2.92 24.578 21.219 1 97.69 133 ASP B C 1
ATOM 3056 O O . ASP B 1 133 ? 3.66 25.344 21.844 1 97.69 133 ASP B O 1
ATOM 3060 N N . HIS B 1 134 ? 2.209 23.703 21.781 1 97.25 134 HIS B N 1
ATOM 3061 C CA . HIS B 1 134 ? 2.289 23.469 23.219 1 97.25 134 HIS B CA 1
ATOM 3062 C C . HIS B 1 134 ? 3.553 22.688 23.578 1 97.25 134 HIS B C 1
ATOM 3064 O O . HIS B 1 134 ? 4.02 21.859 22.797 1 97.25 134 HIS B O 1
ATOM 3070 N N . PRO B 1 135 ? 4.082 22.859 24.75 1 96.81 135 PRO B N 1
ATOM 3071 C CA . PRO B 1 135 ? 5.297 22.156 25.172 1 96.81 135 PRO B CA 1
ATOM 3072 C C . PRO B 1 135 ? 5.148 20.641 25.141 1 96.81 135 PRO B C 1
ATOM 3074 O O . PRO B 1 135 ? 6.141 19.922 24.969 1 96.81 135 PRO B O 1
ATOM 3077 N N . SER B 1 136 ? 3.992 20.172 25.266 1 95.19 136 SER B N 1
ATOM 3078 C CA . SER B 1 136 ? 3.75 18.734 25.266 1 95.19 136 SER B CA 1
ATOM 3079 C C . SER B 1 136 ? 4.09 18.109 23.922 1 95.19 136 SER B C 1
ATOM 3081 O O . SER B 1 136 ? 4.316 16.906 23.828 1 95.19 136 SER B O 1
ATOM 3083 N N . ALA B 1 137 ? 4.125 18.922 22.859 1 97.38 137 ALA B N 1
ATOM 3084 C CA . ALA B 1 137 ? 4.402 18.422 21.531 1 97.38 137 ALA B CA 1
ATOM 3085 C C . ALA B 1 137 ? 5.848 18.703 21.125 1 97.38 137 ALA B C 1
ATOM 3087 O O . ALA B 1 137 ? 6.227 18.484 19.969 1 97.38 137 ALA B O 1
ATOM 3088 N N . SER B 1 138 ? 6.668 19.125 22.109 1 97.38 138 SER B N 1
ATOM 3089 C CA . SER B 1 138 ? 8.039 19.531 21.812 1 97.38 138 SER B CA 1
ATOM 3090 C C . SER B 1 138 ? 8.836 18.375 21.219 1 97.38 138 SER B C 1
ATOM 3092 O O . SER B 1 138 ? 9.688 18.594 20.344 1 97.38 138 SER B O 1
ATOM 3094 N N . HIS B 1 139 ? 8.578 17.172 21.703 1 95.94 139 HIS B N 1
ATOM 3095 C CA . HIS B 1 139 ? 9.32 16.031 21.203 1 95.94 139 HIS B CA 1
ATOM 3096 C C . HIS B 1 139 ? 9.062 15.805 19.719 1 95.94 139 HIS B C 1
ATOM 3098 O O . HIS B 1 139 ? 9.969 15.438 18.969 1 95.94 139 HIS B O 1
ATOM 3104 N N . VAL B 1 140 ? 7.863 16.016 19.234 1 97.88 140 VAL B N 1
ATOM 3105 C CA . VAL B 1 140 ? 7.496 15.867 17.828 1 97.88 140 VAL B CA 1
ATOM 3106 C C . VAL B 1 140 ? 8.188 16.938 17 1 97.88 140 VAL B C 1
ATOM 3108 O O . VAL B 1 140 ? 8.789 16.641 15.961 1 97.88 140 VAL B O 1
ATOM 3111 N N . ARG B 1 141 ? 8.141 18.188 17.438 1 98.12 141 ARG B N 1
ATOM 3112 C CA . ARG B 1 141 ? 8.797 19.297 16.734 1 98.12 141 ARG B CA 1
ATOM 3113 C C . ARG B 1 141 ? 10.297 19.047 16.625 1 98.12 141 ARG B C 1
ATOM 3115 O O . ARG B 1 141 ? 10.883 19.25 15.555 1 98.12 141 ARG B O 1
ATOM 3122 N N . GLN B 1 142 ? 10.875 18.562 17.688 1 97.25 142 GLN B N 1
ATOM 3123 C CA . GLN B 1 142 ? 12.32 18.328 17.703 1 97.25 142 GLN B CA 1
ATOM 3124 C C . GLN B 1 142 ? 12.719 17.281 16.672 1 97.25 142 GLN B C 1
ATOM 3126 O O . GLN B 1 142 ? 13.719 17.438 15.969 1 97.25 142 GLN B O 1
ATOM 3131 N N . GLU B 1 143 ? 11.93 16.266 16.594 1 96.81 143 GLU B N 1
ATOM 3132 C CA . GLU B 1 143 ? 12.234 15.195 15.648 1 96.81 143 GLU B CA 1
ATOM 3133 C C . GLU B 1 143 ? 12.141 15.688 14.203 1 96.81 143 GLU B C 1
ATOM 3135 O O . GLU B 1 143 ? 13 15.391 13.383 1 96.81 143 GLU B O 1
ATOM 3140 N N . ILE B 1 144 ? 11.156 16.438 13.922 1 98 144 ILE B N 1
ATOM 3141 C CA . ILE B 1 144 ? 10.898 16.906 12.562 1 98 144 ILE B CA 1
ATOM 3142 C C . ILE B 1 144 ? 11.891 18 12.188 1 98 144 ILE B C 1
ATOM 3144 O O . ILE B 1 144 ? 12.383 18.047 11.062 1 98 144 ILE B O 1
ATOM 3148 N N . GLU B 1 145 ? 12.219 18.828 13.148 1 96.81 145 GLU B N 1
ATOM 3149 C CA . GLU B 1 145 ? 13.109 19.969 12.922 1 96.81 145 GLU B CA 1
ATOM 3150 C C . GLU B 1 145 ? 14.492 19.516 12.461 1 96.81 145 GLU B C 1
ATOM 3152 O O . GLU B 1 145 ? 15.18 20.234 11.734 1 96.81 145 GLU B O 1
ATOM 3157 N N . LYS B 1 146 ? 14.891 18.312 12.844 1 95.88 146 LYS B N 1
ATOM 3158 C CA . LYS B 1 146 ? 16.172 17.75 12.43 1 95.88 146 LYS B CA 1
ATOM 3159 C C . LYS B 1 146 ? 16.281 17.688 10.914 1 95.88 146 LYS B C 1
ATOM 3161 O O . LYS B 1 146 ? 17.375 17.578 10.367 1 95.88 146 LYS B O 1
ATOM 3166 N N . HIS B 1 147 ? 15.109 17.734 10.281 1 96.75 147 HIS B N 1
ATOM 3167 C CA . HIS B 1 147 ? 15.086 17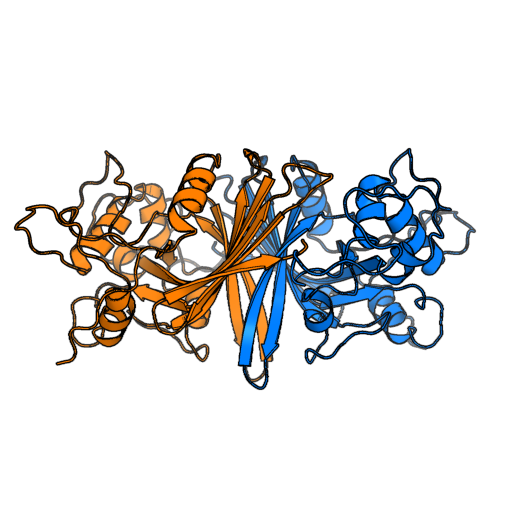.5 8.844 1 96.75 147 HIS B CA 1
ATOM 3168 C C . HIS B 1 147 ? 14.641 18.75 8.086 1 96.75 147 HIS B C 1
ATOM 3170 O O . HIS B 1 147 ? 14.367 18.688 6.891 1 96.75 147 HIS B O 1
ATOM 3176 N N . MET B 1 148 ? 14.469 19.828 8.781 1 95.75 148 MET B N 1
ATOM 3177 C CA . MET B 1 148 ? 14.117 21.109 8.188 1 95.75 148 MET B CA 1
ATOM 3178 C C . MET B 1 148 ? 15.359 21.953 7.938 1 95.75 148 MET B C 1
ATOM 3180 O O . MET B 1 148 ? 16.109 22.25 8.867 1 95.75 148 MET B O 1
ATOM 3184 N N . ARG B 1 149 ? 15.523 22.328 6.695 1 95.12 149 ARG B N 1
ATOM 3185 C CA . ARG B 1 149 ? 16.688 23.125 6.309 1 95.12 149 ARG B CA 1
ATOM 3186 C C . ARG B 1 149 ? 16.281 24.562 6.008 1 95.12 149 ARG B C 1
ATOM 3188 O O . ARG B 1 149 ? 15.312 24.812 5.273 1 95.12 149 ARG B O 1
ATOM 3195 N N . LEU B 1 150 ? 16.984 25.516 6.625 1 92.12 150 LEU B N 1
ATOM 3196 C CA . LEU B 1 150 ? 16.766 26.922 6.324 1 92.12 150 LEU B CA 1
ATOM 3197 C C . LEU B 1 150 ? 17.109 27.234 4.875 1 92.12 150 LEU B C 1
ATOM 3199 O O . LEU B 1 150 ? 18.172 26.828 4.395 1 92.12 150 LEU B O 1
ATOM 3203 N N . LYS B 1 151 ? 16.125 27.875 4.273 1 87 151 LYS B N 1
ATOM 3204 C CA . LYS B 1 151 ? 16.406 28.359 2.924 1 87 151 LYS B CA 1
ATOM 3205 C C . LYS B 1 151 ? 17.172 29.672 2.961 1 87 151 LYS B C 1
ATOM 3207 O O . LYS B 1 151 ? 17.016 30.453 3.9 1 87 151 LYS B O 1
ATOM 3212 N N . SER B 1 152 ? 18.469 29.875 2.559 1 68.44 152 SER B N 1
ATOM 3213 C CA . SER B 1 152 ? 19.344 31.047 2.615 1 68.44 152 SER B CA 1
ATOM 3214 C C . SER B 1 152 ? 18.531 32.344 2.629 1 68.44 152 SER B C 1
ATOM 3216 O O . SER B 1 152 ? 19.062 33.406 2.9 1 68.44 152 SER B O 1
ATOM 3218 N N . ASN B 1 153 ? 17.344 32.406 2.1 1 59.22 153 ASN B N 1
ATOM 3219 C CA . ASN B 1 153 ? 16.828 33.719 1.81 1 59.22 153 ASN B CA 1
ATOM 3220 C C . ASN B 1 153 ? 16.438 34.469 3.086 1 59.22 153 ASN B C 1
ATOM 3222 O O . ASN B 1 153 ? 16.203 33.844 4.125 1 59.22 153 ASN B O 1
ATOM 3226 N N . ASP B 1 154 ? 16.5 35.844 2.951 1 56.31 154 ASP B N 1
ATOM 3227 C CA . ASP B 1 154 ? 16.312 37.094 3.691 1 56.31 154 ASP B CA 1
ATOM 3228 C C . ASP B 1 154 ? 14.969 37.125 4.402 1 56.31 154 ASP B C 1
ATOM 3230 O O . ASP B 1 154 ? 14.547 38.156 4.914 1 56.31 154 ASP B O 1
ATOM 3234 N N . ASP B 1 155 ? 14.305 35.844 4.352 1 58.81 155 ASP B N 1
ATOM 3235 C CA . ASP B 1 155 ? 12.969 36.219 4.816 1 58.81 155 ASP B CA 1
ATOM 3236 C C . ASP B 1 155 ? 12.906 36.25 6.344 1 58.81 155 ASP B C 1
ATOM 3238 O O . ASP B 1 155 ? 13.227 35.25 7.004 1 58.81 155 ASP B O 1
ATOM 3242 N N . SER B 1 156 ? 12.969 37.469 6.895 1 60 156 SER B N 1
ATOM 3243 C CA . SER B 1 156 ? 12.992 37.969 8.266 1 60 156 SER B CA 1
ATOM 3244 C C . SER B 1 156 ? 11.766 37.5 9.047 1 60 156 SER B C 1
ATOM 3246 O O . SER B 1 156 ? 11.617 37.812 10.227 1 60 156 SER B O 1
ATOM 3248 N N . GLY B 1 157 ? 10.891 36.594 8.438 1 71.88 157 GLY B N 1
ATOM 3249 C CA . GLY B 1 157 ? 9.719 36.375 9.273 1 71.88 157 GLY B CA 1
ATOM 3250 C C . GLY B 1 157 ? 9.828 35.125 10.117 1 71.88 157 GLY B C 1
ATOM 3251 O O . GLY B 1 157 ? 10.773 34.344 9.977 1 71.88 157 GLY B O 1
ATOM 3252 N N . CYS B 1 158 ? 9.047 35.031 11.211 1 87.06 158 CYS B N 1
ATOM 3253 C CA . CYS B 1 158 ? 8.969 33.906 12.148 1 87.06 158 CYS B CA 1
ATOM 3254 C C . CYS B 1 158 ? 8.133 32.781 11.57 1 87.06 158 CYS B C 1
ATOM 3256 O O . CYS B 1 158 ? 7.109 33.031 10.93 1 87.06 158 CYS B O 1
ATOM 3258 N N . TRP B 1 159 ? 8.641 31.594 11.617 1 93.56 159 TRP B N 1
ATOM 3259 C CA . TRP B 1 159 ? 7.938 30.391 11.203 1 93.56 159 TRP B CA 1
ATOM 3260 C C . TRP B 1 159 ? 7.227 29.734 12.383 1 93.56 159 TRP B C 1
ATOM 3262 O O . TRP B 1 159 ? 7.801 29.609 13.469 1 93.56 159 TRP B O 1
ATOM 3272 N N . ASN B 1 160 ? 5.984 29.406 12.172 1 96.44 160 ASN B N 1
ATOM 3273 C CA . ASN B 1 160 ? 5.148 28.891 13.25 1 96.44 160 ASN B CA 1
ATOM 3274 C C . ASN B 1 160 ? 4.496 27.562 12.867 1 96.44 160 ASN B C 1
ATOM 3276 O O . ASN B 1 160 ? 3.947 27.422 11.773 1 96.44 160 ASN B O 1
ATOM 3280 N N . TRP B 1 161 ? 4.531 26.609 13.75 1 98.06 161 TRP B N 1
ATOM 3281 C CA . TRP B 1 161 ? 4.027 25.266 13.484 1 98.06 161 TRP B CA 1
ATOM 3282 C C . TRP B 1 161 ? 2.512 25.266 13.336 1 98.06 161 TRP B C 1
ATOM 3284 O O . TRP B 1 161 ? 1.972 24.688 12.391 1 98.06 161 TRP B O 1
ATOM 3294 N N . GLY B 1 162 ? 1.858 25.828 14.273 1 97.69 162 GLY B N 1
ATOM 3295 C CA . GLY B 1 162 ? 0.407 25.906 14.219 1 97.69 162 GLY B CA 1
ATOM 3296 C C . GLY B 1 162 ? -0.102 26.578 12.953 1 97.69 162 GLY B C 1
ATOM 3297 O O . GLY B 1 162 ? -1.109 26.141 12.383 1 97.69 162 GLY B O 1
ATOM 3298 N N . LYS B 1 163 ? 0.566 27.625 12.57 1 97.25 163 LYS B N 1
ATOM 3299 C CA . LYS B 1 163 ? 0.233 28.297 11.32 1 97.25 163 LYS B CA 1
ATOM 3300 C C . LYS B 1 163 ? 0.329 27.344 10.141 1 97.25 163 LYS B C 1
ATOM 3302 O O . LYS B 1 163 ? -0.521 27.359 9.242 1 97.25 163 LYS B O 1
ATOM 3307 N N . GLU B 1 164 ? 1.371 26.5 10.078 1 98.25 164 GLU B N 1
ATOM 3308 C CA . GLU B 1 164 ? 1.551 25.531 9.016 1 98.25 164 GLU B CA 1
ATOM 3309 C C . GLU B 1 164 ? 0.406 24.516 8.992 1 98.25 164 GLU B C 1
ATOM 3311 O O . GLU B 1 164 ? -0.117 24.188 7.93 1 98.25 164 GLU B O 1
ATOM 3316 N N . ILE B 1 165 ? -0.02 24.031 10.133 1 98.44 165 ILE B N 1
ATOM 3317 C CA . ILE B 1 165 ? -1.124 23.078 10.234 1 98.44 165 ILE B CA 1
ATOM 3318 C C . ILE B 1 165 ? -2.404 23.719 9.703 1 98.44 165 ILE B C 1
ATOM 3320 O O . ILE B 1 165 ? -3.143 23.109 8.938 1 98.44 165 ILE B O 1
ATOM 3324 N N . THR B 1 166 ? -2.629 24.953 10.117 1 98.5 166 THR B N 1
ATOM 3325 C CA . THR B 1 166 ? -3.812 25.656 9.648 1 98.5 166 THR B CA 1
ATOM 3326 C C . THR B 1 166 ? -3.766 25.859 8.141 1 98.5 166 THR B C 1
ATOM 3328 O O . THR B 1 166 ? -4.793 25.766 7.465 1 98.5 166 THR B O 1
ATOM 3331 N N . ALA B 1 167 ? -2.602 26.156 7.633 1 98.56 167 ALA B N 1
ATOM 3332 C CA . ALA B 1 167 ? -2.441 26.297 6.188 1 98.56 167 ALA B CA 1
ATOM 3333 C C . ALA B 1 167 ? -2.809 25.016 5.461 1 98.56 167 ALA B C 1
ATOM 3335 O O . ALA B 1 167 ? -3.438 25.047 4.398 1 98.56 167 ALA B O 1
ATOM 3336 N N . HIS B 1 168 ? -2.4 23.859 5.992 1 98.81 168 HIS B N 1
ATOM 3337 C CA . HIS B 1 168 ? -2.787 22.578 5.41 1 98.81 168 HIS B CA 1
ATOM 3338 C C . HIS B 1 168 ? -4.301 22.391 5.426 1 98.81 168 HIS B C 1
ATOM 3340 O O . HIS B 1 168 ? -4.883 21.906 4.461 1 98.81 168 HIS B O 1
ATOM 3346 N N . PHE B 1 169 ? -4.93 22.797 6.535 1 98.81 169 PHE B N 1
ATOM 3347 C CA . PHE B 1 169 ? -6.387 22.734 6.617 1 98.81 169 PHE B CA 1
ATOM 3348 C C . PHE B 1 169 ? -7.031 23.641 5.574 1 98.81 169 PHE B C 1
ATOM 3350 O O . PHE B 1 169 ? -7.941 23.219 4.859 1 98.81 169 PHE B O 1
ATOM 3357 N N . GLY B 1 170 ? -6.508 24.812 5.496 1 98.62 170 GLY B N 1
ATOM 3358 C CA . GLY B 1 170 ? -7.023 25.781 4.547 1 98.62 170 GLY B CA 1
ATOM 3359 C C . GLY B 1 170 ? -6.805 25.391 3.102 1 98.62 170 GLY B C 1
ATOM 3360 O O . GLY B 1 170 ? -7.516 25.859 2.209 1 98.62 170 GLY B O 1
ATOM 3361 N N . ASN B 1 171 ? -5.773 24.578 2.836 1 98.56 171 ASN B N 1
ATOM 3362 C CA . ASN B 1 171 ? -5.438 24.141 1.486 1 98.56 171 ASN B CA 1
ATOM 3363 C C . ASN B 1 171 ? -6.461 23.141 0.952 1 98.56 171 ASN B C 1
ATOM 3365 O O . ASN B 1 171 ? -6.5 22.875 -0.249 1 98.56 171 ASN B O 1
ATOM 3369 N N . LEU B 1 172 ? -7.258 22.516 1.844 1 98.25 172 LEU B N 1
ATOM 3370 C CA . LEU B 1 172 ? -8.305 21.578 1.449 1 98.25 172 LEU B CA 1
ATOM 3371 C C . LEU B 1 172 ? -9.539 22.328 0.952 1 98.25 172 LEU B C 1
ATOM 3373 O O . LEU B 1 172 ? -9.82 23.438 1.398 1 98.25 172 LEU B O 1
ATOM 3377 N N . SER B 1 173 ? -10.273 21.719 0.061 1 97.31 173 SER B N 1
ATOM 3378 C CA . SER B 1 173 ? -11.555 22.281 -0.347 1 97.31 173 SER B CA 1
ATOM 3379 C C . SER B 1 173 ? -12.547 22.297 0.814 1 97.31 173 SER B C 1
ATOM 3381 O O . SER B 1 173 ? -12.398 21.531 1.77 1 97.31 173 SER B O 1
ATOM 3383 N N . PRO B 1 174 ? -13.523 23.156 0.718 1 98 174 PRO B N 1
ATOM 3384 C CA . PRO B 1 174 ? -14.547 23.156 1.768 1 98 174 PRO B CA 1
ATOM 3385 C C . PRO B 1 174 ? -15.203 21.797 1.962 1 98 174 PRO B C 1
ATOM 3387 O O . PRO B 1 174 ? -15.531 21.422 3.09 1 98 174 PRO B O 1
ATOM 3390 N N . GLY B 1 175 ? -15.461 21.094 0.895 1 97.19 175 GLY B N 1
ATOM 3391 C CA . GLY B 1 175 ? -16.016 19.75 0.996 1 97.19 175 GLY B CA 1
ATOM 3392 C C . GLY B 1 175 ? -15.109 18.797 1.752 1 97.19 175 GLY B C 1
ATOM 3393 O O . GLY B 1 175 ? -15.57 18.031 2.592 1 97.19 175 GLY B O 1
ATOM 3394 N N . MET B 1 176 ? -13.812 18.828 1.435 1 97.31 176 MET B N 1
ATOM 3395 C CA . MET B 1 176 ? -12.859 17.969 2.139 1 97.31 176 MET B CA 1
ATOM 3396 C C . MET B 1 176 ? -12.75 18.375 3.607 1 97.31 176 MET B C 1
ATOM 3398 O O . MET B 1 176 ? -12.672 17.516 4.484 1 97.31 176 MET B O 1
ATOM 3402 N N . ARG B 1 177 ? -12.711 19.703 3.91 1 98.56 177 ARG B N 1
ATOM 3403 C CA . ARG B 1 177 ? -12.75 20.125 5.301 1 98.56 177 ARG B CA 1
ATOM 3404 C C . ARG B 1 177 ? -13.992 19.609 6.008 1 98.56 177 ARG B C 1
ATOM 3406 O O . ARG B 1 177 ? -13.938 19.234 7.176 1 98.56 177 ARG B O 1
ATOM 3413 N N . GLY B 1 178 ? -15.055 19.578 5.285 1 98.25 178 GLY B N 1
ATOM 3414 C CA . GLY B 1 178 ? -16.312 19.062 5.824 1 98.25 178 GLY B CA 1
ATOM 3415 C C . GLY B 1 178 ? -16.234 17.609 6.219 1 98.25 178 GLY B C 1
ATOM 3416 O O . GLY B 1 178 ? -16.984 17.156 7.09 1 98.25 178 GLY B O 1
ATOM 3417 N N . SER B 1 179 ? -15.344 16.812 5.605 1 97.81 179 SER B N 1
ATOM 3418 C CA . SER B 1 179 ? -15.234 15.383 5.898 1 97.81 179 SER B CA 1
ATOM 3419 C C . SER B 1 179 ? -14.789 15.148 7.336 1 97.81 179 SER B C 1
ATOM 3421 O O . SER B 1 179 ? -15.055 14.086 7.91 1 97.81 179 SER B O 1
ATOM 3423 N N . PHE B 1 180 ? -14.219 16.141 7.98 1 98.38 180 PHE B N 1
ATOM 3424 C CA . PHE B 1 180 ? -13.805 16.016 9.375 1 98.38 180 PHE B CA 1
ATOM 3425 C C . PHE B 1 180 ? -14.992 16.188 10.312 1 98.38 180 PHE B C 1
ATOM 3427 O O . PHE B 1 180 ? -14.875 15.992 11.523 1 98.38 180 PHE B O 1
ATOM 3434 N N . ARG B 1 181 ? -16.156 16.516 9.742 1 98.12 181 ARG B N 1
ATOM 3435 C CA . ARG B 1 181 ? -17.406 16.578 10.477 1 98.12 181 ARG B CA 1
ATOM 3436 C C . ARG B 1 181 ? -18.266 15.344 10.211 1 98.12 181 ARG B C 1
ATOM 3438 O O . ARG B 1 181 ? -19.406 15.258 10.672 1 98.12 181 ARG B O 1
ATOM 3445 N N . ASN B 1 182 ? -17.781 14.422 9.414 1 97.81 182 ASN B N 1
ATOM 3446 C CA . ASN B 1 182 ? -18.484 13.172 9.219 1 97.81 182 ASN B CA 1
ATOM 3447 C C . ASN B 1 182 ? -18.625 12.391 10.523 1 97.81 182 ASN B C 1
ATOM 3449 O O . ASN B 1 182 ? -17.875 12.609 11.469 1 97.81 182 ASN B O 1
ATOM 3453 N N . PRO B 1 183 ? -19.625 11.477 10.562 1 97.44 183 PRO B N 1
ATOM 3454 C CA . PRO B 1 183 ? -19.594 10.547 11.695 1 97.44 183 PRO B CA 1
ATOM 3455 C C . PRO B 1 183 ? -18.266 9.789 11.789 1 97.44 183 PRO B C 1
ATOM 3457 O O . PRO B 1 183 ? -17.547 9.664 10.797 1 97.44 183 PRO B O 1
ATOM 3460 N N . PRO B 1 184 ? -17.906 9.352 13.031 1 96.25 184 PRO B N 1
ATOM 3461 C CA . PRO B 1 184 ? -16.625 8.648 13.156 1 96.25 184 PRO B CA 1
ATOM 3462 C C . PRO B 1 184 ? -16.484 7.52 12.141 1 96.25 184 PRO B C 1
ATOM 3464 O O . PRO B 1 184 ? -17.375 6.684 12.008 1 96.25 184 PRO B O 1
ATOM 3467 N N . PRO B 1 185 ? -15.375 7.527 11.477 1 95.75 185 PRO B N 1
ATOM 3468 C CA . PRO B 1 185 ? -15.148 6.48 10.477 1 95.75 185 PRO B CA 1
ATOM 3469 C C . PRO B 1 185 ? -15.242 5.074 11.062 1 95.75 185 PRO B C 1
ATOM 3471 O O . PRO B 1 185 ? -14.781 4.84 12.188 1 95.75 185 PRO B O 1
ATOM 3474 N N . ALA B 1 186 ? -15.875 4.117 10.289 1 95.56 186 ALA B N 1
ATOM 3475 C CA . ALA B 1 186 ? -15.93 2.686 10.578 1 95.56 186 ALA B CA 1
ATOM 3476 C C . ALA B 1 186 ? -16.984 2.379 11.625 1 95.56 186 ALA B C 1
ATOM 3478 O O . ALA B 1 186 ? -17.078 1.251 12.125 1 95.56 186 ALA B O 1
ATOM 3479 N N . THR B 1 187 ? -17.75 3.41 12 1 96.25 187 THR B N 1
ATOM 3480 C CA . THR B 1 187 ? -18.938 3.121 12.797 1 96.25 187 THR B CA 1
ATOM 3481 C C . THR B 1 187 ? -20.109 2.736 11.891 1 96.25 187 THR B C 1
ATOM 3483 O O . THR B 1 187 ? -20.078 3 10.688 1 96.25 187 THR B O 1
ATOM 3486 N N . LYS B 1 188 ? -21.094 2.111 12.516 1 96.81 188 LYS B N 1
ATOM 3487 C CA . LYS B 1 188 ? -22.203 1.579 11.719 1 96.81 188 LYS B CA 1
ATOM 3488 C C . LYS B 1 188 ? -23 2.703 11.07 1 96.81 188 LYS B C 1
ATOM 3490 O O . LYS B 1 188 ? -23.328 3.699 11.727 1 96.81 188 LYS B O 1
ATOM 3495 N N . ARG B 1 189 ? -23.328 2.514 9.875 1 96.56 189 ARG B N 1
ATOM 3496 C CA . ARG B 1 189 ? -24.016 3.529 9.086 1 96.56 189 ARG B CA 1
ATOM 3497 C C . ARG B 1 189 ? -25.422 3.775 9.633 1 96.56 189 ARG B C 1
ATOM 3499 O O . ARG B 1 189 ? -25.969 4.867 9.477 1 96.56 189 ARG B O 1
ATOM 3506 N N . ASP B 1 190 ? -26 2.795 10.219 1 94.88 190 ASP B N 1
ATOM 3507 C CA . ASP B 1 190 ? -27.391 2.914 10.68 1 94.88 190 ASP B CA 1
ATOM 3508 C C . ASP B 1 190 ? -27.453 3.598 12.047 1 94.88 190 ASP B C 1
ATOM 3510 O O . ASP B 1 190 ? -28.531 3.854 12.57 1 94.88 190 ASP B O 1
ATOM 3514 N N . GLU B 1 191 ? -26.344 3.922 12.617 1 93.75 191 GLU B N 1
ATOM 3515 C CA . GLU B 1 191 ? -26.312 4.703 13.852 1 93.75 191 GLU B CA 1
ATOM 3516 C C . GLU B 1 191 ? -26.422 6.199 13.562 1 93.75 191 GLU B C 1
ATOM 3518 O O . GLU B 1 191 ? -25.656 6.742 12.766 1 93.75 191 GLU B O 1
ATOM 3523 N N . LYS B 1 192 ? -27.344 6.809 14.211 1 92.06 192 LYS B N 1
ATOM 3524 C CA . LYS B 1 192 ? -27.547 8.242 14.023 1 92.06 192 LYS B CA 1
ATOM 3525 C C . LYS B 1 192 ? -26.328 9.031 14.484 1 92.06 192 LYS B C 1
ATOM 3527 O O . LYS B 1 192 ? -25.844 8.836 15.594 1 92.06 192 LYS B O 1
ATOM 3532 N N . PRO B 1 193 ? -25.922 9.812 13.633 1 94.75 193 PRO B N 1
ATOM 3533 C CA . PRO B 1 193 ? -24.766 10.617 14.047 1 94.75 193 PRO B CA 1
ATOM 3534 C C . PRO B 1 193 ? -25.094 11.578 15.18 1 94.75 193 PRO B C 1
ATOM 3536 O O . PRO B 1 193 ? -26.25 12.016 15.32 1 94.75 193 PRO B O 1
ATOM 3539 N N . ALA B 1 194 ? -24.156 11.883 16 1 95 194 ALA B N 1
ATOM 3540 C CA . ALA B 1 194 ? -24.297 12.922 17.016 1 95 194 ALA B CA 1
ATOM 3541 C C . ALA B 1 194 ? -24.531 14.289 16.375 1 95 194 ALA B C 1
ATOM 3543 O O . ALA B 1 194 ? -24.266 14.469 15.18 1 95 194 ALA B O 1
ATOM 3544 N N . PRO B 1 195 ? -25.109 15.242 17.156 1 95.19 195 PRO B N 1
ATOM 3545 C CA . PRO B 1 195 ? -25.328 16.578 16.609 1 95.19 195 PRO B CA 1
ATOM 3546 C C . PRO B 1 195 ? -24.047 17.188 16.047 1 95.19 195 PRO B C 1
ATOM 3548 O O . PRO B 1 195 ? -22.969 17.078 16.656 1 95.19 195 PRO B O 1
ATOM 3551 N N . GLY B 1 196 ? -24.156 17.75 14.812 1 95.94 196 GLY B N 1
ATOM 3552 C CA . GLY B 1 196 ? -23.016 18.406 14.188 1 95.94 196 GLY B CA 1
ATOM 3553 C C . GLY B 1 196 ? -22.266 17.516 13.211 1 95.94 196 GLY B C 1
ATOM 3554 O O . GLY B 1 196 ? -21.469 18 12.398 1 95.94 196 GLY B O 1
ATOM 3555 N N . PHE B 1 197 ? -22.531 16.25 13.367 1 97.38 197 PHE B N 1
ATOM 3556 C CA . PHE B 1 197 ? -21.875 15.297 12.484 1 97.38 197 PHE B CA 1
ATOM 3557 C C . PHE B 1 197 ? -22.812 14.883 11.352 1 97.38 197 PHE B C 1
ATOM 3559 O O . PHE B 1 197 ? -24 14.68 11.57 1 97.38 197 PHE B O 1
ATOM 3566 N N . GLY B 1 198 ? -22.219 14.805 10.188 1 96.31 198 GLY B N 1
ATOM 3567 C CA . GLY B 1 198 ? -22.969 14.383 9.016 1 96.31 198 GLY B CA 1
ATOM 3568 C C . GLY B 1 198 ? -22.156 14.414 7.738 1 96.31 198 GLY B C 1
ATOM 3569 O O . GLY B 1 198 ? -21.156 15.117 7.652 1 96.31 198 GLY B O 1
ATOM 3570 N N . LEU B 1 199 ? -22.641 13.711 6.758 1 95.75 199 LEU B N 1
ATOM 3571 C CA . LEU B 1 199 ? -21.938 13.648 5.477 1 95.75 199 LEU B CA 1
ATOM 3572 C C . LEU B 1 199 ? -22.297 14.859 4.617 1 95.75 199 LEU B C 1
ATOM 3574 O O . LEU B 1 199 ? -23.344 15.477 4.793 1 95.75 199 LEU B O 1
ATOM 3578 N N . GLY B 1 200 ? -21.375 15.18 3.756 1 95.62 200 GLY B N 1
ATOM 3579 C CA . GLY B 1 200 ? -21.656 16.141 2.693 1 95.62 200 GLY B CA 1
ATOM 3580 C C . GLY B 1 200 ? -21.562 17.578 3.152 1 95.62 200 GLY B C 1
ATOM 3581 O O . GLY B 1 200 ? -21.953 18.5 2.42 1 95.62 200 GLY B O 1
ATOM 3582 N N . GLN B 1 201 ? -21.125 17.781 4.332 1 97.19 201 GLN B N 1
ATOM 3583 C CA . GLN B 1 201 ? -21 19.156 4.844 1 97.19 201 GLN B CA 1
ATOM 3584 C C . GLN B 1 201 ? -19.828 19.875 4.207 1 97.19 201 GLN B C 1
ATOM 3586 O O . GLN B 1 201 ? -18.844 19.234 3.793 1 97.19 201 GLN B O 1
ATOM 3591 N N . LYS B 1 202 ? -20 21.172 4.141 1 97.94 202 LYS B N 1
ATOM 3592 C CA . LYS B 1 202 ? -18.922 22.062 3.707 1 97.94 202 LYS B CA 1
ATOM 3593 C C . LYS B 1 202 ? -18.469 22.969 4.84 1 97.94 202 LYS B C 1
ATOM 3595 O O . LYS B 1 202 ? -19.297 23.484 5.602 1 97.94 202 LYS B O 1
ATOM 3600 N N . VAL B 1 203 ? -17.188 23.125 4.957 1 98.25 203 VAL B N 1
ATOM 3601 C CA . VAL B 1 203 ? -16.625 23.969 6.004 1 98.25 203 VAL B CA 1
ATOM 3602 C C . VAL B 1 203 ? -15.773 25.062 5.379 1 98.25 203 VAL B C 1
ATOM 3604 O O . VAL B 1 203 ? -14.781 24.781 4.707 1 98.25 203 VAL B O 1
ATOM 3607 N N . GLU B 1 204 ? -16.141 26.281 5.547 1 97.69 204 GLU B N 1
ATOM 3608 C CA . GLU B 1 204 ? -15.383 27.438 5.07 1 97.69 204 GLU B CA 1
ATOM 3609 C C . GLU B 1 204 ? -14.555 28.062 6.195 1 97.69 204 GLU B C 1
ATOM 3611 O O . GLU B 1 204 ? -13.5 28.656 5.945 1 97.69 204 GLU B O 1
ATOM 3616 N N . ASP B 1 205 ? -15.062 27.938 7.383 1 97.88 205 ASP B N 1
ATOM 3617 C CA . ASP B 1 205 ? -14.422 28.5 8.562 1 97.88 205 ASP B CA 1
ATOM 3618 C C . ASP B 1 205 ? -13.148 27.734 8.914 1 97.88 205 ASP B C 1
ATOM 3620 O O . ASP B 1 205 ? -13.203 26.562 9.25 1 97.88 205 ASP B O 1
ATOM 3624 N N . LEU B 1 206 ? -12.055 28.359 8.945 1 98 206 LEU B N 1
ATOM 3625 C CA . LEU B 1 206 ? -10.766 27.75 9.234 1 98 206 LEU B CA 1
ATOM 3626 C C . LEU B 1 206 ? -10.672 27.344 10.703 1 98 206 LEU B C 1
ATOM 3628 O O . LEU B 1 206 ? -9.797 26.578 11.086 1 98 206 LEU B O 1
ATOM 3632 N N . ASP B 1 207 ? -11.555 27.875 11.523 1 97.5 207 ASP B N 1
ATOM 3633 C CA . ASP B 1 207 ? -11.523 27.594 12.953 1 97.5 207 ASP B CA 1
ATOM 3634 C C . ASP B 1 207 ? -12.75 26.766 13.375 1 97.5 207 ASP B C 1
ATOM 3636 O O . ASP B 1 207 ? -13.148 26.812 14.539 1 97.5 207 ASP B O 1
ATOM 3640 N N . ASP B 1 208 ? -13.32 26.141 12.391 1 98.31 208 ASP B N 1
ATOM 3641 C CA . ASP B 1 208 ? -14.453 25.281 12.742 1 98.31 208 ASP B CA 1
ATOM 3642 C C . ASP B 1 208 ? -14.086 24.297 13.852 1 98.31 208 ASP B C 1
ATOM 3644 O O . ASP B 1 208 ? -13.18 23.484 13.688 1 98.31 208 ASP B O 1
ATOM 3648 N N . GLU B 1 209 ? -14.773 24.344 14.898 1 97.88 209 GLU B N 1
ATOM 3649 C CA . GLU B 1 209 ? -14.391 23.625 16.109 1 97.88 209 GLU B CA 1
ATOM 3650 C C . GLU B 1 209 ? -14.406 22.125 15.891 1 97.88 209 GLU B C 1
ATOM 3652 O O . GLU B 1 209 ? -13.445 21.422 16.234 1 97.88 209 GLU B O 1
ATOM 3657 N N . IL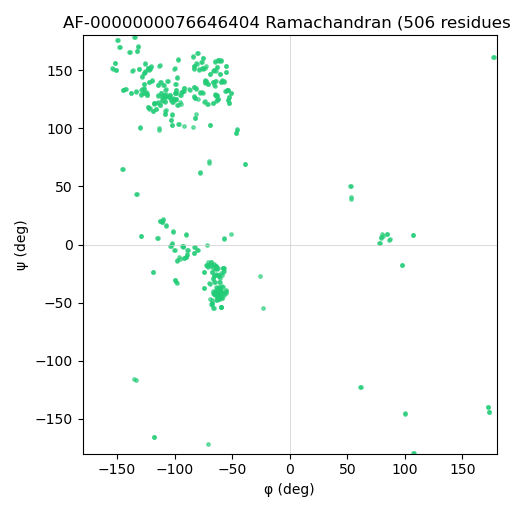E B 1 210 ? -15.422 21.562 15.312 1 97.94 210 ILE B N 1
ATOM 3658 C CA . ILE B 1 210 ? -15.57 20.125 15.125 1 97.94 210 ILE B CA 1
ATOM 3659 C C . ILE B 1 210 ? -14.523 19.609 14.125 1 97.94 210 ILE B C 1
ATOM 3661 O O . ILE B 1 210 ? -13.797 18.656 14.414 1 97.94 210 ILE B O 1
ATOM 3665 N N . ALA B 1 211 ? -14.414 20.25 12.961 1 98.56 211 ALA B N 1
ATOM 3666 C CA . ALA B 1 211 ? -13.492 19.828 11.914 1 98.56 211 ALA B CA 1
ATOM 3667 C C . ALA B 1 211 ? -12.047 19.891 12.406 1 98.56 211 ALA B C 1
ATOM 3669 O O . ALA B 1 211 ? -11.266 18.953 12.203 1 98.56 211 ALA B O 1
ATOM 3670 N N . ARG B 1 212 ? -11.727 21 13.102 1 98.38 212 ARG B N 1
ATOM 3671 C CA . ARG B 1 212 ? -10.352 21.188 13.547 1 98.38 212 ARG B CA 1
ATOM 3672 C C . ARG B 1 212 ? -9.984 20.188 14.641 1 98.38 212 ARG B C 1
ATOM 3674 O O . ARG B 1 212 ? -8.828 19.766 14.734 1 98.38 212 ARG B O 1
ATOM 3681 N N . LYS B 1 213 ? -10.922 19.859 15.445 1 97.81 213 LYS B N 1
ATOM 3682 C CA . LYS B 1 213 ? -10.68 18.875 16.5 1 97.81 213 LYS B CA 1
ATOM 3683 C C . LYS B 1 213 ? -10.273 17.516 15.906 1 97.81 213 LYS B C 1
ATOM 3685 O O . LYS B 1 213 ? -9.469 16.797 16.484 1 97.81 213 LYS B O 1
ATOM 3690 N N . ASN B 1 214 ? -10.789 17.188 14.75 1 98.12 214 ASN B N 1
ATOM 3691 C CA . ASN B 1 214 ? -10.57 15.875 14.141 1 98.12 214 ASN B CA 1
ATOM 3692 C C . ASN B 1 214 ? -9.445 15.922 13.109 1 98.12 214 ASN B C 1
ATOM 3694 O O . ASN B 1 214 ? -8.922 14.883 12.703 1 98.12 214 ASN B O 1
ATOM 3698 N N . PHE B 1 215 ? -9.055 17.125 12.734 1 98.69 215 PHE B N 1
ATOM 3699 C CA . PHE B 1 215 ? -8.078 17.312 11.672 1 98.69 215 PHE B CA 1
ATOM 3700 C C . PHE B 1 215 ? -6.66 17.125 12.195 1 98.69 215 PHE B C 1
ATOM 3702 O O . PHE B 1 215 ? -6.309 17.656 13.25 1 98.69 215 PHE B O 1
ATOM 3709 N N . ARG B 1 216 ? -5.84 16.344 11.445 1 98.81 216 ARG B N 1
ATOM 3710 C CA . ARG B 1 216 ? -4.418 16.203 11.727 1 98.81 216 ARG B CA 1
ATOM 3711 C C . ARG B 1 216 ? -3.596 16.266 10.438 1 98.81 216 ARG B C 1
ATOM 3713 O O . ARG B 1 216 ? -4.086 15.93 9.359 1 98.81 216 ARG B O 1
ATOM 3720 N N . VAL B 1 217 ? -2.41 16.75 10.547 1 98.81 217 VAL B N 1
ATOM 3721 C CA . VAL B 1 217 ? -1.396 16.578 9.508 1 98.81 217 VAL B CA 1
ATOM 3722 C C . VAL B 1 217 ? -0.456 15.438 9.883 1 98.81 217 VAL B C 1
ATOM 3724 O O . VAL B 1 217 ? -0.044 15.312 11.039 1 98.81 217 VAL B O 1
ATOM 3727 N N . VAL B 1 218 ? -0.202 14.594 8.961 1 98.88 218 VAL B N 1
ATOM 3728 C CA . VAL B 1 218 ? 0.803 13.555 9.133 1 98.88 218 VAL B CA 1
ATOM 3729 C C . VAL B 1 218 ? 2.07 13.922 8.367 1 98.88 218 VAL B C 1
ATOM 3731 O O . VAL B 1 218 ? 2.006 14.297 7.191 1 98.88 218 VAL B O 1
ATOM 3734 N N . VAL B 1 219 ? 3.164 13.867 9.062 1 98.94 219 VAL B N 1
ATOM 3735 C CA . VAL B 1 219 ? 4.469 14.102 8.453 1 98.94 219 VAL B CA 1
ATOM 3736 C C . VAL B 1 219 ? 5.266 12.797 8.422 1 98.94 219 VAL B C 1
ATOM 3738 O O . VAL B 1 219 ? 5.484 12.172 9.453 1 98.94 219 VAL B O 1
ATOM 3741 N N . ILE B 1 220 ? 5.691 12.422 7.254 1 98.94 220 ILE B N 1
ATOM 3742 C CA . ILE B 1 220 ? 6.48 11.211 7.062 1 98.94 220 ILE B CA 1
ATOM 3743 C C . ILE B 1 220 ? 7.957 11.57 6.898 1 98.94 220 ILE B C 1
ATOM 3745 O O . ILE B 1 220 ? 8.312 12.367 6.027 1 98.94 220 ILE B O 1
ATOM 3749 N N . VAL B 1 221 ? 8.75 11.016 7.738 1 98.69 221 VAL B N 1
ATOM 3750 C CA . VAL B 1 221 ? 10.195 11.227 7.727 1 98.69 221 VAL B CA 1
ATOM 3751 C C . VAL B 1 221 ? 10.883 10.008 7.102 1 98.69 221 VAL B C 1
ATOM 3753 O O . VAL B 1 221 ? 11.07 8.984 7.762 1 98.69 221 VAL B O 1
ATOM 3756 N N . PRO B 1 222 ? 11.312 10.164 5.832 1 98.69 222 PRO B N 1
ATOM 3757 C CA . PRO B 1 222 ? 11.969 9.023 5.191 1 98.69 222 PRO B CA 1
ATOM 3758 C C . PRO B 1 222 ? 13.352 8.734 5.766 1 98.69 222 PRO B C 1
ATOM 3760 O O . PRO B 1 222 ? 14.125 9.664 6.02 1 98.69 222 PRO B O 1
ATOM 3763 N N . GLU B 1 223 ? 13.625 7.461 5.957 1 98.25 223 GLU B N 1
ATOM 3764 C CA . GLU B 1 223 ? 14.938 6.996 6.402 1 98.25 223 GLU B CA 1
ATOM 3765 C C . GLU B 1 223 ? 15.578 6.078 5.367 1 98.25 223 GLU B C 1
ATOM 3767 O O . GLU B 1 223 ? 16.781 5.859 5.391 1 98.25 223 GLU B O 1
ATOM 3772 N N . GLU B 1 224 ? 14.789 5.492 4.566 1 98.62 224 GLU B N 1
ATOM 3773 C CA . GLU B 1 224 ? 15.203 4.664 3.436 1 98.62 224 GLU B CA 1
ATOM 3774 C C . GLU B 1 224 ? 14.273 4.859 2.24 1 98.62 224 GLU B C 1
ATOM 3776 O O . GLU B 1 224 ? 13.055 4.898 2.4 1 98.62 224 GLU B O 1
ATOM 3781 N N . VAL B 1 225 ? 14.859 5.035 1.049 1 98.88 225 VAL B N 1
ATOM 3782 C CA . VAL B 1 225 ? 14.078 5.23 -0.167 1 98.88 225 VAL B CA 1
ATOM 3783 C C . VAL B 1 225 ? 14.555 4.266 -1.25 1 98.88 225 VAL B C 1
ATOM 3785 O O . VAL B 1 225 ? 15.766 4.121 -1.47 1 98.88 225 VAL B O 1
ATOM 3788 N N . ASP B 1 226 ? 13.648 3.549 -1.846 1 98.88 226 ASP B N 1
ATOM 3789 C CA . ASP B 1 226 ? 13.906 2.611 -2.934 1 98.88 226 ASP B CA 1
ATOM 3790 C C . ASP B 1 226 ? 13.25 3.082 -4.23 1 98.88 226 ASP B C 1
ATOM 3792 O O . ASP B 1 226 ? 12.055 3.387 -4.254 1 98.88 226 ASP B O 1
ATOM 3796 N N . GLN B 1 227 ? 14.039 3.254 -5.227 1 98.88 227 GLN B N 1
ATOM 3797 C CA . GLN B 1 227 ? 13.578 3.662 -6.551 1 98.88 227 GLN B CA 1
ATOM 3798 C C . GLN B 1 227 ? 13.773 2.545 -7.57 1 98.88 227 GLN B C 1
ATOM 3800 O O . GLN B 1 227 ? 14.891 2.057 -7.754 1 98.88 227 GLN B O 1
ATOM 3805 N N . VAL B 1 228 ? 12.727 2.076 -8.195 1 98.75 228 VAL B N 1
ATOM 3806 C CA . VAL B 1 228 ? 12.805 1.111 -9.289 1 98.75 228 VAL B CA 1
ATOM 3807 C C . VAL B 1 228 ? 12.273 1.739 -10.578 1 98.75 228 VAL B C 1
ATOM 3809 O O . VAL B 1 228 ? 11.109 2.148 -10.641 1 98.75 228 VAL B O 1
ATOM 3812 N N . ASP B 1 229 ? 13.109 1.872 -11.547 1 98.69 229 ASP B N 1
ATOM 3813 C CA . ASP B 1 229 ? 12.797 2.422 -12.867 1 98.69 229 ASP B CA 1
ATOM 3814 C C . ASP B 1 229 ? 12.648 1.312 -13.898 1 98.69 229 ASP B C 1
ATOM 3816 O O . ASP B 1 229 ? 13.625 0.66 -14.273 1 98.69 229 ASP B O 1
ATOM 3820 N N . LEU B 1 230 ? 11.43 1.127 -14.383 1 97.62 230 LEU B N 1
ATOM 3821 C CA . LEU B 1 230 ? 11.141 0.051 -15.32 1 97.62 230 LEU B CA 1
ATOM 3822 C C . LEU B 1 230 ? 10.844 0.608 -16.703 1 97.62 230 LEU B C 1
ATOM 3824 O O . LEU B 1 230 ? 10.164 -0.041 -17.516 1 97.62 230 LEU B O 1
ATOM 3828 N N . SER B 1 231 ? 11.273 1.804 -16.984 1 97.62 231 SER B N 1
ATOM 3829 C CA . SER B 1 231 ? 10.984 2.453 -18.266 1 97.62 231 SER B CA 1
ATOM 3830 C C . SER B 1 231 ? 11.648 1.712 -19.422 1 97.62 231 SER B C 1
ATOM 3832 O O . SER B 1 231 ? 11.133 1.714 -20.547 1 97.62 231 SER B O 1
ATOM 3834 N N . ASP B 1 232 ? 12.789 1.117 -19.172 1 96.88 232 ASP B N 1
ATOM 3835 C CA . ASP B 1 232 ? 13.43 0.233 -20.141 1 96.88 232 ASP B CA 1
ATOM 3836 C C . ASP B 1 232 ? 13.227 -1.232 -19.766 1 96.88 232 ASP B C 1
ATOM 3838 O O . ASP B 1 232 ? 13.867 -1.737 -18.844 1 96.88 232 ASP B O 1
ATOM 3842 N N . PRO B 1 233 ? 12.414 -1.917 -20.469 1 91.94 233 PRO B N 1
ATOM 3843 C CA . PRO B 1 233 ? 12.102 -3.299 -20.109 1 91.94 233 PRO B CA 1
ATOM 3844 C C . PRO B 1 233 ? 13.32 -4.219 -20.156 1 91.94 233 PRO B C 1
ATOM 3846 O O . PRO B 1 233 ? 13.328 -5.266 -19.5 1 91.94 233 PRO B O 1
ATOM 3849 N N . GLU B 1 234 ? 14.328 -3.822 -20.859 1 94.75 234 GLU B N 1
ATOM 3850 C CA . GLU B 1 234 ? 15.5 -4.676 -20.984 1 94.75 234 GLU B CA 1
ATOM 3851 C C . GLU B 1 234 ? 16.578 -4.293 -19.984 1 94.75 234 GLU B C 1
ATOM 3853 O O . GLU B 1 234 ? 17.578 -5.012 -19.828 1 94.75 234 GLU B O 1
ATOM 3858 N N . ASP B 1 235 ? 16.328 -3.16 -19.391 1 95.81 235 ASP B N 1
ATOM 3859 C CA . ASP B 1 235 ? 17.328 -2.693 -18.438 1 95.81 235 ASP B CA 1
ATOM 3860 C C . ASP B 1 235 ? 16.672 -1.95 -17.281 1 95.81 235 ASP B C 1
ATOM 3862 O O . ASP B 1 235 ? 16.938 -0.762 -17.078 1 95.81 235 ASP B O 1
ATOM 3866 N N . GLY B 1 236 ? 15.891 -2.67 -16.516 1 96.44 236 GLY B N 1
ATOM 3867 C CA . GLY B 1 236 ? 15.367 -2.094 -15.281 1 96.44 236 GLY B CA 1
ATOM 3868 C C . GLY B 1 236 ? 16.453 -1.666 -14.312 1 96.44 236 GLY B C 1
ATOM 3869 O O . GLY B 1 236 ? 17.469 -2.348 -14.18 1 96.44 236 GLY B O 1
ATOM 3870 N N . ARG B 1 237 ? 16.25 -0.521 -13.672 1 98.06 237 ARG B N 1
ATOM 3871 C CA . ARG B 1 237 ? 17.234 0.006 -12.742 1 98.06 237 ARG B CA 1
ATOM 3872 C C . ARG B 1 237 ? 16.641 0.187 -11.352 1 98.06 237 ARG B C 1
ATOM 3874 O O . ARG B 1 237 ? 15.438 0.379 -11.203 1 98.06 237 ARG B O 1
ATOM 3881 N N . ARG B 1 238 ? 17.516 0.072 -10.438 1 98.62 238 ARG B N 1
ATOM 3882 C CA . ARG B 1 238 ? 17.094 0.198 -9.055 1 98.62 238 ARG B CA 1
ATOM 3883 C C . ARG B 1 238 ? 18.156 0.881 -8.211 1 98.62 238 ARG B C 1
ATOM 3885 O O . ARG B 1 238 ? 19.344 0.56 -8.328 1 98.62 238 ARG B O 1
ATOM 3892 N N . TRP B 1 239 ? 17.719 1.854 -7.41 1 98.88 239 TRP B N 1
ATOM 3893 C CA . TRP B 1 239 ? 18.594 2.516 -6.445 1 98.88 239 TRP B CA 1
ATOM 3894 C C . TRP B 1 239 ? 17.984 2.473 -5.047 1 98.88 239 TRP B C 1
ATOM 3896 O O . TRP B 1 239 ? 16.781 2.656 -4.883 1 98.88 239 TRP B O 1
ATOM 3906 N N . ASN B 1 240 ? 18.812 2.203 -4.098 1 98.75 240 ASN B N 1
ATOM 3907 C CA . ASN B 1 240 ? 18.453 2.297 -2.684 1 98.75 240 ASN B CA 1
ATOM 3908 C C . ASN B 1 240 ? 19.203 3.434 -1.994 1 98.75 240 ASN B C 1
ATOM 3910 O O . ASN B 1 240 ? 20.406 3.604 -2.195 1 98.75 240 ASN B O 1
ATOM 3914 N N . TYR B 1 241 ? 18.469 4.258 -1.287 1 98.81 241 TYR B N 1
ATOM 3915 C CA . TYR B 1 241 ? 19.016 5.352 -0.49 1 98.81 241 TYR B CA 1
ATOM 3916 C C . TYR B 1 241 ? 18.766 5.117 0.996 1 98.81 241 TYR B C 1
ATOM 3918 O O . TYR B 1 241 ? 17.625 4.879 1.415 1 98.81 241 TYR B O 1
ATOM 3926 N N . GLN B 1 242 ? 19.766 5.195 1.805 1 98.25 242 GLN B N 1
ATOM 3927 C CA . GLN B 1 242 ? 19.656 5.02 3.248 1 98.25 242 GLN B CA 1
ATOM 3928 C C . GLN B 1 242 ? 20.203 6.23 3.996 1 98.25 242 GLN B C 1
ATOM 3930 O O . GLN B 1 242 ? 21.297 6.723 3.68 1 98.25 242 GLN B O 1
ATOM 3935 N N . LEU B 1 243 ? 19.438 6.73 4.867 1 97.44 243 LEU B N 1
ATOM 3936 C CA . LEU B 1 243 ? 19.906 7.781 5.762 1 97.44 243 LEU B CA 1
ATOM 3937 C C . LEU B 1 243 ? 20.672 7.188 6.945 1 97.44 243 LEU B C 1
ATOM 3939 O O . LEU B 1 243 ? 20.078 6.512 7.789 1 97.44 243 LEU B O 1
ATOM 3943 N N . LYS B 1 244 ? 21.906 7.363 6.977 1 94.56 244 LYS B N 1
ATOM 3944 C CA . LYS B 1 244 ? 22.781 6.871 8.039 1 94.56 244 LYS B CA 1
ATOM 3945 C C . LYS B 1 244 ? 23.578 8.016 8.68 1 94.56 244 LYS B C 1
ATOM 3947 O O . LYS B 1 244 ? 24.359 8.68 8 1 94.56 244 LYS B O 1
ATOM 3952 N N . ASP B 1 245 ? 23.344 8.188 9.961 1 90.94 245 ASP B N 1
ATOM 3953 C CA . ASP B 1 245 ? 24.078 9.188 10.727 1 90.94 245 ASP B CA 1
ATOM 3954 C C . ASP B 1 245 ? 23.984 10.562 10.07 1 90.94 245 ASP B C 1
ATOM 3956 O O . ASP B 1 245 ? 25 11.234 9.875 1 90.94 245 ASP B O 1
ATOM 3960 N N . GLY B 1 246 ? 22.844 10.812 9.594 1 89.69 246 GLY B N 1
ATOM 3961 C CA . GLY B 1 246 ? 22.578 12.156 9.094 1 89.69 246 GLY B CA 1
ATOM 3962 C C . GLY B 1 246 ? 22.984 12.336 7.641 1 89.69 246 GLY B C 1
ATOM 3963 O O . GLY B 1 246 ? 22.922 13.445 7.105 1 89.69 246 GLY B O 1
ATOM 3964 N N . SER B 1 247 ? 23.422 11.266 7.016 1 93.31 247 SER B N 1
ATOM 3965 C CA . SER B 1 247 ? 23.812 11.344 5.613 1 93.31 247 SER B CA 1
ATOM 3966 C C . SER B 1 247 ? 23.172 10.234 4.793 1 93.31 247 SER B C 1
ATOM 3968 O O . SER B 1 247 ? 22.953 9.133 5.301 1 93.31 247 SER B O 1
ATOM 3970 N N . TRP B 1 248 ? 22.969 10.555 3.506 1 97.06 248 TRP B N 1
ATOM 3971 C CA . TRP B 1 248 ? 22.344 9.586 2.613 1 97.06 248 TRP B CA 1
ATOM 3972 C C . TRP B 1 248 ? 23.406 8.773 1.871 1 97.06 248 TRP B C 1
ATOM 3974 O O . TRP B 1 248 ? 24.375 9.336 1.367 1 97.06 248 TRP B O 1
ATOM 3984 N N . GLU B 1 249 ? 23.234 7.52 1.885 1 97.75 249 GLU B N 1
ATOM 3985 C CA . GLU B 1 249 ? 24.047 6.613 1.081 1 97.75 249 GLU B CA 1
ATOM 3986 C C . GLU B 1 249 ? 23.25 6.012 -0.061 1 97.75 249 GLU B C 1
ATOM 3988 O O . GLU B 1 249 ? 22.141 5.504 0.155 1 97.75 249 GLU B O 1
ATOM 3993 N N . LYS B 1 250 ? 23.812 6.121 -1.227 1 98.06 250 LYS B N 1
ATOM 3994 C CA . LYS B 1 250 ? 23.141 5.613 -2.422 1 98.06 250 LYS B CA 1
ATOM 3995 C C . LYS B 1 250 ? 23.828 4.352 -2.939 1 98.06 250 LYS B C 1
ATOM 3997 O O . LYS B 1 250 ? 25.047 4.301 -3.047 1 98.06 250 LYS B O 1
ATOM 4002 N N . THR B 1 251 ? 23.031 3.328 -3.25 1 98.25 251 THR B N 1
ATOM 4003 C CA . THR B 1 251 ? 23.531 2.09 -3.842 1 98.25 251 THR B CA 1
ATOM 4004 C C . THR B 1 251 ? 22.656 1.671 -5.023 1 98.25 251 THR B C 1
ATOM 4006 O O . THR B 1 251 ? 21.438 1.702 -4.941 1 98.25 251 THR B O 1
ATOM 4009 N N . GLU B 1 252 ? 23.297 1.353 -6.113 1 98.38 252 GLU B N 1
ATOM 4010 C CA . GLU B 1 252 ? 22.547 0.784 -7.234 1 98.38 252 GLU B CA 1
ATOM 4011 C C . GLU B 1 252 ? 22.438 -0.732 -7.105 1 98.38 252 GLU B C 1
ATOM 4013 O O . GLU B 1 252 ? 23.406 -1.411 -6.789 1 98.38 252 GLU B O 1
ATOM 4018 N N . LEU B 1 253 ? 21.266 -1.245 -7.301 1 98.25 253 LEU B N 1
ATOM 4019 C CA . LEU B 1 253 ? 20.953 -2.656 -7.109 1 98.25 253 LEU B CA 1
ATOM 4020 C C . LEU B 1 253 ? 20.328 -3.25 -8.367 1 98.25 253 LEU B C 1
ATOM 4022 O O . LEU B 1 253 ? 19.812 -2.516 -9.219 1 98.25 253 LEU B O 1
ATOM 4026 N N . TRP B 1 254 ? 20.469 -4.566 -8.484 1 96.44 254 TRP B N 1
ATOM 4027 C CA . TRP B 1 254 ? 19.641 -5.25 -9.484 1 96.44 254 TRP B CA 1
ATOM 4028 C C . TRP B 1 254 ? 18.156 -5.156 -9.133 1 96.44 254 TRP B C 1
ATOM 4030 O O . TRP B 1 254 ? 17.781 -5.289 -7.965 1 96.44 254 TRP B O 1
ATOM 4040 N N . PRO B 1 255 ? 17.359 -4.973 -10.125 1 94.88 255 PRO B N 1
ATOM 4041 C CA . PRO B 1 255 ? 15.93 -4.801 -9.852 1 94.88 255 PRO B CA 1
ATOM 4042 C C . PRO B 1 255 ? 15.242 -6.102 -9.453 1 94.88 255 PRO B C 1
ATOM 4044 O O . PRO B 1 255 ? 15.75 -7.188 -9.742 1 94.88 255 PRO B O 1
#

Nearest PDB structures (foldseek):
  1t9m-assembly1_B  TM=6.792E-01  e=1.847E-07  Pseudomonas aeruginosa
  1dnl-assembly1_A  TM=5.863E-01  e=3.295E-08  Escherichia coli K-12
  6ymh-assembly1_BBB  TM=5.928E-01  e=2.799E-07  Escherichia coli K-12
  6ylz-assembly1_AAA-2  TM=5.574E-01  e=9.603E-08  Escherichia coli K-12
  4hmt-assembly1_B  TM=5.228E-01  e=1.082E-07  Pseudomonas fluorescens

Secondary structure (DSSP, 8-state):
----PPPPPPTTHHHHHHHHHTSSS-EEEEEEEEEETTEEEEEEEEEE---BTTB----TT--S----S-EE---EEEEEETTSTHHHHTSSSS---SSSEEEEEEEEEEEETTTTEEEEEEEEEEEE-TTTTSGGGHHHHHHHHTT-EE-SS---PPP-HHHHHHHHHHHS-HHHHHGGGSSPTTSBTTSPPPTT--TT-----TT-HHHHHHEEEEEEEEEEEEEEE-SSTTS-EEEEEEEETTEEEEEEE--/----PPPPPPTTHHHHHHHHHTSSS-EEEEEEEEEETTEEEEEEEEEE---BTTB----TT--S----S-EE---EEEEEETTSTHHHHTSSSS---SSSEEEEEEEEEEEETTTTEEEEEEEEEEEE-TTTTSGGGHHHHHHHHTT-EE-SS---PPP-HHHHHHHHHHTS-HHHHHGGGSSPTTSBTTSPPPTT--TT-----TT-HHHHHHEEEEEEEEEEEEEEE-SSTTS-EEEEEEEETTEEEEEEE--

Radius of gyration: 24.04 Å; Cα contacts (8 Å, |Δi|>4): 1178; chains: 2; bounding box: 56×75×52 Å

Solvent-accessible surface area (backbone atoms only — not comparable to full-atom values): 26885 Å² total; per-residue (Å²): 126,82,79,77,69,43,36,64,84,57,90,57,48,67,61,49,54,56,47,49,70,67,37,96,61,52,53,33,36,42,26,25,41,42,65,57,88,94,44,75,39,33,40,66,44,80,43,56,59,61,37,33,47,66,49,62,72,75,37,90,82,34,78,45,64,72,58,62,86,44,40,43,46,79,25,41,25,34,70,47,52,64,68,36,79,64,45,23,19,26,19,76,79,43,46,80,55,92,53,41,34,51,55,6,49,29,22,37,35,35,74,29,73,90,61,36,29,38,41,35,39,28,32,29,26,32,36,40,28,90,49,45,76,38,76,89,19,43,68,52,51,54,61,54,48,45,42,43,31,74,44,90,70,87,70,85,67,78,78,50,66,56,44,49,54,45,30,57,55,29,49,42,52,36,54,61,41,12,57,38,23,31,45,62,46,72,34,57,53,88,54,78,57,57,93,86,34,37,72,58,36,68,38,82,61,86,75,38,65,62,29,52,71,25,41,31,40,34,42,34,46,64,40,32,37,38,37,38,37,50,70,42,80,52,59,50,38,23,40,39,36,36,57,52,96,65,38,77,45,79,44,55,24,31,83,126,83,78,77,71,44,38,64,82,57,91,58,48,66,62,49,53,56,48,49,71,65,36,95,60,52,53,31,36,42,26,26,43,42,66,56,89,92,43,72,38,34,40,62,45,79,43,57,59,61,40,34,48,66,49,62,72,75,39,90,82,36,79,43,66,73,60,62,87,40,40,42,47,80,25,42,24,34,71,48,50,64,68,37,79,64,44,23,20,26,19,75,80,42,45,80,56,93,51,41,35,51,57,4,48,29,23,38,34,35,74,31,73,89,61,36,28,39,40,36,38,28,32,31,27,31,36,41,29,91,49,45,76,39,76,87,19,44,69,51,51,54,61,53,50,45,40,42,32,75,43,89,66,84,67,84,66,79,77,52,66,54,44,49,53,45,30,58,55,30,48,42,52,36,55,60,40,11,57,38,24,29,45,62,45,74,36,57,53,88,55,79,58,57,93,86,36,37,71,57,35,69,38,83,60,88,75,38,64,63,27,54,70,24,41,29,40,36,41,33,45,65,39,31,38,38,39,38,38,51,69,41,83,53,59,50,38,24,38,40,36,37,57,52,95,66,37,76,45,79,43,56,23,32,82

InterPro domains:
  IPR012349 FMN-binding split barrel [G3DSA:2.30.110.10] (7-255)
  IPR024624 Pyridoxamine 5'-phosphate oxidase, Alr4036 family, FMN-binding domain [PF12766] (10-128)